Protein AF-0000000081784852 (afdb_homodimer)

Foldseek 3Di:
DPPPDPPPPPPPPPPPPPPPPVQAQFAQQADADDDPADFKKKKKKKKWQFLPDLKIKMWMWIFGRFHPDPDQDPPFAGIKIWMWIFDDQQAAIDIFMDRADPVQKAKAFDVRHDRDHGGDLRHHGFIKIAGPPFWIWTDDQFWIWIWGDGVQKIKTWIWTHAAALDGSHAALCGPVVVDPQQQKDKGKGHFWTKIKMWIGRVVVRDIDIGITTMTMMMMMGQFDAQWKKWKWFAASVNQKIKTKMWDWHDGPNHDTDTWMWIWIGRNVLGDTDIDTPVFKDKDKDAAQQFAWIWMWIDGPWKIKIKTKGGGNNHWDFQAWTQHSSHTGRWKIKGQFMKMKMWMWTDDPPDTDTDDIDIGGSMMMMTGRPNHDPPRVRVVVD/DPDPPPPPPPPPPPPPPPPPPPQAQFALQADADDDPADFKKKKKKKKWQFLPDLKIKMWMWIFGRFHPDPDFDPPFAGIKIWMWIFDDQQAAIDIFMDRADPVQKAKAFDVRHDRDHGGDLRHHGFIKIAGPPFWIWTDDQFWIWIWGDGVQKIKTWIWTHAAALDGSHAALCGPVVVDPQQQKDKGKGHFWTKIKMWIGRRVVRDIDIGITTMTMMMMMGQFDAQWKKWKWFAASVNQKIKTKMWDWHDGPNHDTDTWMWIWIGRNVLGDTDIDTPVFWDKDKDAAQQFAWIWMWIDGPWKIKIKTKGGGNNHWDFQAWTQHSSHTGRWKIKGQFMKMKMWMWTDDPPDTDTDDIDIGGSMMMMTGRPNHDPPRVRVVVD

Structure (mmCIF, N/CA/C/O backbone):
data_AF-0000000081784852-model_v1
#
loop_
_entity.id
_entity.type
_entity.pdbx_description
1 polymer 'Uncharacterized protein LOC110980656'
#
loop_
_atom_site.group_PDB
_atom_site.id
_atom_site.type_symbol
_atom_site.label_atom_id
_atom_site.label_alt_id
_atom_site.label_comp_id
_atom_site.label_asym_id
_atom_site.label_entity_id
_atom_site.label_seq_id
_atom_site.pdbx_PDB_ins_code
_atom_site.Cartn_x
_atom_site.Cartn_y
_atom_site.Cartn_z
_atom_site.occupancy
_atom_site.B_iso_or_equiv
_atom_site.auth_seq_id
_atom_site.auth_comp_id
_atom_site.auth_asym_id
_atom_site.auth_atom_id
_atom_site.pdbx_PDB_model_num
ATOM 1 N N . MET A 1 1 ? 74.25 3.207 -9.672 1 23.02 1 MET A N 1
ATOM 2 C CA . MET A 1 1 ? 73.062 3.561 -10.461 1 23.02 1 MET A CA 1
ATOM 3 C C . MET A 1 1 ? 72.25 4.598 -9.742 1 23.02 1 MET A C 1
ATOM 5 O O . MET A 1 1 ? 72 4.496 -8.531 1 23.02 1 MET A O 1
ATOM 9 N N . LYS A 1 2 ? 72.25 5.848 -10.477 1 26.98 2 LYS A N 1
ATOM 10 C CA . LYS A 1 2 ? 71.562 7.105 -10.125 1 26.98 2 LYS A CA 1
ATOM 11 C C . LYS A 1 2 ? 70.125 6.875 -9.727 1 26.98 2 LYS A C 1
ATOM 13 O O . LYS A 1 2 ? 69.375 6.25 -10.469 1 26.98 2 LYS A O 1
ATOM 18 N N . ARG A 1 3 ? 69.812 7.031 -8.391 1 28.17 3 ARG A N 1
ATOM 19 C CA . ARG A 1 3 ? 68.625 6.812 -7.598 1 28.17 3 ARG A CA 1
ATOM 20 C C . ARG A 1 3 ? 67.5 7.727 -8.055 1 28.17 3 ARG A C 1
ATOM 22 O O . ARG A 1 3 ? 67.625 8.953 -8.023 1 28.17 3 ARG A O 1
ATOM 29 N N . PRO A 1 4 ? 66.688 7.359 -9.125 1 28.64 4 PRO A N 1
ATOM 30 C CA . PRO A 1 4 ? 65.875 8.359 -9.773 1 28.64 4 PRO A CA 1
ATOM 31 C C . PRO A 1 4 ? 64.938 9.062 -8.789 1 28.64 4 PRO A C 1
ATOM 33 O O . PRO A 1 4 ? 64.5 8.461 -7.793 1 28.64 4 PRO A O 1
ATOM 36 N N . VAL A 1 5 ? 65.125 10.352 -8.555 1 24.34 5 VAL A N 1
ATOM 37 C CA . VAL A 1 5 ? 64.5 11.336 -7.719 1 24.34 5 VAL A CA 1
ATOM 38 C C . VAL A 1 5 ? 63 11.445 -8.125 1 24.34 5 VAL A C 1
ATOM 40 O O . VAL A 1 5 ? 62.688 11.766 -9.281 1 24.34 5 VAL A O 1
ATOM 43 N N . VAL A 1 6 ? 62.094 10.734 -7.547 1 23.55 6 VAL A N 1
ATOM 44 C CA . VAL A 1 6 ? 60.656 10.688 -7.785 1 23.55 6 VAL A CA 1
ATOM 45 C C . VAL A 1 6 ? 60.031 12.055 -7.496 1 23.55 6 VAL A C 1
ATOM 47 O O . VAL A 1 6 ? 60.094 12.539 -6.363 1 23.55 6 VAL A O 1
ATOM 50 N N . LYS A 1 7 ? 60.188 12.992 -8.477 1 22.52 7 LYS A N 1
ATOM 51 C CA . LYS A 1 7 ? 59.594 14.32 -8.312 1 22.52 7 LYS A CA 1
ATOM 52 C C . LYS A 1 7 ? 58.125 14.242 -7.977 1 22.52 7 LYS A C 1
ATOM 54 O O . LYS A 1 7 ? 57.344 13.641 -8.727 1 22.52 7 LYS A O 1
ATOM 59 N N . ALA A 1 8 ? 57.75 14.516 -6.75 1 23.94 8 ALA A N 1
ATOM 60 C CA . ALA A 1 8 ? 56.406 14.641 -6.141 1 23.94 8 ALA A CA 1
ATOM 61 C C . ALA A 1 8 ? 55.625 15.766 -6.785 1 23.94 8 ALA A C 1
ATOM 63 O O . ALA A 1 8 ? 56 16.938 -6.691 1 23.94 8 ALA A O 1
ATOM 64 N N . LEU A 1 9 ? 55.188 15.586 -8.047 1 23.52 9 LEU A N 1
ATOM 65 C CA . LEU A 1 9 ? 54.469 16.672 -8.68 1 23.52 9 LEU A CA 1
ATOM 66 C C . LEU A 1 9 ? 53.312 17.141 -7.781 1 23.52 9 LEU A C 1
ATOM 68 O O . LEU A 1 9 ? 52.5 16.344 -7.355 1 23.52 9 LEU A O 1
ATOM 72 N N . PHE A 1 10 ? 53.562 18.156 -7.008 1 24.11 10 PHE A N 1
ATOM 73 C CA . PHE A 1 10 ? 52.594 18.922 -6.215 1 24.11 10 PHE A CA 1
ATOM 74 C C . PHE A 1 10 ? 51.438 19.391 -7.078 1 24.11 10 PHE A C 1
ATOM 76 O O . PHE A 1 10 ? 51.625 20.266 -7.926 1 24.11 10 PHE A O 1
ATOM 83 N N . GLY A 1 11 ? 50.688 18.438 -7.605 1 24.08 11 GLY A N 1
ATOM 84 C CA . GLY A 1 11 ? 49.562 18.875 -8.398 1 24.08 11 GLY A CA 1
ATOM 85 C C . GLY A 1 11 ? 48.781 20 -7.766 1 24.08 11 GLY A C 1
ATOM 86 O O . GLY A 1 11 ? 48.781 20.156 -6.543 1 24.08 11 GLY A O 1
ATOM 87 N N . SER A 1 12 ? 48.625 21.172 -8.484 1 25.88 12 SER A N 1
ATOM 88 C CA . SER A 1 12 ? 47.844 22.359 -8.227 1 25.88 12 SER A CA 1
ATOM 89 C C . SER A 1 12 ? 46.5 22.016 -7.59 1 25.88 12 SER A C 1
ATOM 91 O O . SER A 1 12 ? 45.781 21.141 -8.086 1 25.88 12 SER A O 1
ATOM 93 N N . LEU A 1 13 ? 46.375 22.281 -6.328 1 26.11 13 LEU A N 1
ATOM 94 C CA . LEU A 1 13 ? 45.156 22.297 -5.539 1 26.11 13 LEU A CA 1
ATOM 95 C C . LEU A 1 13 ? 44.094 23.172 -6.199 1 26.11 13 LEU A C 1
ATOM 97 O O . LEU A 1 13 ? 44.219 24.406 -6.215 1 26.11 13 LEU A O 1
ATOM 101 N N . ALA A 1 14 ? 43.688 22.797 -7.477 1 27.58 14 ALA A N 1
ATOM 102 C CA . ALA A 1 14 ? 42.562 23.609 -7.941 1 27.58 14 ALA A CA 1
ATOM 103 C C . ALA A 1 14 ? 41.531 23.828 -6.824 1 27.58 14 ALA A C 1
ATOM 105 O O . ALA A 1 14 ? 41.219 22.891 -6.078 1 27.58 14 ALA A O 1
ATOM 106 N N . LEU A 1 15 ? 41.406 25.062 -6.43 1 26.91 15 LEU A N 1
ATOM 107 C CA . LEU A 1 15 ? 40.312 25.594 -5.621 1 26.91 15 LEU A CA 1
ATOM 108 C C . LEU A 1 15 ? 38.969 25.094 -6.141 1 26.91 15 LEU A C 1
ATOM 110 O O . LEU A 1 15 ? 38.562 25.469 -7.238 1 26.91 15 LEU A O 1
ATOM 114 N N . VAL A 1 16 ? 38.656 23.828 -5.906 1 29.05 16 VAL A N 1
ATOM 115 C CA . VAL A 1 16 ? 37.25 23.438 -6.184 1 29.05 16 VAL A CA 1
ATOM 116 C C . VAL A 1 16 ? 36.312 24.453 -5.566 1 29.05 16 VAL A C 1
ATOM 118 O O . VAL A 1 16 ? 36.281 24.625 -4.344 1 29.05 16 VAL A O 1
ATOM 121 N N . HIS A 1 17 ? 36.031 25.547 -6.312 1 27.23 17 HIS A N 1
ATOM 122 C CA . HIS A 1 17 ? 34.844 26.328 -5.953 1 27.23 17 HIS A CA 1
ATOM 123 C C . HIS A 1 17 ? 33.656 25.422 -5.609 1 27.23 17 HIS A C 1
ATOM 125 O O . HIS A 1 17 ? 33.188 24.672 -6.461 1 27.23 17 HIS A O 1
ATOM 131 N N . VAL A 1 18 ? 33.625 25.016 -4.383 1 29.83 18 VAL A N 1
ATOM 132 C CA . VAL A 1 18 ? 32.375 24.469 -3.863 1 29.83 18 VAL A CA 1
ATOM 133 C C . VAL A 1 18 ? 31.219 25.375 -4.242 1 29.83 18 VAL A C 1
ATOM 135 O O . VAL A 1 18 ? 31.109 26.5 -3.736 1 29.83 18 VAL A O 1
ATOM 138 N N . LEU A 1 19 ? 30.844 25.406 -5.496 1 29.83 19 LEU A N 1
ATOM 139 C CA . LEU A 1 19 ? 29.531 25.984 -5.754 1 29.83 19 LEU A CA 1
ATOM 140 C C . LEU A 1 19 ? 28.547 25.594 -4.66 1 29.83 19 LEU A C 1
ATOM 142 O O . LEU A 1 19 ? 28.266 24.406 -4.465 1 29.83 19 LEU A O 1
ATOM 146 N N . PHE A 1 20 ? 28.516 26.359 -3.66 1 30.45 20 PHE A N 1
ATOM 147 C CA . PHE A 1 20 ? 27.375 26.344 -2.742 1 30.45 20 PHE A CA 1
ATOM 148 C C . PHE A 1 20 ? 26.062 26.312 -3.508 1 30.45 20 PHE A C 1
ATOM 150 O O . PHE A 1 20 ? 25.609 27.328 -4.027 1 30.45 20 PHE A O 1
ATOM 157 N N . PHE A 1 21 ? 25.844 25.25 -4.254 1 32.09 21 PHE A N 1
ATOM 158 C CA . PHE A 1 21 ? 24.438 25.094 -4.602 1 32.09 21 PHE A CA 1
ATOM 159 C C . PHE A 1 21 ? 23.547 25.359 -3.393 1 32.09 21 PHE A C 1
ATOM 161 O O . PHE A 1 21 ? 23.688 24.688 -2.363 1 32.09 21 PHE A O 1
ATOM 168 N N . GLN A 1 22 ? 23.25 26.547 -3.279 1 34.88 22 GLN A N 1
ATOM 169 C CA . GLN A 1 22 ? 22.125 26.797 -2.379 1 34.88 22 GLN A CA 1
ATOM 170 C C . GLN A 1 22 ? 21 25.781 -2.627 1 34.88 22 GLN A C 1
ATOM 172 O O . GLN A 1 22 ? 20.422 25.75 -3.715 1 34.88 22 GLN A O 1
ATOM 177 N N . PHE A 1 23 ? 21.141 24.625 -2.176 1 39.62 23 PHE A N 1
ATOM 178 C CA . PHE A 1 23 ? 20.016 23.688 -2.17 1 39.62 23 PHE A CA 1
ATOM 179 C C . PHE A 1 23 ? 18.719 24.406 -1.82 1 39.62 23 PHE A C 1
ATOM 181 O O . PHE A 1 23 ? 18.516 24.797 -0.67 1 39.62 23 PHE A O 1
ATOM 188 N N . GLY A 1 24 ? 18.297 25.203 -2.801 1 45.25 24 GLY A N 1
ATOM 189 C CA . GLY A 1 24 ? 16.938 25.688 -2.605 1 45.25 24 GLY A CA 1
ATOM 190 C C . GLY A 1 24 ? 16.016 24.641 -2.027 1 45.25 24 GLY A C 1
ATOM 191 O O . GLY A 1 24 ? 16.125 23.453 -2.354 1 45.25 24 GLY A O 1
ATOM 192 N N . ILE A 1 25 ? 15.516 24.875 -0.84 1 51.78 25 ILE A N 1
ATOM 193 C CA . ILE A 1 25 ? 14.523 24.062 -0.167 1 51.78 25 ILE A CA 1
ATOM 194 C C . ILE A 1 25 ? 13.266 23.953 -1.036 1 51.78 25 ILE A C 1
ATOM 196 O O . ILE A 1 25 ? 12.523 24.922 -1.18 1 51.78 25 ILE A O 1
ATOM 200 N N . ALA A 1 26 ? 13.219 23.109 -2.068 1 55.88 26 ALA A N 1
ATOM 201 C CA . ALA A 1 26 ? 12.133 22.781 -2.986 1 55.88 26 ALA A CA 1
ATOM 202 C C . ALA A 1 26 ? 10.898 22.312 -2.223 1 55.88 26 ALA A C 1
ATOM 204 O O . ALA A 1 26 ? 10.992 21.891 -1.071 1 55.88 26 ALA A O 1
ATOM 205 N N . ASN A 1 27 ? 9.523 23 -2.588 1 77 27 ASN A N 1
ATOM 206 C CA . ASN A 1 27 ? 8.43 22.578 -1.718 1 77 27 ASN A CA 1
ATOM 207 C C . ASN A 1 27 ? 7.121 22.438 -2.49 1 77 27 ASN A C 1
ATOM 209 O O . ASN A 1 27 ? 7.035 22.828 -3.654 1 77 27 ASN A O 1
ATOM 213 N N . GLN A 1 28 ? 6.164 21.656 -2.203 1 91.31 28 GLN A N 1
ATOM 214 C CA . GLN A 1 28 ? 4.77 21.562 -2.621 1 91.31 28 GLN A CA 1
ATOM 215 C C . GLN A 1 28 ? 3.891 22.531 -1.835 1 91.31 28 GLN A C 1
ATOM 217 O O . GLN A 1 28 ? 2.666 22.391 -1.815 1 91.31 28 GLN A O 1
ATOM 222 N N . TYR A 1 29 ? 4.594 23.578 -1.276 1 96.62 29 TYR A N 1
ATOM 223 C CA . TYR A 1 29 ? 3.865 24.516 -0.431 1 96.62 29 TYR A CA 1
ATOM 224 C C . TYR A 1 29 ? 3.307 25.672 -1.253 1 96.62 29 TYR A C 1
ATOM 226 O O . TYR A 1 29 ? 2.33 26.312 -0.854 1 96.62 29 TYR A O 1
ATOM 234 N N . ASP A 1 30 ? 3.879 25.922 -2.443 1 96.94 30 ASP A N 1
ATOM 235 C CA . ASP A 1 30 ? 3.373 26.953 -3.35 1 96.94 30 ASP A CA 1
ATOM 236 C C . ASP A 1 30 ? 1.998 26.562 -3.896 1 96.94 30 ASP A C 1
ATOM 238 O O . ASP A 1 30 ? 1.638 25.391 -3.916 1 96.94 30 ASP A O 1
ATOM 242 N N . PRO A 1 31 ? 1.288 27.609 -4.281 1 97.5 31 PRO A N 1
ATOM 243 C CA . PRO A 1 31 ? -0.024 27.312 -4.863 1 97.5 31 PRO A CA 1
ATOM 244 C C . PRO A 1 31 ? 0.071 26.5 -6.152 1 97.5 31 PRO A C 1
ATOM 246 O O . PRO A 1 31 ? 1.003 26.688 -6.938 1 97.5 31 PRO A O 1
ATOM 249 N N . HIS A 1 32 ? -0.885 25.625 -6.297 1 96.81 32 HIS A N 1
ATOM 250 C CA . HIS A 1 32 ? -1.047 24.875 -7.543 1 96.81 32 HIS A CA 1
ATOM 251 C C . HIS A 1 32 ? -1.917 25.641 -8.531 1 96.81 32 HIS A C 1
ATOM 253 O O . HIS A 1 32 ? -2.693 26.516 -8.141 1 96.81 32 HIS A O 1
ATOM 259 N N . VAL A 1 33 ? -1.671 25.266 -9.781 1 95.5 33 VAL A N 1
ATOM 260 C CA . VAL A 1 33 ? -2.559 25.844 -10.789 1 95.5 33 VAL A CA 1
ATOM 261 C C . VAL A 1 33 ? -4 25.406 -10.508 1 95.5 33 VAL A C 1
ATOM 263 O O . VAL A 1 33 ? -4.293 24.219 -10.406 1 95.5 33 VAL A O 1
ATOM 266 N N . TYR A 1 34 ? -4.719 26.406 -10.281 1 92.62 34 TYR A N 1
ATOM 267 C CA . TYR A 1 34 ? -6.125 26.141 -10 1 92.62 34 TYR A CA 1
ATOM 268 C C . TYR A 1 34 ? -6.84 25.625 -11.242 1 92.62 34 TYR A C 1
ATOM 270 O O . TYR A 1 34 ? -6.836 26.266 -12.289 1 92.62 34 TYR A O 1
ATOM 278 N N . PRO A 1 35 ? -7.453 24.484 -11.188 1 93.88 35 PRO A N 1
ATOM 279 C CA . PRO A 1 35 ? -8.07 23.906 -12.391 1 93.88 35 PRO A CA 1
ATOM 280 C C . PRO A 1 35 ? -9.352 24.625 -12.797 1 93.88 35 PRO A C 1
ATOM 282 O O . PRO A 1 35 ? -9.875 25.453 -12.031 1 93.88 35 PRO A O 1
ATOM 285 N N . SER A 1 36 ? -9.852 24.234 -14.055 1 92.56 36 SER A N 1
ATOM 286 C CA . SER A 1 36 ? -11.062 24.875 -14.57 1 92.56 36 SER A CA 1
ATOM 287 C C . SER A 1 36 ? -12.312 24.141 -14.125 1 92.56 36 SER A C 1
ATOM 289 O O . SER A 1 36 ? -13.406 24.703 -14.094 1 92.56 36 SER A O 1
ATOM 291 N N . ILE A 1 37 ? -12.078 22.859 -13.867 1 93.56 37 ILE A N 1
ATOM 292 C CA . ILE A 1 37 ? -13.211 22.031 -13.445 1 93.56 37 ILE A CA 1
ATOM 293 C C . ILE A 1 37 ? -12.891 21.375 -12.102 1 93.56 37 ILE A C 1
ATOM 295 O O . ILE A 1 37 ? -11.773 20.891 -11.891 1 93.56 37 ILE A O 1
ATOM 299 N N . GLY A 1 38 ? -13.875 21.406 -11.25 1 92.94 38 GLY A N 1
ATOM 300 C CA . GLY A 1 38 ? -13.727 20.766 -9.945 1 92.94 38 GLY A CA 1
ATOM 301 C C . GLY A 1 38 ? -14.102 19.297 -9.945 1 92.94 38 GLY A C 1
ATOM 302 O O . GLY A 1 38 ? -14.453 18.75 -10.984 1 92.94 38 GLY A O 1
ATOM 303 N N . PRO A 1 39 ? -13.906 18.719 -8.867 1 92.94 39 PRO A N 1
ATOM 304 C CA . PRO A 1 39 ? -13.594 19.297 -7.559 1 92.94 39 PRO A CA 1
ATOM 305 C C . PRO A 1 39 ? -12.094 19.562 -7.379 1 92.94 39 PRO A C 1
ATOM 307 O O . PRO A 1 39 ? -11.266 18.844 -7.934 1 92.94 39 PRO A O 1
ATOM 310 N N . PHE A 1 40 ? -11.773 20.562 -6.641 1 96.38 40 PHE A N 1
ATOM 311 C CA . PHE A 1 40 ? -10.406 20.891 -6.27 1 96.38 40 PHE A CA 1
ATOM 312 C C . PHE A 1 40 ? -10.375 21.766 -5.016 1 96.38 40 PHE A C 1
ATOM 314 O O . PHE A 1 40 ? -11.016 22.812 -4.969 1 96.38 40 PHE A O 1
ATOM 321 N N . ILE A 1 41 ? -9.711 21.266 -4.07 1 97.44 41 ILE A N 1
ATOM 322 C CA . ILE A 1 41 ? -9.508 22.078 -2.873 1 97.44 41 ILE A CA 1
ATOM 323 C C . ILE A 1 41 ? -8.031 22.438 -2.74 1 97.44 41 ILE A C 1
ATOM 325 O O . ILE A 1 41 ? -7.16 21.688 -3.158 1 97.44 41 ILE A O 1
ATOM 329 N N . GLU A 1 42 ? -7.789 23.531 -2.258 1 98.19 42 GLU A N 1
ATOM 330 C CA . GLU A 1 42 ? -6.457 23.953 -1.852 1 98.19 42 GLU A CA 1
ATOM 331 C C . GLU A 1 42 ? -6.516 24.828 -0.597 1 98.19 42 GLU A C 1
ATOM 333 O O . GLU A 1 42 ? -7.273 25.797 -0.542 1 98.19 42 GLU A O 1
ATOM 338 N N . GLY A 1 43 ? -5.777 24.406 0.407 1 98.19 43 GLY A N 1
ATOM 339 C CA . GLY A 1 43 ? -5.801 25.125 1.673 1 98.19 43 GLY A CA 1
ATOM 340 C C . GLY A 1 43 ? -4.5 25.016 2.441 1 98.19 43 GLY A C 1
ATOM 341 O O . GLY A 1 43 ? -3.771 24.031 2.311 1 98.19 43 GLY A O 1
ATOM 342 N N . TRP A 1 44 ? -4.246 26.094 3.16 1 98.62 44 TRP A N 1
ATOM 343 C CA . TRP A 1 44 ? -3.061 26.188 4.008 1 98.62 44 TRP A CA 1
ATOM 344 C C . TRP A 1 44 ? -3.449 26.281 5.477 1 98.62 44 TRP A C 1
ATOM 346 O O . TRP A 1 44 ? -4.477 26.875 5.816 1 98.62 44 TRP A O 1
ATOM 356 N N . TYR A 1 45 ? -2.645 25.656 6.289 1 98.62 45 TYR A N 1
ATOM 357 C CA . TYR A 1 45 ? -2.824 25.688 7.734 1 98.62 45 TYR A CA 1
ATOM 358 C C . TYR A 1 45 ? -1.488 25.875 8.445 1 98.62 45 TYR A C 1
ATOM 360 O O . TYR A 1 45 ? -0.489 25.266 8.078 1 98.62 45 TYR A O 1
ATOM 368 N N . ALA A 1 46 ? -1.489 26.766 9.422 1 98.75 46 ALA A N 1
ATOM 369 C CA . ALA A 1 46 ? -0.349 26.938 10.312 1 98.75 46 ALA A CA 1
ATOM 370 C C . ALA A 1 46 ? -0.797 26.938 11.773 1 98.75 46 ALA A C 1
ATOM 372 O O . ALA A 1 46 ? -1.761 27.625 12.133 1 98.75 46 ALA A O 1
ATOM 373 N N . ARG A 1 47 ? -0.113 26.203 12.523 1 98.44 47 ARG A N 1
ATOM 374 C CA . ARG A 1 47 ? -0.354 26.203 13.961 1 98.44 47 ARG A CA 1
ATOM 375 C C . ARG A 1 47 ? 0.853 26.75 14.719 1 98.44 47 ARG A C 1
ATOM 377 O O . ARG A 1 47 ? 1.991 26.375 14.438 1 98.44 47 ARG A O 1
ATOM 384 N N . LEU A 1 48 ? 0.562 27.656 15.633 1 97.38 48 LEU A N 1
ATOM 385 C CA . LEU A 1 48 ? 1.572 28.25 16.5 1 97.38 48 LEU A CA 1
ATOM 386 C C . LEU A 1 48 ? 1.465 27.688 17.922 1 97.38 48 LEU A C 1
ATOM 388 O O . LEU A 1 48 ? 0.403 27.766 18.547 1 97.38 48 LEU A O 1
ATOM 392 N N . THR A 1 49 ? 2.527 27.125 18.328 1 95.69 49 THR A N 1
ATOM 393 C CA . THR A 1 49 ? 2.607 26.703 19.734 1 95.69 49 THR A CA 1
ATOM 394 C C . THR A 1 49 ? 3.545 27.609 20.516 1 95.69 49 THR A C 1
ATOM 396 O O . THR A 1 49 ? 4.75 27.641 20.266 1 95.69 49 THR A O 1
ATOM 399 N N . ASP A 1 50 ? 2.941 28.281 21.391 1 93.19 50 ASP A N 1
ATOM 400 C CA . ASP A 1 50 ? 3.738 29.203 22.188 1 93.19 50 ASP A CA 1
ATOM 401 C C . ASP A 1 50 ? 4.789 28.453 23.016 1 93.19 50 ASP A C 1
ATOM 403 O O . ASP A 1 50 ? 4.508 27.406 23.578 1 93.19 50 ASP A O 1
ATOM 407 N N . THR A 1 51 ? 5.926 28.906 23.156 1 82.31 51 THR A N 1
ATOM 408 C CA . THR A 1 51 ? 7.051 28.219 23.781 1 82.31 51 THR A CA 1
ATOM 409 C C . THR A 1 51 ? 7.027 28.422 25.297 1 82.31 51 THR A C 1
ATOM 411 O O . THR A 1 51 ? 7.684 27.672 26.031 1 82.31 51 THR A O 1
ATOM 414 N N . SER A 1 52 ? 6.277 29.391 25.75 1 84 52 SER A N 1
ATOM 415 C CA . SER A 1 52 ? 6.363 29.734 27.156 1 84 52 SER A CA 1
ATOM 416 C C . SER A 1 52 ? 5.027 29.531 27.859 1 84 52 SER A C 1
ATOM 418 O O . SER A 1 52 ? 4.969 29.469 29.094 1 84 52 SER A O 1
ATOM 420 N N . THR A 1 53 ? 3.988 29.594 27.078 1 79.25 53 THR A N 1
ATOM 421 C CA . THR A 1 53 ? 2.646 29.422 27.625 1 79.25 53 THR A CA 1
ATOM 422 C C . THR A 1 53 ? 1.935 28.25 26.953 1 79.25 53 THR A C 1
ATOM 424 O O . THR A 1 53 ? 2.385 27.75 25.906 1 79.25 53 THR A O 1
ATOM 427 N N . PRO A 1 54 ? 0.915 27.75 27.562 1 78.31 54 PRO A N 1
ATOM 428 C CA . PRO A 1 54 ? 0.164 26.656 26.953 1 78.31 54 PRO A CA 1
ATOM 429 C C . PRO A 1 54 ? -0.736 27.141 25.812 1 78.31 54 PRO A C 1
ATOM 431 O O . PRO A 1 54 ? -1.569 26.375 25.312 1 78.31 54 PRO A O 1
ATOM 434 N N . GLN A 1 55 ? -0.536 28.328 25.297 1 88.38 55 GLN A N 1
ATOM 435 C CA . GLN A 1 55 ? -1.387 28.906 24.25 1 88.38 55 GLN A CA 1
ATOM 436 C C . GLN A 1 55 ? -0.961 28.406 22.875 1 88.38 55 GLN A C 1
ATOM 438 O O . GLN A 1 55 ? 0.23 28.234 22.609 1 88.38 55 GLN A O 1
ATOM 443 N N . SER A 1 56 ? -1.938 28.109 22.109 1 94.94 56 SER A N 1
ATOM 444 C CA . SER A 1 56 ? -1.759 27.75 20.703 1 94.94 56 SER A CA 1
ATOM 445 C C . SER A 1 56 ? -2.686 28.562 19.812 1 94.94 56 SER A C 1
ATOM 447 O O . SER A 1 56 ? -3.756 29 20.25 1 94.94 56 SER A O 1
ATOM 449 N N . PHE A 1 57 ? -2.201 28.844 18.672 1 97.31 57 PHE A N 1
ATOM 450 C CA . PHE A 1 57 ? -2.947 29.609 17.688 1 97.31 57 PHE A CA 1
ATOM 451 C C . PHE A 1 57 ? -2.943 28.906 16.344 1 97.31 57 PHE A C 1
ATOM 453 O O . PHE A 1 57 ? -2.143 28 16.109 1 97.31 57 PHE A O 1
ATOM 460 N N . GLY A 1 58 ? -3.857 29.25 15.508 1 97.88 58 GLY A N 1
ATOM 461 C CA . GLY A 1 58 ? -3.916 28.688 14.164 1 97.88 58 GLY A CA 1
ATOM 462 C C . GLY A 1 58 ? -4.387 29.703 13.133 1 97.88 58 GLY A C 1
ATOM 463 O O . GLY A 1 58 ? -5.152 30.609 13.445 1 97.88 58 GLY A O 1
ATOM 464 N N . VAL A 1 59 ? -3.889 29.609 12 1 98.38 59 VAL A N 1
ATOM 465 C CA . VAL A 1 59 ? -4.383 30.344 10.844 1 98.38 59 VAL A CA 1
ATOM 466 C C . VAL A 1 59 ? -4.656 29.375 9.695 1 98.38 59 VAL A C 1
ATOM 468 O O . VAL A 1 59 ? -3.838 28.5 9.406 1 98.38 59 VAL A O 1
ATOM 471 N N . LEU A 1 60 ? -5.793 29.469 9.102 1 98.31 60 LEU A N 1
ATOM 472 C CA . LEU A 1 60 ? -6.172 28.625 7.973 1 98.31 60 LEU A CA 1
ATOM 473 C C . LEU A 1 60 ? -6.855 29.453 6.887 1 98.31 60 LEU A C 1
ATOM 475 O O . LEU A 1 60 ? -7.629 30.359 7.188 1 98.31 60 LEU A O 1
ATOM 479 N N . PHE A 1 61 ? -6.609 29.125 5.707 1 98.69 61 PHE A N 1
ATOM 480 C CA . PHE A 1 61 ? -7.246 29.766 4.559 1 98.69 61 PHE A CA 1
ATOM 481 C C . PHE A 1 61 ? -7.188 28.859 3.336 1 98.69 61 PHE A C 1
ATOM 483 O O . PHE A 1 61 ? -6.305 28 3.23 1 98.69 61 PHE A O 1
ATOM 490 N N . GLY A 1 62 ? -8.172 28.984 2.484 1 98.12 62 GLY A N 1
ATOM 491 C CA . GLY A 1 62 ? -8.195 28.156 1.29 1 98.12 62 GLY A CA 1
ATOM 492 C C . GLY A 1 62 ? -9.422 28.391 0.425 1 98.12 62 GLY A C 1
ATOM 493 O O . GLY A 1 62 ? -10.188 29.328 0.667 1 98.12 62 GLY A O 1
ATOM 494 N N . ARG A 1 63 ? -9.5 27.625 -0.627 1 97.62 63 ARG A N 1
ATOM 495 C CA . ARG A 1 63 ? -10.602 27.719 -1.583 1 97.62 63 ARG A CA 1
ATOM 496 C C . ARG A 1 63 ? -10.984 26.328 -2.104 1 97.62 63 ARG A C 1
ATOM 498 O O . ARG A 1 63 ? -10.172 25.406 -2.07 1 97.62 63 ARG A O 1
ATOM 505 N N . VAL A 1 64 ? -12.219 26.25 -2.5 1 96.69 64 VAL A N 1
ATOM 506 C CA . VAL A 1 64 ? -12.758 25.031 -3.08 1 96.69 64 VAL A CA 1
ATOM 507 C C . VAL A 1 64 ? -13.398 25.344 -4.434 1 96.69 64 VAL A C 1
ATOM 509 O O . VAL A 1 64 ? -14.148 26.312 -4.566 1 96.69 64 VAL A O 1
ATOM 512 N N . LEU A 1 65 ? -12.93 24.688 -5.438 1 95.62 65 LEU A N 1
ATOM 513 C CA . LEU A 1 65 ? -13.68 24.562 -6.688 1 95.62 65 LEU A CA 1
ATOM 514 C C . LEU A 1 65 ? -14.609 23.359 -6.648 1 95.62 65 LEU A C 1
ATOM 516 O O . LEU A 1 65 ? -14.164 22.219 -6.762 1 95.62 65 LEU A O 1
ATOM 520 N N . PRO A 1 66 ? -15.891 23.609 -6.5 1 93.62 66 PRO A N 1
ATOM 521 C CA . PRO A 1 66 ? -16.812 22.5 -6.219 1 93.62 66 PRO A CA 1
ATOM 522 C C . PRO A 1 66 ? -17.016 21.578 -7.418 1 93.62 66 PRO A C 1
ATOM 524 O O . PRO A 1 66 ? -16.812 22 -8.562 1 93.62 66 PRO A O 1
ATOM 527 N N . LYS A 1 67 ? -17.344 20.375 -7.086 1 90.5 67 LYS A N 1
ATOM 528 C CA . LYS A 1 67 ? -17.766 19.438 -8.125 1 90.5 67 LYS A CA 1
ATOM 529 C C . LYS A 1 67 ? -18.938 20 -8.93 1 90.5 67 LYS A C 1
ATOM 531 O O . LYS A 1 67 ? -19.859 20.594 -8.367 1 90.5 67 LYS A O 1
ATOM 536 N N . PRO A 1 68 ? -18.75 19.688 -10.289 1 84.25 68 PRO A N 1
ATOM 537 C CA . PRO A 1 68 ? -19.844 20.219 -11.117 1 84.25 68 PRO A CA 1
ATOM 538 C C . PRO A 1 68 ? -21.172 19.5 -10.883 1 84.25 68 PRO A C 1
ATOM 540 O O . PRO A 1 68 ? -21.203 18.266 -10.883 1 84.25 68 PRO A O 1
ATOM 543 N N . THR A 1 69 ? -21.766 19.828 -9.828 1 72.81 69 THR A N 1
ATOM 544 C CA . THR A 1 69 ? -23.031 19.109 -9.656 1 72.81 69 THR A CA 1
ATOM 545 C C . THR A 1 69 ? -24.203 20.062 -9.867 1 72.81 69 THR A C 1
ATOM 547 O O . THR A 1 69 ? -24.094 21.266 -9.617 1 72.81 69 THR A O 1
ATOM 550 N N . ALA A 1 70 ? -25.219 19.375 -10.406 1 56.62 70 ALA A N 1
ATOM 551 C CA . ALA A 1 70 ? -26.469 20.078 -10.641 1 56.62 70 ALA A CA 1
ATOM 552 C C . ALA A 1 70 ? -27.031 20.656 -9.352 1 56.62 70 ALA A C 1
ATOM 554 O O . ALA A 1 70 ? -27.656 21.734 -9.359 1 56.62 70 ALA A O 1
ATOM 555 N N . GLU A 1 71 ? -26.812 20.047 -8.188 1 61.84 71 GLU A N 1
ATOM 556 C CA . GLU A 1 71 ? -27.578 20.406 -7 1 61.84 71 GLU A CA 1
ATOM 557 C C . GLU A 1 71 ? -26.672 21 -5.922 1 61.84 71 GLU A C 1
ATOM 559 O O . GLU A 1 71 ? -27.016 20.984 -4.738 1 61.84 71 GLU A O 1
ATOM 564 N N . ARG A 1 72 ? -25.719 21.766 -6.176 1 65.56 72 ARG A N 1
ATOM 565 C CA . ARG A 1 72 ? -24.953 22.344 -5.078 1 65.56 72 ARG A CA 1
ATOM 566 C C . ARG A 1 72 ? -25.781 23.375 -4.32 1 65.56 72 ARG A C 1
ATOM 568 O O . ARG A 1 72 ? -26.422 24.25 -4.93 1 65.56 72 ARG A O 1
ATOM 575 N N . LYS A 1 73 ? -25.906 23 -3.053 1 64.75 73 LYS A N 1
ATOM 576 C CA . LYS A 1 73 ? -26.531 24.016 -2.219 1 64.75 73 LYS A CA 1
ATOM 577 C C . LYS A 1 73 ? -25.703 25.297 -2.189 1 64.75 73 LYS A C 1
ATOM 579 O O . LYS A 1 73 ? -24.531 25.281 -1.8 1 64.75 73 LYS A O 1
ATOM 584 N N . LYS A 1 74 ? -26.156 26.406 -2.666 1 67.25 74 LYS A N 1
ATOM 585 C CA . LYS A 1 74 ? -25.516 27.719 -2.768 1 67.25 74 LYS A CA 1
ATOM 586 C C . LYS A 1 74 ? -24.984 28.172 -1.411 1 67.25 74 LYS A C 1
ATOM 588 O O . LYS A 1 74 ? -24.109 29.031 -1.34 1 67.25 74 LYS A O 1
ATOM 593 N N . SER A 1 75 ? -25.25 27.531 -0.316 1 82.38 75 SER A N 1
ATOM 594 C CA . SER A 1 75 ? -24.938 28.031 1.02 1 82.38 75 SER A CA 1
ATOM 595 C C . SER A 1 75 ? -23.594 27.5 1.518 1 82.38 75 SER A C 1
ATOM 597 O O . SER A 1 75 ? -23.047 28 2.502 1 82.38 75 SER A O 1
ATOM 599 N N . ILE A 1 76 ? -23.016 26.703 0.848 1 90.06 76 ILE A N 1
ATOM 600 C CA . ILE A 1 76 ? -21.75 26.172 1.3 1 90.06 76 ILE A CA 1
ATOM 601 C C . ILE A 1 76 ? -20.609 27.078 0.836 1 90.06 76 ILE A C 1
ATOM 603 O O . ILE A 1 76 ? -20.406 27.25 -0.366 1 90.06 76 ILE A O 1
ATOM 607 N N . PRO A 1 77 ? -19.953 27.688 1.773 1 95.5 77 PRO A N 1
ATOM 608 C CA . PRO A 1 77 ? -18.875 28.609 1.373 1 95.5 77 PRO A CA 1
ATOM 609 C C . PRO A 1 77 ? -17.781 27.922 0.561 1 95.5 77 PRO A C 1
ATOM 611 O O . PRO A 1 77 ? -17.438 26.766 0.834 1 95.5 77 PRO A O 1
ATOM 614 N N . LEU A 1 78 ? -17.219 28.672 -0.4 1 96.31 78 LEU A N 1
ATOM 615 C CA . LEU A 1 78 ? -16.188 28.125 -1.272 1 96.31 78 LEU A CA 1
ATOM 616 C C . LEU A 1 78 ? -14.82 28.703 -0.906 1 96.31 78 LEU A C 1
ATOM 618 O O . LEU A 1 78 ? -13.797 28.234 -1.406 1 96.31 78 LEU A O 1
ATOM 622 N N . THR A 1 79 ? -14.859 29.75 -0.119 1 98.06 79 THR A N 1
ATOM 623 C CA . THR A 1 79 ? -13.648 30.375 0.4 1 98.06 79 THR A CA 1
ATOM 624 C C . THR A 1 79 ? -13.664 30.391 1.926 1 98.06 79 THR A C 1
ATOM 626 O O . THR A 1 79 ? -14.727 30.328 2.543 1 98.06 79 THR A O 1
ATOM 629 N N . TYR A 1 80 ? -12.469 30.406 2.457 1 98.19 80 TYR A N 1
ATOM 630 C CA . TYR A 1 80 ? -12.414 30.312 3.912 1 98.19 80 TYR A CA 1
ATOM 631 C C . TYR A 1 80 ? -11.148 30.938 4.461 1 98.19 80 TYR A C 1
ATOM 633 O O . TYR A 1 80 ? -10.062 30.75 3.906 1 98.19 80 TYR A O 1
ATOM 641 N N . VAL A 1 81 ? -11.266 31.781 5.441 1 98.69 81 VAL A N 1
ATOM 642 C CA . VAL A 1 81 ? -10.18 32.25 6.301 1 98.69 81 VAL A CA 1
ATOM 643 C C . VAL A 1 81 ? -10.594 32.125 7.766 1 98.69 81 VAL A C 1
ATOM 645 O O . VAL A 1 81 ? -11.711 32.469 8.133 1 98.69 81 VAL A O 1
ATOM 648 N N . ALA A 1 82 ? -9.695 31.609 8.539 1 98.5 82 ALA A N 1
ATOM 649 C CA . ALA A 1 82 ? -9.992 31.531 9.969 1 98.5 82 ALA A CA 1
ATOM 650 C C . ALA A 1 82 ? -8.719 31.688 10.797 1 98.5 82 ALA A C 1
ATOM 652 O O . ALA A 1 82 ? -7.637 31.297 10.375 1 98.5 82 ALA A O 1
ATOM 653 N N . ILE A 1 83 ? -8.875 32.344 11.906 1 98.44 83 ILE A N 1
ATOM 654 C CA . ILE A 1 83 ? -7.844 32.375 12.938 1 98.44 83 ILE A CA 1
ATOM 655 C C . ILE A 1 83 ? -8.391 31.781 14.234 1 98.44 83 ILE A C 1
ATOM 657 O O . ILE A 1 83 ? -9.578 31.938 14.547 1 98.44 83 ILE A O 1
ATOM 661 N N . VAL A 1 84 ? -7.508 31.047 14.867 1 97.06 84 VAL A N 1
ATOM 662 C CA . VAL A 1 84 ? -7.914 30.25 16.031 1 97.06 84 VAL A CA 1
ATOM 663 C C . VAL A 1 84 ? -6.988 30.547 17.203 1 97.06 84 VAL A C 1
ATOM 665 O O . VAL A 1 84 ? -5.789 30.766 17.016 1 97.06 84 VAL A O 1
ATOM 668 N N . CYS A 1 85 ? -7.574 30.594 18.406 1 95.56 85 CYS A N 1
ATOM 669 C CA . CYS A 1 85 ? -6.824 30.75 19.641 1 95.56 85 CYS A CA 1
ATOM 670 C C . CYS A 1 85 ? -7.309 29.781 20.703 1 95.56 85 CYS A C 1
ATOM 672 O O . CYS A 1 85 ? -8.508 29.719 21 1 95.56 85 CYS A O 1
ATOM 674 N N . SER A 1 86 ? -6.398 29.062 21.266 1 92.25 86 SER A N 1
ATOM 675 C CA . SER A 1 86 ? -6.777 28.156 22.328 1 92.25 86 SER A CA 1
ATOM 676 C C . SER A 1 86 ? -7.363 28.906 23.531 1 92.25 86 SER A C 1
ATOM 678 O O . SER A 1 86 ? -7.031 30.062 23.75 1 92.25 86 SER A O 1
ATOM 680 N N . ALA A 1 87 ? -8.242 28.328 24.281 1 83.44 87 ALA A N 1
ATOM 681 C CA . ALA A 1 87 ? -8.938 28.969 25.406 1 83.44 87 ALA A CA 1
ATOM 682 C C . ALA A 1 87 ? -8.688 28.219 26.703 1 83.44 87 ALA A C 1
ATOM 684 O O . ALA A 1 87 ? -9.57 28.109 27.562 1 83.44 87 ALA A O 1
ATOM 685 N N . GLY A 1 88 ? -7.531 27.578 26.812 1 79.25 88 GLY A N 1
ATOM 686 C CA . GLY A 1 88 ? -7.199 26.891 28.047 1 79.25 88 GLY A CA 1
ATOM 687 C C . GLY A 1 88 ? -7.699 25.453 28.078 1 79.25 88 GLY A C 1
ATOM 688 O O . GLY A 1 88 ? -8.086 24.891 27.047 1 79.25 88 GLY A O 1
ATOM 689 N N . ASP A 1 89 ? -7.68 24.812 29.219 1 77.94 89 ASP A N 1
ATOM 690 C CA . ASP A 1 89 ? -7.891 23.375 29.328 1 77.94 89 ASP A CA 1
ATOM 691 C C . ASP A 1 89 ? -9.352 23.047 29.656 1 77.94 89 ASP A C 1
ATOM 693 O O . ASP A 1 89 ? -9.703 21.891 29.891 1 77.94 89 ASP A O 1
ATOM 697 N N . GLN A 1 90 ? -10.164 24.078 29.625 1 82.44 90 GLN A N 1
ATOM 698 C CA . GLN A 1 90 ? -11.539 23.781 30.016 1 82.44 90 GLN A CA 1
ATOM 699 C C . GLN A 1 90 ? -12.539 24.344 29.016 1 82.44 90 GLN A C 1
ATOM 701 O O . GLN A 1 90 ? -13.734 24.438 29.312 1 82.44 90 GLN A O 1
ATOM 706 N N . ALA A 1 91 ? -12.023 24.781 27.938 1 86.62 91 ALA A N 1
ATOM 707 C CA . ALA A 1 91 ? -12.938 25.359 26.953 1 86.62 91 ALA A CA 1
ATOM 708 C C . ALA A 1 91 ? -12.43 25.109 25.531 1 86.62 91 ALA A C 1
ATOM 710 O O . ALA A 1 91 ? -11.227 25 25.297 1 86.62 91 ALA A O 1
ATOM 711 N N . PRO A 1 92 ? -13.414 25 24.625 1 90.25 92 PRO A N 1
ATOM 712 C CA . PRO A 1 92 ? -12.992 24.969 23.219 1 90.25 92 PRO A CA 1
ATOM 713 C C . PRO A 1 92 ? -12.258 26.234 22.797 1 90.25 92 PRO A C 1
ATOM 715 O O . PRO A 1 92 ? -12.367 27.266 23.453 1 90.25 92 PRO A O 1
ATOM 718 N N . PHE A 1 93 ? -11.5 26.109 21.734 1 90.31 93 PHE A N 1
ATOM 719 C CA . PHE A 1 93 ? -10.75 27.281 21.312 1 90.31 93 PHE A CA 1
ATOM 720 C C . PHE A 1 93 ? -11.664 28.281 20.594 1 90.31 93 PHE A C 1
ATOM 722 O O . PHE A 1 93 ? -12.789 27.938 20.234 1 90.31 93 PHE A O 1
ATOM 729 N N . VAL A 1 94 ? -11.227 29.5 20.547 1 91 94 VAL A N 1
ATOM 730 C CA . VAL A 1 94 ? -11.93 30.578 19.859 1 91 94 VAL A CA 1
ATOM 731 C C . VAL A 1 94 ? -11.633 30.531 18.359 1 91 94 VAL A C 1
ATOM 733 O O . VAL A 1 94 ? -10.477 30.406 17.953 1 91 94 VAL A O 1
ATOM 736 N N . VAL A 1 95 ? -12.703 30.594 17.609 1 95.88 95 VAL A N 1
ATOM 737 C CA . VAL A 1 95 ? -12.562 30.609 16.156 1 95.88 95 VAL A CA 1
ATOM 738 C C . VAL A 1 95 ? -13.172 31.891 15.594 1 95.88 95 VAL A C 1
ATOM 740 O O . VAL A 1 95 ? -14.32 32.219 15.891 1 95.88 95 VAL A O 1
ATOM 743 N N . ALA A 1 96 ? -12.383 32.688 14.906 1 97.62 96 ALA A N 1
ATOM 744 C CA . ALA A 1 96 ? -12.883 33.781 14.047 1 97.62 96 ALA A CA 1
ATOM 745 C C . ALA A 1 96 ? -12.773 33.375 12.57 1 97.62 96 ALA A C 1
ATOM 747 O O . ALA A 1 96 ? -11.672 33.125 12.078 1 97.62 96 ALA A O 1
ATOM 748 N N . GLU A 1 97 ? -13.898 33.312 11.914 1 97.75 97 GLU A N 1
ATOM 749 C CA . GLU A 1 97 ? -13.867 32.844 10.531 1 97.75 97 GLU A CA 1
ATOM 750 C C . GLU A 1 97 ? -14.57 33.844 9.602 1 97.75 97 GLU A C 1
ATOM 752 O O . GLU A 1 97 ? -15.406 34.625 10.047 1 97.75 97 GLU A O 1
ATOM 757 N N . ALA A 1 98 ? -14.18 33.844 8.352 1 98.25 98 ALA A N 1
ATOM 758 C CA . ALA A 1 98 ? -14.766 34.656 7.297 1 98.25 98 ALA A CA 1
ATOM 759 C C . ALA A 1 98 ? -14.734 33.938 5.957 1 98.25 98 ALA A C 1
ATOM 761 O O . ALA A 1 98 ? -14.023 32.938 5.801 1 98.25 98 ALA A O 1
ATOM 762 N N . PHE A 1 99 ? -15.531 34.406 5.059 1 97.94 99 PHE A N 1
ATOM 763 C CA . PHE A 1 99 ? -15.68 33.844 3.721 1 97.94 99 PHE A CA 1
ATOM 764 C C . PHE A 1 99 ? -15.492 34.938 2.66 1 97.94 99 PHE A C 1
ATOM 766 O O . PHE A 1 99 ? -16.469 35.469 2.127 1 97.94 99 PHE A O 1
ATOM 773 N N . PRO A 1 100 ? -14.258 35.188 2.369 1 98.06 100 PRO A N 1
ATOM 774 C CA . PRO A 1 100 ? -13.984 36.281 1.443 1 98.06 100 PRO A CA 1
ATOM 775 C C . PRO A 1 100 ? -14.625 36.062 0.072 1 98.06 100 PRO A C 1
ATOM 777 O O . PRO A 1 100 ? -14.773 34.938 -0.377 1 98.06 100 PRO A O 1
ATOM 780 N N . ASP A 1 101 ? -14.93 37.188 -0.553 1 96.62 101 ASP A N 1
ATOM 781 C CA . ASP A 1 101 ? -15.289 37.156 -1.967 1 96.62 101 ASP A CA 1
ATOM 782 C C . ASP A 1 101 ? -14.133 36.656 -2.82 1 96.62 101 ASP A C 1
ATOM 784 O O . ASP A 1 101 ? -13.016 37.188 -2.723 1 96.62 101 ASP A O 1
ATOM 788 N N . PRO A 1 102 ? -14.477 35.688 -3.615 1 94.5 102 PRO A N 1
ATOM 789 C CA . PRO A 1 102 ? -13.398 35.156 -4.445 1 94.5 102 PRO A CA 1
ATOM 790 C C . PRO A 1 102 ? -12.688 36.219 -5.266 1 94.5 102 PRO A C 1
ATOM 792 O O . PRO A 1 102 ? -11.492 36.094 -5.531 1 94.5 102 PRO A O 1
ATOM 795 N N . ASP A 1 103 ? -13.359 37.219 -5.664 1 95.69 103 ASP A N 1
ATOM 796 C CA . ASP A 1 103 ? -12.789 38.312 -6.48 1 95.69 103 ASP A CA 1
ATOM 797 C C . ASP A 1 103 ? -11.812 39.156 -5.664 1 95.69 103 ASP A C 1
ATOM 799 O O . ASP A 1 103 ? -11.047 39.938 -6.227 1 95.69 103 ASP A O 1
ATOM 803 N N . HIS A 1 104 ? -11.891 39 -4.387 1 97.75 104 HIS A N 1
ATOM 804 C CA . HIS A 1 104 ? -11.023 39.781 -3.518 1 97.75 104 HIS A CA 1
ATOM 805 C C . HIS A 1 104 ? -9.875 38.938 -2.969 1 97.75 104 HIS A C 1
ATOM 807 O O . HIS A 1 104 ? -9.188 39.344 -2.033 1 97.75 104 HIS A O 1
ATOM 813 N N . ILE A 1 105 ? -9.742 37.75 -3.465 1 97.75 105 ILE A N 1
ATOM 814 C CA . ILE A 1 105 ? -8.625 36.906 -3.092 1 97.75 105 ILE A CA 1
ATOM 815 C C . ILE A 1 105 ? -7.531 36.969 -4.156 1 97.75 105 ILE A C 1
ATOM 817 O O . ILE A 1 105 ? -7.812 36.875 -5.352 1 97.75 105 ILE A O 1
ATOM 821 N N . SER A 1 106 ? -6.324 37.25 -3.73 1 97.75 106 SER A N 1
ATOM 822 C CA . SER A 1 106 ? -5.156 37.281 -4.605 1 97.75 106 SER A CA 1
ATOM 823 C C . SER A 1 106 ? -4.129 36.25 -4.191 1 97.75 106 SER A C 1
ATOM 825 O O . SER A 1 106 ? -3.701 36.219 -3.037 1 97.75 106 SER A O 1
ATOM 827 N N . VAL A 1 107 ? -3.84 35.344 -5.09 1 97.75 107 VAL A N 1
ATOM 828 C CA . VAL A 1 107 ? -2.795 34.344 -4.898 1 97.75 107 VAL A CA 1
ATOM 829 C C . VAL A 1 107 ? -1.69 34.562 -5.934 1 97.75 107 VAL A C 1
ATOM 831 O O . VAL A 1 107 ? -1.927 34.438 -7.137 1 97.75 107 VAL A O 1
ATOM 834 N N . THR A 1 108 ? -0.456 34.875 -5.492 1 97.69 108 THR A N 1
ATOM 835 C CA . THR A 1 108 ? 0.648 35.188 -6.395 1 97.69 108 THR A CA 1
ATOM 836 C C . THR A 1 108 ? 1.917 34.469 -5.969 1 97.69 108 THR A C 1
ATOM 838 O O . THR A 1 108 ? 2.031 34.031 -4.82 1 97.69 108 THR A O 1
ATOM 841 N N . VAL A 1 109 ? 2.748 34.281 -6.91 1 95.94 109 VAL A N 1
ATOM 842 C CA . VAL A 1 109 ? 4.043 33.656 -6.652 1 95.94 109 VAL A CA 1
ATOM 843 C C . VAL A 1 109 ? 5.164 34.594 -7.125 1 95.94 109 VAL A C 1
ATOM 845 O O . VAL A 1 109 ? 4.918 35.531 -7.871 1 95.94 109 VAL A O 1
ATOM 848 N N . ASP A 1 110 ? 6.348 34.375 -6.617 1 91.69 110 ASP A N 1
ATOM 849 C CA . ASP A 1 110 ? 7.582 35 -7.074 1 91.69 110 ASP A CA 1
ATOM 850 C C . ASP A 1 110 ? 7.426 36.5 -7.152 1 91.69 110 ASP A C 1
ATOM 852 O O . ASP A 1 110 ? 7.703 37.125 -8.188 1 91.69 110 ASP A O 1
ATOM 856 N N . GLY A 1 111 ? 6.906 37.031 -6.109 1 90.56 111 GLY A N 1
ATOM 857 C CA . GLY A 1 111 ? 6.863 38.469 -5.992 1 90.56 111 GLY A CA 1
ATOM 858 C C . GLY A 1 111 ? 5.664 39.094 -6.684 1 90.56 111 GLY A C 1
ATOM 859 O O . GLY A 1 111 ? 5.734 40.219 -7.168 1 90.56 111 GLY A O 1
ATOM 860 N N . GLY A 1 112 ? 4.684 38.344 -6.938 1 94.06 112 GLY A N 1
ATOM 861 C CA . GLY A 1 112 ? 3.447 38.906 -7.43 1 94.06 112 GLY A CA 1
ATOM 862 C C . GLY A 1 112 ? 2.99 38.344 -8.75 1 94.06 112 GLY A C 1
ATOM 863 O O . GLY A 1 112 ? 1.999 38.781 -9.328 1 94.06 112 GLY A O 1
ATOM 864 N N . MET A 1 113 ? 3.666 37.375 -9.25 1 95.75 113 MET A N 1
ATOM 865 C CA . MET A 1 113 ? 3.301 36.781 -10.531 1 95.75 113 MET A CA 1
ATOM 866 C C . MET A 1 113 ? 2.121 35.812 -10.359 1 95.75 113 MET A C 1
ATOM 868 O O . MET A 1 113 ? 1.951 35.219 -9.297 1 95.75 113 MET A O 1
ATOM 872 N N . PRO A 1 114 ? 1.329 35.75 -11.422 1 96.06 114 PRO A N 1
ATOM 873 C CA . PRO A 1 114 ? 0.239 34.75 -11.352 1 96.06 114 PRO A CA 1
ATOM 874 C C . PRO A 1 114 ? 0.739 33.312 -11.273 1 96.06 114 PRO A C 1
ATOM 876 O O . PRO A 1 114 ? 1.856 33.031 -11.703 1 96.06 114 PRO A O 1
ATOM 879 N N . VAL A 1 115 ? -0.067 32.469 -10.734 1 96.44 115 VAL A N 1
ATOM 880 C CA . VAL A 1 115 ? 0.251 31.047 -10.641 1 96.44 115 VAL A CA 1
ATOM 881 C C . VAL A 1 115 ? 0 30.375 -11.992 1 96.44 115 VAL A C 1
ATOM 883 O O . VAL A 1 115 ? -1.149 30.156 -12.383 1 96.44 115 VAL A O 1
ATOM 886 N N . THR A 1 116 ? 1.023 29.953 -12.719 1 94.62 116 THR A N 1
ATOM 887 C CA . THR A 1 116 ? 0.844 29.391 -14.055 1 94.62 116 THR A CA 1
ATOM 888 C C . THR A 1 116 ? 1.422 27.984 -14.133 1 94.62 116 THR A C 1
ATOM 890 O O . THR A 1 116 ? 1.219 27.281 -15.125 1 94.62 116 THR A O 1
ATOM 893 N N . GLU A 1 117 ? 2.156 27.625 -13.125 1 93.31 117 GLU A N 1
ATOM 894 C CA . GLU A 1 117 ? 2.74 26.297 -13.062 1 93.31 117 GLU A CA 1
ATOM 895 C C . GLU A 1 117 ? 2.623 25.703 -11.664 1 93.31 117 GLU A C 1
ATOM 897 O O . GLU A 1 117 ? 2.586 26.438 -10.672 1 93.31 117 GLU A O 1
ATOM 902 N N . ASN A 1 118 ? 2.553 24.438 -11.695 1 93.69 118 ASN A N 1
ATOM 903 C CA . ASN A 1 118 ? 2.568 23.766 -10.398 1 93.69 118 ASN A CA 1
ATOM 904 C C . ASN A 1 118 ? 3.938 23.859 -9.734 1 93.69 118 ASN A C 1
ATOM 906 O O . ASN A 1 118 ? 4.957 23.984 -10.414 1 93.69 118 ASN A O 1
ATOM 910 N N . PRO A 1 119 ? 3.877 23.797 -8.43 1 93.12 119 PRO A N 1
ATOM 911 C CA . PRO A 1 119 ? 5.172 23.781 -7.738 1 93.12 119 PRO A CA 1
ATOM 912 C C . PRO A 1 119 ? 5.973 22.516 -8.031 1 93.12 119 PRO A C 1
ATOM 914 O O . PRO A 1 119 ? 5.406 21.5 -8.445 1 93.12 119 PRO A O 1
ATOM 917 N N . ASP A 1 120 ? 7.262 22.672 -7.855 1 83.31 120 ASP A N 1
ATOM 918 C CA . ASP A 1 120 ? 8.156 21.531 -8.031 1 83.31 120 ASP A CA 1
ATOM 919 C C . ASP A 1 120 ? 8.898 21.203 -6.742 1 83.31 120 ASP A C 1
ATOM 921 O O . ASP A 1 120 ? 8.711 21.875 -5.727 1 83.31 120 ASP A O 1
ATOM 925 N N . ASN A 1 121 ? 9.562 20.125 -6.73 1 80.56 121 ASN A N 1
ATOM 926 C CA . ASN A 1 121 ? 10.242 19.703 -5.516 1 80.56 121 ASN A CA 1
ATOM 927 C C . ASN A 1 121 ? 11.641 20.297 -5.41 1 80.56 121 ASN A C 1
ATOM 929 O O . ASN A 1 121 ? 12.438 19.906 -4.559 1 80.56 121 ASN A O 1
ATOM 933 N N . ARG A 1 122 ? 11.953 21.297 -6.125 1 79.12 122 ARG A N 1
ATOM 934 C CA . ARG A 1 122 ? 13.312 21.812 -6.168 1 79.12 122 ARG A CA 1
ATOM 935 C C . ARG A 1 122 ? 13.359 23.297 -5.773 1 79.12 122 ARG A C 1
ATOM 937 O O . ARG A 1 122 ? 14.25 23.719 -5.035 1 79.12 122 ARG A O 1
ATOM 944 N N . SER A 1 123 ? 12.344 24.047 -6.148 1 85.75 123 SER A N 1
ATOM 945 C CA . SER A 1 123 ? 12.336 25.484 -5.914 1 85.75 123 SER A CA 1
ATOM 946 C C . SER A 1 123 ? 11.82 25.812 -4.516 1 85.75 123 SER A C 1
ATOM 948 O O . SER A 1 123 ? 10.883 25.172 -4.027 1 85.75 123 SER A O 1
ATOM 950 N N . PRO A 1 124 ? 12.453 26.828 -3.924 1 89.62 124 PRO A N 1
ATOM 951 C CA . PRO A 1 124 ? 11.922 27.266 -2.625 1 89.62 124 PRO A CA 1
ATOM 952 C C . PRO A 1 124 ? 10.531 27.859 -2.725 1 89.62 124 PRO A C 1
ATOM 954 O O . PRO A 1 124 ? 10.164 28.422 -3.764 1 89.62 124 PRO A O 1
ATOM 957 N N . ALA A 1 125 ? 9.828 27.781 -1.638 1 94.19 125 ALA A N 1
ATOM 958 C CA . ALA A 1 125 ? 8.508 28.391 -1.601 1 94.19 125 ALA A CA 1
ATOM 959 C C . ALA A 1 125 ? 8.602 29.922 -1.703 1 94.19 125 ALA A C 1
ATOM 961 O O . ALA A 1 125 ? 9.508 30.531 -1.13 1 94.19 125 ALA A O 1
ATOM 962 N N . ASN A 1 126 ? 7.781 30.484 -2.424 1 96 126 ASN A N 1
ATOM 963 C CA . ASN A 1 126 ? 7.691 31.938 -2.619 1 96 126 ASN A CA 1
ATOM 964 C C . ASN A 1 126 ? 6.312 32.344 -3.129 1 96 126 ASN A C 1
ATOM 966 O O . ASN A 1 126 ? 6.121 32.531 -4.332 1 96 126 ASN A O 1
ATOM 970 N N . PHE A 1 127 ? 5.445 32.594 -2.156 1 97.75 127 PHE A N 1
ATOM 971 C CA . PHE A 1 127 ? 4.098 32.938 -2.584 1 97.75 127 PHE A CA 1
ATOM 972 C C . PHE A 1 127 ? 3.434 33.875 -1.569 1 97.75 127 PHE A C 1
ATOM 974 O O . PHE A 1 127 ? 3.924 34.031 -0.448 1 97.75 127 PHE A O 1
ATOM 981 N N . ARG A 1 128 ? 2.396 34.5 -2.012 1 98.5 128 ARG A N 1
ATOM 982 C CA . ARG A 1 128 ? 1.547 35.344 -1.174 1 98.5 128 ARG A CA 1
ATOM 983 C C . ARG A 1 128 ? 0.071 35.031 -1.408 1 98.5 128 ARG A C 1
ATOM 985 O O . ARG A 1 128 ? -0.368 34.906 -2.553 1 98.5 128 ARG A O 1
ATOM 992 N N . TRP A 1 129 ? -0.589 34.75 -0.403 1 98.62 129 TRP A N 1
ATOM 993 C CA . TRP A 1 129 ? -2.043 34.625 -0.388 1 98.62 129 TRP A CA 1
ATOM 994 C C . TRP A 1 129 ? -2.67 35.812 0.354 1 98.62 129 TRP A C 1
ATOM 996 O O . TRP A 1 129 ? -2.273 36.125 1.48 1 98.62 129 TRP A O 1
ATOM 1006 N N . ALA A 1 130 ? -3.646 36.5 -0.238 1 98.62 130 ALA A N 1
ATOM 1007 C CA . ALA A 1 130 ? -4.273 37.688 0.392 1 98.62 130 ALA A CA 1
ATOM 1008 C C . ALA A 1 130 ? -5.777 37.688 0.12 1 98.62 130 ALA A C 1
ATOM 1010 O O . ALA A 1 130 ? -6.223 37.312 -0.958 1 98.62 130 ALA A O 1
ATOM 1011 N N . ALA A 1 131 ? -6.465 38.094 1.093 1 98.44 131 ALA A N 1
ATOM 1012 C CA . ALA A 1 131 ? -7.906 38.281 0.97 1 98.44 131 ALA A CA 1
ATOM 1013 C C . ALA A 1 131 ? -8.32 39.625 1.606 1 98.44 131 ALA A C 1
ATOM 1015 O O . ALA A 1 131 ? -8.242 39.781 2.826 1 98.44 131 ALA A O 1
ATOM 1016 N N . ASP A 1 132 ? -8.805 40.469 0.821 1 96.69 132 ASP A N 1
ATOM 1017 C CA . ASP A 1 132 ? -9.312 41.719 1.332 1 96.69 132 ASP A CA 1
ATOM 1018 C C . ASP A 1 132 ? -10.734 41.562 1.874 1 96.69 132 ASP A C 1
ATOM 1020 O O . ASP A 1 132 ? -11.586 40.969 1.227 1 96.69 132 ASP A O 1
ATOM 1024 N N . PRO A 1 133 ? -11.031 42.094 3.014 1 97.69 133 PRO A N 1
ATOM 1025 C CA . PRO A 1 133 ? -10.18 42.906 3.865 1 97.69 133 PRO A CA 1
ATOM 1026 C C . PRO A 1 133 ? -9.516 42.125 4.992 1 97.69 133 PRO A C 1
ATOM 1028 O O . PRO A 1 133 ? -9.086 42.719 5.988 1 97.69 133 PRO A O 1
ATOM 1031 N N . TYR A 1 134 ? -9.383 40.938 4.93 1 98.5 134 TYR A N 1
ATOM 1032 C CA . TYR A 1 134 ? -9.133 40.094 6.086 1 98.5 134 TYR A CA 1
ATOM 1033 C C . TYR A 1 134 ? -7.637 39.969 6.355 1 98.5 134 TYR A C 1
ATOM 1035 O O . TYR A 1 134 ? -7.215 39.812 7.508 1 98.5 134 TYR A O 1
ATOM 1043 N N . GLY A 1 135 ? -6.809 39.969 5.297 1 98.62 135 GLY A N 1
ATOM 1044 C CA . GLY A 1 135 ? -5.383 39.875 5.57 1 98.62 135 GLY A CA 1
ATOM 1045 C C . GLY A 1 135 ? -4.617 39.094 4.527 1 98.62 135 GLY A C 1
ATOM 1046 O O . GLY A 1 135 ? -5.078 38.938 3.395 1 98.62 135 GLY A O 1
ATOM 1047 N N . SER A 1 136 ? -3.361 38.719 4.945 1 98.69 136 SER A N 1
ATOM 1048 C CA . SER A 1 136 ? -2.504 38.031 3.977 1 98.69 136 SER A CA 1
ATOM 1049 C C . SER A 1 136 ? -1.521 37.094 4.672 1 98.69 136 SER A C 1
ATOM 1051 O O . SER A 1 136 ? -1.349 37.156 5.891 1 98.69 136 SER A O 1
ATOM 1053 N N . PHE A 1 137 ? -1.004 36.219 3.938 1 98.81 137 PHE A N 1
ATOM 1054 C CA . PHE A 1 137 ? 0.015 35.219 4.285 1 98.81 137 PHE A CA 1
ATOM 1055 C C . PHE A 1 137 ? 1.125 35.219 3.242 1 98.81 137 PHE A C 1
ATOM 1057 O O . PHE A 1 137 ? 0.886 34.875 2.08 1 98.81 137 PHE A O 1
ATOM 1064 N N . ASN A 1 138 ? 2.352 35.594 3.656 1 98.69 138 ASN A N 1
ATOM 1065 C CA . ASN A 1 138 ? 3.486 35.719 2.748 1 98.69 138 ASN A CA 1
ATOM 1066 C C . ASN A 1 138 ? 4.602 34.719 3.115 1 98.69 138 ASN A C 1
ATOM 1068 O O . ASN A 1 138 ? 5.094 34.75 4.246 1 98.69 138 ASN A O 1
ATOM 1072 N N . VAL A 1 139 ? 4.988 33.938 2.113 1 98.06 139 VAL A N 1
ATOM 1073 C CA . VAL A 1 139 ? 6.02 32.938 2.34 1 98.06 139 VAL A CA 1
ATOM 1074 C C . VAL A 1 139 ? 7.184 33.156 1.383 1 98.06 139 VAL A C 1
ATOM 1076 O O . VAL A 1 139 ? 6.98 33.375 0.183 1 98.06 139 VAL A O 1
ATOM 1079 N N . THR A 1 140 ? 8.375 33.156 1.907 1 96.19 140 THR A N 1
ATOM 1080 C CA . THR A 1 140 ? 9.625 33.094 1.167 1 96.19 140 THR A CA 1
ATOM 1081 C C . THR A 1 140 ? 10.516 31.984 1.71 1 96.19 140 THR A C 1
ATOM 1083 O O . THR A 1 140 ? 10.148 31.297 2.674 1 96.19 140 THR A O 1
ATOM 1086 N N . ALA A 1 141 ? 11.648 31.828 1.031 1 92.81 141 ALA A N 1
ATOM 1087 C CA . ALA A 1 141 ? 12.586 30.812 1.487 1 92.81 141 ALA A CA 1
ATOM 1088 C C . ALA A 1 141 ? 13.07 31.109 2.904 1 92.81 141 ALA A C 1
ATOM 1090 O O . ALA A 1 141 ? 13.438 30.188 3.645 1 92.81 141 ALA A O 1
ATOM 1091 N N . GLU A 1 142 ? 12.945 32.375 3.307 1 95.25 142 GLU A N 1
ATOM 1092 C CA . GLU A 1 142 ? 13.617 32.781 4.535 1 95.25 142 GLU A CA 1
ATOM 1093 C C . GLU A 1 142 ? 12.609 33.094 5.637 1 95.25 142 GLU A C 1
ATOM 1095 O O . GLU A 1 142 ? 12.977 33.219 6.809 1 95.25 142 GLU A O 1
ATOM 1100 N N . SER A 1 143 ? 11.359 33.188 5.164 1 97.25 143 SER A N 1
ATOM 1101 C CA . SER A 1 143 ? 10.445 33.656 6.211 1 97.25 143 SER A CA 1
ATOM 1102 C C . SER A 1 143 ? 8.992 33.375 5.828 1 97.25 143 SER A C 1
ATOM 1104 O O . SER A 1 143 ? 8.688 33.156 4.652 1 97.25 143 SER A O 1
ATOM 1106 N N . THR A 1 144 ? 8.172 33.344 6.801 1 98.56 144 THR A N 1
ATOM 1107 C CA . THR A 1 144 ? 6.723 33.438 6.688 1 98.56 144 THR A CA 1
ATOM 1108 C C . THR A 1 144 ? 6.172 34.562 7.547 1 98.56 144 THR A C 1
ATOM 1110 O O . THR A 1 144 ? 6.434 34.625 8.75 1 98.56 144 THR A O 1
ATOM 1113 N N . VAL A 1 145 ? 5.449 35.469 6.93 1 98.88 145 VAL A N 1
ATOM 1114 C CA . VAL A 1 145 ? 4.828 36.594 7.617 1 98.88 145 VAL A CA 1
ATOM 1115 C C . VAL A 1 145 ? 3.338 36.656 7.285 1 98.88 145 VAL A C 1
ATOM 1117 O O . VAL A 1 145 ? 2.949 36.5 6.121 1 98.88 145 VAL A O 1
ATOM 1120 N N . PHE A 1 146 ? 2.553 36.844 8.297 1 98.88 146 PHE A N 1
ATOM 1121 C CA . PHE A 1 146 ? 1.118 36.906 8.039 1 98.88 146 PHE A CA 1
ATOM 1122 C C . PHE A 1 146 ? 0.437 37.875 9 1 98.88 146 PHE A C 1
ATOM 1124 O O . PHE A 1 146 ? 0.989 38.219 10.047 1 98.88 146 PHE A O 1
ATOM 1131 N N . ASN A 1 147 ? -0.678 38.375 8.633 1 98.81 147 ASN A N 1
ATOM 1132 C CA . ASN A 1 147 ? -1.581 39.219 9.422 1 98.81 147 ASN A CA 1
ATOM 1133 C C . ASN A 1 147 ? -3.027 39.062 8.953 1 98.81 147 ASN A C 1
ATOM 1135 O O . ASN A 1 147 ? -3.354 39.375 7.812 1 98.81 147 ASN A O 1
ATOM 1139 N N . PHE A 1 148 ? -3.861 38.594 9.82 1 98.88 148 PHE A N 1
ATOM 1140 C CA . PHE A 1 148 ? -5.285 38.438 9.547 1 98.88 148 PHE A CA 1
ATOM 1141 C C . PHE A 1 148 ? -6.125 39.125 10.625 1 98.88 148 PHE A C 1
ATOM 1143 O O . PHE A 1 148 ? -5.797 39.062 11.812 1 98.88 148 PHE A O 1
ATOM 1150 N N . THR A 1 149 ? -7.148 39.781 10.234 1 98.75 149 THR A N 1
ATOM 1151 C CA . THR A 1 149 ? -8.133 40.375 11.133 1 98.75 149 THR A CA 1
ATOM 1152 C C . THR A 1 149 ? -9.547 40 10.703 1 98.75 149 THR A C 1
ATOM 1154 O O . THR A 1 149 ? -9.945 40.219 9.562 1 98.75 149 THR A O 1
ATOM 1157 N N . ILE A 1 150 ? -10.234 39.406 11.57 1 98.56 150 ILE A N 1
ATOM 1158 C CA . ILE A 1 150 ? -11.625 39.031 11.367 1 98.56 150 ILE A CA 1
ATOM 1159 C C . ILE A 1 150 ? -12.484 39.5 12.539 1 98.56 150 ILE A C 1
ATOM 1161 O O . ILE A 1 150 ? -12.344 39 13.656 1 98.56 150 ILE A O 1
ATOM 1165 N N . GLY A 1 151 ? -13.391 40.406 12.211 1 97.5 151 GLY A N 1
ATOM 1166 C CA . GLY A 1 151 ? -14.109 41.031 13.305 1 97.5 151 GLY A CA 1
ATOM 1167 C C . GLY A 1 151 ? -13.203 41.75 14.289 1 97.5 151 GLY A C 1
ATOM 1168 O O . GLY A 1 151 ? -12.406 42.594 13.898 1 97.5 151 GLY A O 1
ATOM 1169 N N . ASP A 1 152 ? -13.312 41.312 15.508 1 97.5 152 ASP A N 1
ATOM 1170 C CA . ASP A 1 152 ? -12.523 41.969 16.531 1 97.5 152 ASP A CA 1
ATOM 1171 C C . ASP A 1 152 ? -11.273 41.156 16.891 1 97.5 152 ASP A C 1
ATOM 1173 O O . ASP A 1 152 ? -10.57 41.469 17.844 1 97.5 152 ASP A O 1
ATOM 1177 N N . LYS A 1 153 ? -11.031 40.188 16.156 1 98.19 153 LYS A N 1
ATOM 1178 C CA . LYS A 1 153 ? -9.883 39.312 16.422 1 98.19 153 LYS A CA 1
ATOM 1179 C C . LYS A 1 153 ? -8.812 39.469 15.352 1 98.19 153 LYS A C 1
ATOM 1181 O O . LYS A 1 153 ? -9.133 39.562 14.164 1 98.19 153 LYS A O 1
ATOM 1186 N N . SER A 1 154 ? -7.605 39.5 15.773 1 98.56 154 SER A N 1
ATOM 1187 C CA . SER A 1 154 ? -6.492 39.562 14.836 1 98.56 154 SER A CA 1
ATOM 1188 C C . SER A 1 154 ? -5.348 38.656 15.266 1 98.56 154 SER A C 1
ATOM 1190 O O . SER A 1 154 ? -5.086 38.5 16.453 1 98.56 154 SER A O 1
ATOM 1192 N N . LEU A 1 155 ? -4.742 38.031 14.352 1 98.69 155 LEU A N 1
ATOM 1193 C CA . LEU A 1 155 ? -3.539 37.219 14.547 1 98.69 155 LEU A CA 1
ATOM 1194 C C . LEU A 1 155 ? -2.471 37.594 13.523 1 98.69 155 LEU A C 1
ATOM 1196 O O . LEU A 1 155 ? -2.73 37.594 12.32 1 98.69 155 LEU A O 1
ATOM 1200 N N . ALA A 1 156 ? -1.317 38 13.992 1 98.81 156 ALA A N 1
ATOM 1201 C CA . ALA A 1 156 ? -0.164 38.312 13.156 1 98.81 156 ALA A CA 1
ATOM 1202 C C . ALA A 1 156 ? 1.068 37.531 13.609 1 98.81 156 ALA A C 1
ATOM 1204 O O . ALA A 1 156 ? 1.189 37.188 14.781 1 98.81 156 ALA A O 1
ATOM 1205 N N . GLY A 1 157 ? 1.905 37.25 12.664 1 98.69 157 GLY A N 1
ATOM 1206 C CA . GLY A 1 157 ? 3.113 36.531 13.008 1 98.69 157 GLY A CA 1
ATOM 1207 C C . GLY A 1 157 ? 4.242 36.719 12.008 1 98.69 157 GLY A C 1
ATOM 1208 O O . GLY A 1 157 ? 3.998 37.094 10.859 1 98.69 157 GLY A O 1
ATOM 1209 N N . SER A 1 158 ? 5.434 36.594 12.484 1 98.81 158 SER A N 1
ATOM 1210 C CA . SER A 1 158 ? 6.668 36.594 11.711 1 98.81 158 SER A CA 1
ATOM 1211 C C . SER A 1 158 ? 7.586 35.438 12.117 1 98.81 158 SER A C 1
ATOM 1213 O O . SER A 1 158 ? 8.055 35.406 13.25 1 98.81 158 SER A O 1
ATOM 1215 N N . PHE A 1 159 ? 7.836 34.594 11.164 1 98.62 159 PHE A N 1
ATOM 1216 C CA . PHE A 1 159 ? 8.594 33.406 11.445 1 98.62 159 PHE A CA 1
ATOM 1217 C C . PHE A 1 159 ? 9.75 33.25 10.461 1 98.62 159 PHE A C 1
ATOM 1219 O O . PHE A 1 159 ? 9.688 33.75 9.336 1 98.62 159 PHE A O 1
ATOM 1226 N N . GLY A 1 160 ? 10.766 32.5 10.883 1 98.06 160 GLY A N 1
ATOM 1227 C CA . GLY A 1 160 ? 11.977 32.344 10.086 1 98.06 160 GLY A CA 1
ATOM 1228 C C . GLY A 1 160 ? 11.859 31.266 9.031 1 98.06 160 GLY A C 1
ATOM 1229 O O . GLY A 1 160 ? 10.766 30.984 8.539 1 98.06 160 GLY A O 1
ATOM 1230 N N . ALA A 1 161 ? 13.062 30.828 8.617 1 96.38 161 ALA A N 1
ATOM 1231 C CA . ALA A 1 161 ? 13.133 29.781 7.613 1 96.38 161 ALA A CA 1
ATOM 1232 C C . ALA A 1 161 ? 12.5 28.484 8.125 1 96.38 161 ALA A C 1
ATOM 1234 O O . ALA A 1 161 ? 12.586 28.172 9.312 1 96.38 161 ALA A O 1
ATOM 1235 N N . PRO A 1 162 ? 11.961 27.766 7.258 1 95.56 162 PRO A N 1
ATOM 1236 C CA . PRO A 1 162 ? 11.25 26.562 7.676 1 95.56 162 PRO A CA 1
ATOM 1237 C C . PRO A 1 162 ? 12.195 25.469 8.195 1 95.56 162 PRO A C 1
ATOM 1239 O O . PRO A 1 162 ? 13.375 25.469 7.848 1 95.56 162 PRO A O 1
ATOM 1242 N N . VAL A 1 163 ? 11.688 24.641 9.078 1 94.44 163 VAL A N 1
ATOM 1243 C CA . VAL A 1 163 ? 12.266 23.344 9.414 1 94.44 163 VAL A CA 1
ATOM 1244 C C . VAL A 1 163 ? 11.578 22.25 8.594 1 94.44 163 VAL A C 1
ATOM 1246 O O . VAL A 1 163 ? 10.508 21.766 8.969 1 94.44 163 VAL A O 1
ATOM 1249 N N . PRO A 1 164 ? 12.203 21.859 7.543 1 94.12 164 PRO A N 1
ATOM 1250 C CA . PRO A 1 164 ? 11.508 21 6.586 1 94.12 164 PRO A CA 1
ATOM 1251 C C . PRO A 1 164 ? 11.258 19.594 7.125 1 94.12 164 PRO A C 1
ATOM 1253 O O . PRO A 1 164 ? 11.977 19.141 8.016 1 94.12 164 PRO A O 1
ATOM 1256 N N . TRP A 1 165 ? 10.266 18.922 6.617 1 95.5 165 TRP A N 1
ATOM 1257 C CA . TRP A 1 165 ? 9.969 17.531 6.938 1 95.5 165 TRP A CA 1
ATOM 1258 C C . TRP A 1 165 ? 11.156 16.625 6.617 1 95.5 165 TRP A C 1
ATOM 1260 O O . TRP A 1 165 ? 11.539 15.781 7.43 1 95.5 165 TRP A O 1
ATOM 1270 N N . GLY A 1 166 ? 11.609 16.766 5.426 1 91.5 166 GLY A N 1
ATOM 1271 C CA . GLY A 1 166 ? 12.75 16.016 4.926 1 91.5 166 GLY A CA 1
ATOM 1272 C C . GLY A 1 166 ? 13.594 16.812 3.939 1 91.5 166 GLY A C 1
ATOM 1273 O O . GLY A 1 166 ? 13.305 17.969 3.656 1 91.5 166 GLY A O 1
ATOM 1274 N N . PRO A 1 167 ? 14.609 16.125 3.4 1 86.62 167 PRO A N 1
ATOM 1275 C CA . PRO A 1 167 ? 15.492 16.828 2.465 1 86.62 167 PRO A CA 1
ATOM 1276 C C . PRO A 1 167 ? 14.852 17.047 1.096 1 86.62 167 PRO A C 1
ATOM 1278 O O . PRO A 1 167 ? 13.914 16.328 0.73 1 86.62 167 PRO A O 1
ATOM 1281 N N . VAL A 1 168 ? 15.234 18.031 0.408 1 81.25 168 VAL A N 1
ATOM 1282 C CA . VAL A 1 168 ? 14.945 18.297 -0.998 1 81.25 168 VAL A CA 1
ATOM 1283 C C . VAL A 1 168 ? 13.438 18.328 -1.223 1 81.25 168 VAL A C 1
ATOM 1285 O O . VAL A 1 168 ? 12.922 17.625 -2.098 1 81.25 168 VAL A O 1
ATOM 1288 N N . GLY A 1 169 ? 12.758 18.969 -0.344 1 83.94 169 GLY A N 1
ATOM 1289 C CA . GLY A 1 169 ? 11.336 19.188 -0.576 1 83.94 169 GLY A CA 1
ATOM 1290 C C . GLY A 1 169 ? 10.492 17.969 -0.243 1 83.94 169 GLY A C 1
ATOM 1291 O O . GLY A 1 169 ? 9.305 17.938 -0.56 1 83.94 169 GLY A O 1
ATOM 1292 N N . GLN A 1 170 ? 11.07 17.016 0.415 1 89.94 170 GLN A N 1
ATOM 1293 C CA . GLN A 1 170 ? 10.328 15.812 0.771 1 89.94 170 GLN A CA 1
ATOM 1294 C C . GLN A 1 170 ? 9.297 16.094 1.859 1 89.94 170 GLN A C 1
ATOM 1296 O O . GLN A 1 170 ? 9.617 16.719 2.879 1 89.94 170 GLN A O 1
ATOM 1301 N N . GLY A 1 171 ? 8.086 15.711 1.58 1 94.62 171 GLY A N 1
ATOM 1302 C CA . GLY A 1 171 ? 7.02 15.766 2.572 1 94.62 171 GLY A CA 1
ATOM 1303 C C . GLY A 1 171 ? 6.633 14.398 3.111 1 94.62 171 GLY A C 1
ATOM 1304 O O . GLY A 1 171 ? 7.344 13.414 2.891 1 94.62 171 GLY A O 1
ATOM 1305 N N . PRO A 1 172 ? 5.539 14.414 3.793 1 97 172 PRO A N 1
ATOM 1306 C CA . PRO A 1 172 ? 5.133 13.18 4.461 1 97 172 PRO A CA 1
ATOM 1307 C C . PRO A 1 172 ? 4.82 12.047 3.477 1 97 172 PRO A C 1
ATOM 1309 O O . PRO A 1 172 ? 4.965 10.875 3.814 1 97 172 PRO A O 1
ATOM 1312 N N . GLU A 1 173 ? 4.43 12.375 2.311 1 94.06 173 GLU A N 1
ATOM 1313 C CA . GLU A 1 173 ? 4.016 11.359 1.351 1 94.06 173 GLU A CA 1
ATOM 1314 C C . GLU A 1 173 ? 5.219 10.688 0.701 1 94.06 173 GLU A C 1
ATOM 1316 O O . GLU A 1 173 ? 5.098 9.609 0.115 1 94.06 173 GLU A O 1
ATOM 1321 N N . GLY A 1 174 ? 6.367 11.375 0.754 1 89.12 174 GLY A N 1
ATOM 1322 C CA . GLY A 1 174 ? 7.508 10.852 0.018 1 89.12 174 GLY A CA 1
ATOM 1323 C C . GLY A 1 174 ? 7.211 10.625 -1.452 1 89.12 174 GLY A C 1
ATOM 1324 O O . GLY A 1 174 ? 6.633 11.484 -2.117 1 89.12 174 GLY A O 1
ATOM 1325 N N . TRP A 1 175 ? 7.609 9.516 -1.979 1 81.25 175 TRP A N 1
ATOM 1326 C CA . TRP A 1 175 ? 7.445 9.234 -3.4 1 81.25 175 TRP A CA 1
ATOM 1327 C C . TRP A 1 175 ? 5.984 8.945 -3.734 1 81.25 175 TRP A C 1
ATOM 1329 O O . TRP A 1 175 ? 5.59 8.984 -4.902 1 81.25 175 TRP A O 1
ATOM 1339 N N . LEU A 1 176 ? 5.188 8.57 -2.754 1 83.94 176 LEU A N 1
ATOM 1340 C CA . LEU A 1 176 ? 3.777 8.273 -2.984 1 83.94 176 LEU A CA 1
ATOM 1341 C C . LEU A 1 176 ? 3.049 9.484 -3.555 1 83.94 176 LEU A C 1
ATOM 1343 O O . LEU A 1 176 ? 1.981 9.344 -4.156 1 83.94 176 LEU A O 1
ATOM 1347 N N . SER A 1 177 ? 3.59 10.641 -3.332 1 85.56 177 SER A N 1
ATOM 1348 C CA . SER A 1 177 ? 2.975 11.859 -3.836 1 85.56 177 SER A CA 1
ATOM 1349 C C . SER A 1 177 ? 2.91 11.859 -5.359 1 85.56 177 SER A C 1
ATOM 1351 O O . SER A 1 177 ? 2.152 12.625 -5.957 1 85.56 177 SER A O 1
ATOM 1353 N N . ASN A 1 178 ? 3.662 11.016 -5.973 1 79.31 178 ASN A N 1
ATOM 1354 C CA . ASN A 1 178 ? 3.734 10.969 -7.43 1 79.31 178 ASN A CA 1
ATOM 1355 C C . ASN A 1 178 ? 2.695 10.016 -8.016 1 79.31 178 ASN A C 1
ATOM 1357 O O . ASN A 1 178 ? 2.545 9.93 -9.234 1 79.31 178 ASN A O 1
ATOM 1361 N N . LEU A 1 179 ? 2.045 9.266 -7.141 1 76.31 179 LEU A N 1
ATOM 1362 C CA . LEU A 1 179 ? 1.046 8.328 -7.637 1 76.31 179 LEU A CA 1
ATOM 1363 C C . LEU A 1 179 ? -0.16 9.062 -8.203 1 76.31 179 LEU A C 1
ATOM 1365 O O . LEU A 1 179 ? -0.591 10.078 -7.652 1 76.31 179 LEU A O 1
ATOM 1369 N N . PRO A 1 180 ? -0.587 8.422 -9.25 1 71.88 180 PRO A N 1
ATOM 1370 C CA . PRO A 1 180 ? -1.8 9.039 -9.797 1 71.88 180 PRO A CA 1
ATOM 1371 C C . PRO A 1 180 ? -3.049 8.703 -8.984 1 71.88 180 PRO A C 1
ATOM 1373 O O . PRO A 1 180 ? -3.047 7.742 -8.211 1 71.88 180 PRO A O 1
ATOM 1376 N N . PHE A 1 181 ? -4.004 9.523 -8.852 1 72.81 181 PHE A N 1
ATOM 1377 C CA . PHE A 1 181 ? -5.355 9.266 -8.359 1 72.81 181 PHE A CA 1
ATOM 1378 C C . PHE A 1 181 ? -5.43 9.477 -6.852 1 72.81 181 PHE A C 1
ATOM 1380 O O . PHE A 1 181 ? -6.375 9.016 -6.203 1 72.81 181 PHE A O 1
ATOM 1387 N N . ILE A 1 182 ? -4.289 9.898 -6.352 1 80.56 182 ILE A N 1
ATOM 1388 C CA . ILE A 1 182 ? -4.379 10.273 -4.945 1 80.56 182 ILE A CA 1
ATOM 1389 C C . ILE A 1 182 ? -5.398 11.398 -4.781 1 80.56 182 ILE A C 1
ATOM 1391 O O . ILE A 1 182 ? -5.211 12.5 -5.309 1 80.56 182 ILE A O 1
ATOM 1395 N N . PRO A 1 183 ? -6.379 11.125 -4.059 1 86.25 183 PRO A N 1
ATOM 1396 C CA . PRO A 1 183 ? -7.469 12.094 -4.004 1 86.25 183 PRO A CA 1
ATOM 1397 C C . PRO A 1 183 ? -7.109 13.344 -3.201 1 86.25 183 PRO A C 1
ATOM 1399 O O . PRO A 1 183 ? -7.715 14.398 -3.395 1 86.25 183 PRO A O 1
ATOM 1402 N N . LEU A 1 184 ? -6.184 13.219 -2.291 1 92.81 184 LEU A N 1
ATOM 1403 C CA . LEU A 1 184 ? -5.812 14.32 -1.411 1 92.81 184 LEU A CA 1
ATOM 1404 C C . LEU A 1 184 ? -4.332 14.242 -1.044 1 92.81 184 LEU A C 1
ATOM 1406 O O . LEU A 1 184 ? -3.846 13.195 -0.623 1 92.81 184 LEU A O 1
ATOM 1410 N N . HIS A 1 185 ? -3.732 15.352 -1.226 1 94.5 185 HIS A N 1
ATOM 1411 C CA . HIS A 1 185 ? -2.33 15.477 -0.843 1 94.5 185 HIS A CA 1
ATOM 1412 C C . HIS A 1 185 ? -2.176 16.266 0.451 1 94.5 185 HIS A C 1
ATOM 1414 O O . HIS A 1 185 ? -2.891 17.25 0.673 1 94.5 185 HIS A O 1
ATOM 1420 N N . TRP A 1 186 ? -1.255 15.836 1.283 1 96.94 186 TRP A N 1
ATOM 1421 C CA . TRP A 1 186 ? -0.876 16.516 2.52 1 96.94 186 TRP A CA 1
ATOM 1422 C C . TRP A 1 186 ? 0.619 16.812 2.54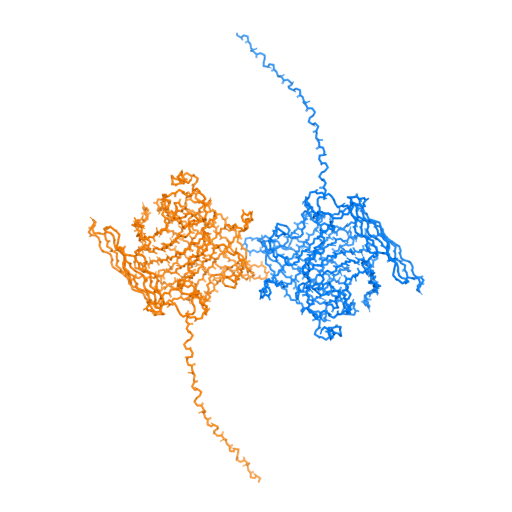1 1 96.94 186 TRP A C 1
ATOM 1424 O O . TRP A 1 186 ? 1.443 15.898 2.477 1 96.94 186 TRP A O 1
ATOM 1434 N N . PHE A 1 187 ? 0.967 18.062 2.561 1 96.94 187 PHE A N 1
ATOM 1435 C CA . PHE A 1 187 ? 2.361 18.484 2.568 1 96.94 187 PHE A CA 1
ATOM 1436 C C . PHE A 1 187 ? 2.67 19.312 3.818 1 96.94 187 PHE A C 1
ATOM 1438 O O . PHE A 1 187 ? 1.936 20.234 4.16 1 96.94 187 PHE A O 1
ATOM 1445 N N . VAL A 1 188 ? 3.691 18.891 4.496 1 97.5 188 VAL A N 1
ATOM 1446 C CA . VAL A 1 188 ? 4.168 19.672 5.641 1 97.5 188 VAL A CA 1
ATOM 1447 C C . VAL A 1 188 ? 5.406 20.469 5.246 1 97.5 188 VAL A C 1
ATOM 1449 O O . VAL A 1 188 ? 6.461 19.891 4.969 1 97.5 188 VAL A O 1
ATOM 1452 N N . TYR A 1 189 ? 5.262 21.781 5.25 1 96.56 189 TYR A N 1
ATOM 1453 C CA . TYR A 1 189 ? 6.332 22.688 4.844 1 96.56 189 TYR A CA 1
ATOM 1454 C C . TYR A 1 189 ? 7.332 22.891 5.977 1 96.56 189 TYR A C 1
ATOM 1456 O O . TYR A 1 189 ? 8.539 22.922 5.746 1 96.56 189 TYR A O 1
ATOM 1464 N N . SER A 1 190 ? 6.77 23.016 7.113 1 96.75 190 SER A N 1
ATOM 1465 C CA . SER A 1 190 ? 7.621 23.234 8.273 1 96.75 190 SER A CA 1
ATOM 1466 C C . SER A 1 190 ? 7.086 22.5 9.5 1 96.75 190 SER A C 1
ATOM 1468 O O . SER A 1 190 ? 5.887 22.531 9.773 1 96.75 190 SER A O 1
ATOM 1470 N N . LEU A 1 191 ? 8.062 21.938 10.234 1 97.19 191 LEU A N 1
ATOM 1471 C CA . LEU A 1 191 ? 7.691 21.172 11.422 1 97.19 191 LEU A CA 1
ATOM 1472 C C . LEU A 1 191 ? 7.668 22.078 12.656 1 97.19 191 LEU A C 1
ATOM 1474 O O . LEU A 1 191 ? 6.891 21.844 13.586 1 97.19 191 LEU A O 1
ATOM 1478 N N . SER A 1 192 ? 8.516 23.031 12.664 1 96.19 192 SER A N 1
ATOM 1479 C CA . SER A 1 192 ? 8.641 23.781 13.906 1 96.19 192 SER A CA 1
ATOM 1480 C C . SER A 1 192 ? 9.477 25.047 13.703 1 96.19 192 SER A C 1
ATOM 1482 O O . SER A 1 192 ? 10.477 25.25 14.391 1 96.19 192 SER A O 1
ATOM 1484 N N . THR A 1 193 ? 9.023 25.969 12.992 1 96.38 193 THR A N 1
ATOM 1485 C CA . THR A 1 193 ? 9.781 27.188 12.766 1 96.38 193 THR A CA 1
ATOM 1486 C C . THR A 1 193 ? 9.625 28.141 13.945 1 96.38 193 THR A C 1
ATOM 1488 O O . THR A 1 193 ? 8.516 28.375 14.422 1 96.38 193 THR A O 1
ATOM 1491 N N . PHE A 1 194 ? 10.719 28.703 14.344 1 96.19 194 PHE A N 1
ATOM 1492 C CA . PHE A 1 194 ? 10.688 29.672 15.43 1 96.19 194 PHE A CA 1
ATOM 1493 C C . PHE A 1 194 ? 10.336 31.062 14.922 1 96.19 194 PHE A C 1
ATOM 1495 O O . PHE A 1 194 ? 10.766 31.453 13.836 1 96.19 194 PHE A O 1
ATOM 1502 N N . GLY A 1 195 ? 9.531 31.797 15.695 1 97.56 195 GLY A N 1
ATOM 1503 C CA . GLY A 1 195 ? 9.148 33.156 15.375 1 97.56 195 GLY A CA 1
ATOM 1504 C C . GLY A 1 195 ? 8.32 33.812 16.469 1 97.56 195 GLY A C 1
ATOM 1505 O O . GLY A 1 195 ? 8.328 33.375 17.609 1 97.56 195 GLY A O 1
ATOM 1506 N N . ASP A 1 196 ? 7.711 34.906 16.047 1 98.06 196 ASP A N 1
ATOM 1507 C CA . ASP A 1 196 ? 6.898 35.656 17 1 98.06 196 ASP A CA 1
ATOM 1508 C C . ASP A 1 196 ? 5.48 35.844 16.484 1 98.06 196 ASP A C 1
ATOM 1510 O O . ASP A 1 196 ? 5.238 35.75 15.273 1 98.06 196 ASP A O 1
ATOM 1514 N N . TYR A 1 197 ? 4.637 36.125 17.406 1 98.06 197 TYR A N 1
ATOM 1515 C CA . TYR A 1 197 ? 3.236 36.344 17.047 1 98.06 197 TYR A CA 1
ATOM 1516 C C . TYR A 1 197 ? 2.584 37.375 17.938 1 98.06 197 TYR A C 1
ATOM 1518 O O . TYR A 1 197 ? 3.121 37.719 19 1 98.06 197 TYR A O 1
ATOM 1526 N N . THR A 1 198 ? 1.48 37.906 17.453 1 98.12 198 THR A N 1
ATOM 1527 C CA . THR A 1 198 ? 0.581 38.75 18.234 1 98.12 198 THR A CA 1
ATOM 1528 C C . THR A 1 198 ? -0.874 38.375 18 1 98.12 198 THR A C 1
ATOM 1530 O O . THR A 1 198 ? -1.305 38.219 16.844 1 98.12 198 THR A O 1
ATOM 1533 N N . TRP A 1 199 ? -1.595 38.094 19.062 1 97.44 199 TRP A N 1
ATOM 1534 C CA . TRP A 1 199 ? -3.039 37.875 19.047 1 97.44 199 TRP A CA 1
ATOM 1535 C C . TRP A 1 199 ? -3.762 39.062 19.719 1 97.44 199 TRP A C 1
ATOM 1537 O O . TRP A 1 199 ? -3.377 39.469 20.812 1 97.44 199 TRP A O 1
ATOM 1547 N N . GLU A 1 200 ? -4.809 39.531 19.047 1 97.56 200 GLU A N 1
ATOM 1548 C CA . GLU A 1 200 ? -5.602 40.594 19.625 1 97.56 200 GLU A CA 1
ATOM 1549 C C . GLU A 1 200 ? -7.09 40.281 19.594 1 97.56 200 GLU A C 1
ATOM 1551 O O . GLU A 1 200 ? -7.605 39.844 18.547 1 97.56 200 GLU A O 1
ATOM 1556 N N . SER A 1 201 ? -7.652 40.469 20.734 1 96.06 201 SER A N 1
ATOM 1557 C CA . SER A 1 201 ? -9.102 40.469 20.859 1 96.06 201 SER A CA 1
ATOM 1558 C C . SER A 1 201 ? -9.594 41.844 21.359 1 96.06 201 SER A C 1
ATOM 1560 O O . SER A 1 201 ? -9.695 42.062 22.562 1 96.06 201 SER A O 1
ATOM 1562 N N . ARG A 1 202 ? -10.039 42.594 20.453 1 94.81 202 ARG A N 1
ATOM 1563 C CA . ARG A 1 202 ? -10.391 43.969 20.797 1 94.81 202 ARG A CA 1
ATOM 1564 C C . ARG A 1 202 ? -11.641 44 21.672 1 94.81 202 ARG A C 1
ATOM 1566 O O . ARG A 1 202 ? -11.727 44.844 22.578 1 94.81 202 ARG A O 1
ATOM 1573 N N . GLY A 1 203 ? -12.539 43.188 21.297 1 93.31 203 GLY A N 1
ATOM 1574 C CA . GLY A 1 203 ? -13.75 43.156 22.109 1 93.31 203 GLY A CA 1
ATOM 1575 C C . GLY A 1 203 ? -13.492 42.875 23.578 1 93.31 203 GLY A C 1
ATOM 1576 O O . GLY A 1 203 ? -14.188 43.375 24.453 1 93.31 203 GLY A O 1
ATOM 1577 N N . ASP A 1 204 ? -12.453 42.125 23.812 1 91.56 204 ASP A N 1
ATOM 1578 C CA . ASP A 1 204 ? -12.125 41.75 25.172 1 91.56 204 ASP A CA 1
ATOM 1579 C C . ASP A 1 204 ? -10.977 42.594 25.719 1 91.56 204 ASP A C 1
ATOM 1581 O O . ASP A 1 204 ? -10.586 42.438 26.875 1 91.56 204 ASP A O 1
ATOM 1585 N N . GLY A 1 205 ? -10.453 43.344 24.953 1 93.81 205 GLY A N 1
ATOM 1586 C CA . GLY A 1 205 ? -9.297 44.125 25.359 1 93.81 205 GLY A CA 1
ATOM 1587 C C . GLY A 1 205 ? -8.078 43.281 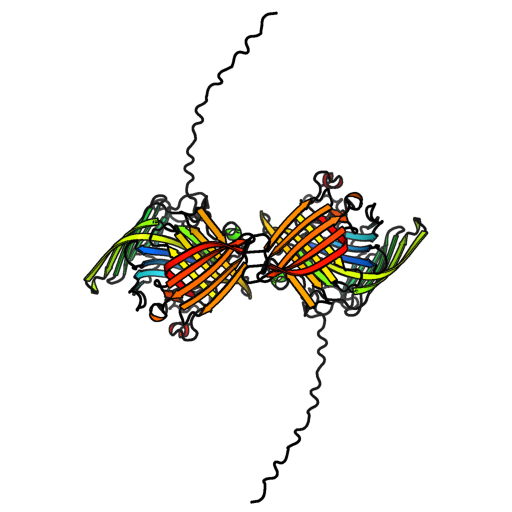25.656 1 93.81 205 GLY A C 1
ATOM 1588 O O . GLY A 1 205 ? -7.312 43.594 26.578 1 93.81 205 GLY A O 1
ATOM 1589 N N . LEU A 1 206 ? -7.953 42.219 24.969 1 93.25 206 LEU A N 1
ATOM 1590 C CA . LEU A 1 206 ? -6.867 41.281 25.219 1 93.25 206 LEU A CA 1
ATOM 1591 C C . LEU A 1 206 ? -5.852 41.281 24.078 1 93.25 206 LEU A C 1
ATOM 1593 O O . LEU A 1 206 ? -6.227 41.25 22.906 1 93.25 206 LEU A O 1
ATOM 1597 N N . THR A 1 207 ? -4.605 41.469 24.422 1 95.56 207 THR A N 1
ATOM 1598 C CA . THR A 1 207 ? -3.492 41.312 23.484 1 95.56 207 THR A CA 1
ATOM 1599 C C . THR A 1 207 ? -2.453 40.344 24.047 1 95.56 207 THR A C 1
ATOM 1601 O O . THR A 1 207 ? -2.006 40.5 25.188 1 95.56 207 THR A O 1
ATOM 1604 N N . ILE A 1 208 ? -2.156 39.375 23.266 1 94 208 ILE A N 1
ATOM 1605 C CA . ILE A 1 208 ? -1.127 38.406 23.625 1 94 208 ILE A CA 1
ATOM 1606 C C . ILE A 1 208 ? 0.019 38.5 22.625 1 94 208 ILE A C 1
ATOM 1608 O O . ILE A 1 208 ? -0.209 38.5 21.406 1 94 208 ILE A O 1
ATOM 1612 N N . HIS A 1 209 ? 1.185 38.656 23.094 1 95.06 209 HIS A N 1
ATOM 1613 C CA . HIS A 1 209 ? 2.387 38.625 22.266 1 95.06 209 HIS A CA 1
ATOM 1614 C C . HIS A 1 209 ? 3.396 37.625 22.812 1 95.06 209 HIS A C 1
ATOM 1616 O O . HIS A 1 209 ? 3.527 37.469 24.016 1 95.06 209 HIS A O 1
ATOM 1622 N N . GLY A 1 210 ? 4.094 36.906 21.891 1 95.12 210 GLY A N 1
ATOM 1623 C CA . GLY A 1 210 ? 5.094 35.938 22.344 1 95.12 210 GLY A CA 1
ATOM 1624 C C . GLY A 1 210 ? 5.848 35.281 21.203 1 95.12 210 GLY A C 1
ATOM 1625 O O . GLY A 1 210 ? 5.727 35.688 20.047 1 95.12 210 GLY A O 1
ATOM 1626 N N . ASN A 1 211 ? 6.719 34.375 21.609 1 95.5 211 ASN A N 1
ATOM 1627 C CA . ASN A 1 211 ? 7.418 33.5 20.672 1 95.5 211 ASN A CA 1
ATOM 1628 C C . ASN A 1 211 ? 6.73 32.156 20.562 1 95.5 211 ASN A C 1
ATOM 1630 O O . ASN A 1 211 ? 6.094 31.688 21.5 1 95.5 211 ASN A O 1
ATOM 1634 N N . ALA A 1 212 ? 6.844 31.625 19.375 1 96.12 212 ALA A N 1
ATOM 1635 C CA . ALA A 1 212 ? 6.176 30.344 19.156 1 96.12 212 ALA A CA 1
ATOM 1636 C C . ALA A 1 212 ? 6.945 29.5 18.156 1 96.12 212 ALA A C 1
ATOM 1638 O O . ALA A 1 212 ? 7.875 29.984 17.5 1 96.12 212 ALA A O 1
ATOM 1639 N N . ARG A 1 213 ? 6.656 28.234 18.141 1 96.56 213 ARG A N 1
ATOM 1640 C CA . ARG A 1 213 ? 7.016 27.312 17.078 1 96.56 213 ARG A CA 1
ATOM 1641 C C . ARG A 1 213 ? 5.855 27.094 16.125 1 96.56 213 ARG A C 1
ATOM 1643 O O . ARG A 1 213 ? 4.742 26.781 16.547 1 96.56 213 ARG A O 1
ATOM 1650 N N . MET A 1 214 ? 6.125 27.281 14.859 1 97.31 214 MET A N 1
ATOM 1651 C CA . MET A 1 214 ? 5.047 27.219 13.875 1 97.31 214 MET A CA 1
ATOM 1652 C C . MET A 1 214 ? 5.148 25.953 13.023 1 97.31 214 MET A C 1
ATOM 1654 O O . MET A 1 214 ? 6.207 25.672 12.461 1 97.31 214 MET A O 1
ATOM 1658 N N . HIS A 1 215 ? 4.105 25.203 13.031 1 98.12 215 HIS A N 1
ATOM 1659 C CA . HIS A 1 215 ? 3.854 24.141 12.062 1 98.12 215 HIS A CA 1
ATOM 1660 C C . HIS A 1 215 ? 3.125 24.672 10.828 1 98.12 215 HIS A C 1
ATOM 1662 O O . HIS A 1 215 ? 2.139 25.406 10.961 1 98.12 215 HIS A O 1
ATOM 1668 N N . GLN A 1 216 ? 3.623 24.312 9.602 1 98.38 216 GLN A N 1
ATOM 1669 C CA . GLN A 1 216 ? 2.984 24.766 8.367 1 98.38 216 GLN A CA 1
ATOM 1670 C C . GLN A 1 216 ? 2.68 23.578 7.449 1 98.38 216 GLN A C 1
ATOM 1672 O O . GLN A 1 216 ? 3.561 22.766 7.164 1 98.38 216 GLN A O 1
ATOM 1677 N N . GLU A 1 217 ? 1.43 23.562 6.945 1 98.5 217 GLU A N 1
ATOM 1678 C CA . GLU A 1 217 ? 1.037 22.484 6.047 1 98.5 217 GLU A CA 1
ATOM 1679 C C . GLU A 1 217 ? 0.057 22.969 4.984 1 98.5 217 GLU A C 1
ATOM 1681 O O . GLU A 1 217 ? -0.472 24.078 5.086 1 98.5 217 GLU A O 1
ATOM 1686 N N . LYS A 1 218 ? -0.068 22.141 3.992 1 98.06 218 LYS A N 1
ATOM 1687 C CA . LYS A 1 218 ? -0.981 22.406 2.881 1 98.06 218 LYS A CA 1
ATOM 1688 C C . LYS A 1 218 ? -1.661 21.125 2.42 1 98.06 218 LYS A C 1
ATOM 1690 O O . LYS A 1 218 ? -1.039 20.047 2.402 1 98.06 218 LYS A O 1
ATOM 1695 N N . ASN A 1 219 ? -2.924 21.281 2.068 1 97.69 219 ASN A N 1
ATOM 1696 C CA . ASN A 1 219 ? -3.674 20.219 1.415 1 97.69 219 ASN A CA 1
ATOM 1697 C C . ASN A 1 219 ? -4.188 20.641 0.044 1 97.69 219 ASN A C 1
ATOM 1699 O O . ASN A 1 219 ? -4.609 21.781 -0.133 1 97.69 219 ASN A O 1
ATOM 1703 N N . TRP A 1 220 ? -4.145 19.75 -0.896 1 97 220 TRP A N 1
ATOM 1704 C CA . TRP A 1 220 ? -4.824 20 -2.164 1 97 220 TRP A CA 1
ATOM 1705 C C . TRP A 1 220 ? -5.312 18.688 -2.783 1 97 220 TRP A C 1
ATOM 1707 O O . TRP A 1 220 ? -4.75 17.625 -2.525 1 97 220 TRP A O 1
ATOM 1717 N N . GLY A 1 221 ? -6.32 18.734 -3.512 1 94.69 221 GLY A N 1
ATOM 1718 C CA . GLY A 1 221 ? -6.938 17.562 -4.141 1 94.69 221 GLY A CA 1
ATOM 1719 C C . GLY A 1 221 ? -8.445 17.688 -4.25 1 94.69 221 GLY A C 1
ATOM 1720 O O . GLY A 1 221 ? -8.977 18.781 -4.453 1 94.69 221 GLY A O 1
ATOM 1721 N N . ASP A 1 222 ? -9.133 16.562 -4.133 1 91 222 ASP A N 1
ATOM 1722 C CA . ASP A 1 222 ? -10.578 16.531 -4.336 1 91 222 ASP A CA 1
ATOM 1723 C C . ASP A 1 222 ? -11.312 17 -3.088 1 91 222 ASP A C 1
ATOM 1725 O O . ASP A 1 222 ? -12.344 17.672 -3.188 1 91 222 ASP A O 1
ATOM 1729 N N . GLY A 1 223 ? -10.828 16.578 -1.979 1 91.38 223 GLY A N 1
ATOM 1730 C CA . GLY A 1 223 ? -11.453 16.844 -0.696 1 91.38 223 GLY A CA 1
ATOM 1731 C C . GLY A 1 223 ? -10.945 15.961 0.421 1 91.38 223 GLY A C 1
ATOM 1732 O O . GLY A 1 223 ? -10.219 14.992 0.17 1 91.38 223 GLY A O 1
ATOM 1733 N N . PHE A 1 224 ? -11.367 16.312 1.565 1 93.06 224 PHE A N 1
ATOM 1734 C CA . PHE A 1 224 ? -10.961 15.531 2.734 1 93.06 224 PHE A CA 1
ATOM 1735 C C . PHE A 1 224 ? -11.547 14.133 2.684 1 93.06 224 PHE A C 1
ATOM 1737 O O . PHE A 1 224 ? -12.602 13.914 2.082 1 93.06 224 PHE A O 1
ATOM 1744 N N . PRO A 1 225 ? -10.875 13.195 3.283 1 91.81 225 PRO A N 1
ATOM 1745 C CA . PRO A 1 225 ? -11.336 11.805 3.229 1 91.81 225 PRO A CA 1
ATOM 1746 C C . PRO A 1 225 ? -12.562 11.562 4.105 1 91.81 225 PRO A C 1
ATOM 1748 O O . PRO A 1 225 ? -12.93 12.414 4.914 1 91.81 225 PRO A O 1
ATOM 1751 N N . PRO A 1 226 ? -13.195 10.422 3.918 1 90.94 226 PRO A N 1
ATOM 1752 C CA . PRO A 1 226 ? -14.406 10.133 4.691 1 90.94 226 PRO A CA 1
ATOM 1753 C C . PRO A 1 226 ? -14.133 9.992 6.188 1 90.94 226 PRO A C 1
ATOM 1755 O O . PRO A 1 226 ? -15.039 10.172 7.004 1 90.94 226 PRO A O 1
ATOM 1758 N N . SER A 1 227 ? -12.906 9.617 6.527 1 93.38 227 SER A N 1
ATOM 1759 C CA . SER A 1 227 ? -12.531 9.445 7.926 1 93.38 227 SER A CA 1
ATOM 1760 C C . SER A 1 227 ? -11.055 9.766 8.148 1 93.38 227 SER A C 1
ATOM 1762 O O . SER A 1 227 ? -10.195 9.305 7.395 1 93.38 227 SER A O 1
ATOM 1764 N N . TRP A 1 228 ? -10.812 10.586 9.281 1 96.31 228 TRP A N 1
ATOM 1765 C CA . TRP A 1 228 ? -9.406 10.844 9.562 1 96.31 228 TRP A CA 1
ATOM 1766 C C . TRP A 1 228 ? -9.211 11.344 10.984 1 96.31 228 TRP A C 1
ATOM 1768 O O . TRP A 1 228 ? -10.156 11.836 11.609 1 96.31 228 TRP A O 1
ATOM 1778 N N . ILE A 1 229 ? -8.047 11.156 11.5 1 97.94 229 ILE A N 1
ATOM 1779 C CA . ILE A 1 229 ? -7.5 11.797 12.688 1 97.94 229 ILE A CA 1
ATOM 1780 C C . ILE A 1 229 ? -6.215 12.539 12.32 1 97.94 229 ILE A C 1
ATOM 1782 O O . ILE A 1 229 ? -5.371 12.008 11.594 1 97.94 229 ILE A O 1
ATOM 1786 N N . TRP A 1 230 ? -6.125 13.719 12.734 1 98.44 230 TRP A N 1
ATOM 1787 C CA . TRP A 1 230 ? -4.926 14.523 12.562 1 98.44 230 TRP A CA 1
ATOM 1788 C C . TRP A 1 230 ? -4.355 14.953 13.914 1 98.44 230 TRP A C 1
ATOM 1790 O O . TRP A 1 230 ? -5.105 15.32 14.82 1 98.44 230 TRP A O 1
ATOM 1800 N N . MET A 1 231 ? -3.047 14.867 14.039 1 98.56 231 MET A N 1
ATOM 1801 C CA . MET A 1 231 ? -2.383 15.289 15.266 1 98.56 231 MET A CA 1
ATOM 1802 C C . MET A 1 231 ? -1.08 16.016 14.961 1 98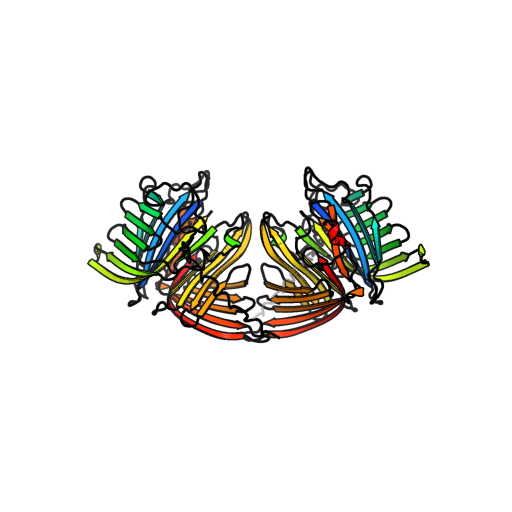.56 231 MET A C 1
ATOM 1804 O O . MET A 1 231 ? -0.421 15.727 13.961 1 98.56 231 MET A O 1
ATOM 1808 N N . GLN A 1 232 ? -0.738 16.859 15.82 1 98.56 232 GLN A N 1
ATOM 1809 C CA . GLN A 1 232 ? 0.502 17.609 15.703 1 98.56 232 GLN A CA 1
ATOM 1810 C C . GLN A 1 232 ? 0.967 18.125 17.062 1 98.56 232 GLN A C 1
ATOM 1812 O O . GLN A 1 232 ? 0.153 18.578 17.875 1 98.56 232 GLN A O 1
ATOM 1817 N N . GLY A 1 233 ? 2.293 18.016 17.281 1 97.62 233 GLY A N 1
ATOM 1818 C CA . GLY A 1 233 ? 2.803 18.531 18.547 1 97.62 233 GLY A CA 1
ATOM 1819 C C . GLY A 1 233 ? 4.281 18.859 18.5 1 97.62 233 GLY A C 1
ATOM 1820 O O . GLY A 1 233 ? 5.016 18.328 17.656 1 97.62 233 GLY A O 1
ATOM 1821 N N . VAL A 1 234 ? 4.605 19.766 19.328 1 95.56 234 VAL A N 1
ATOM 1822 C CA . VAL A 1 234 ? 5.984 20.156 19.578 1 95.56 234 VAL A CA 1
ATOM 1823 C C . VAL A 1 234 ? 6.227 20.219 21.094 1 95.56 234 VAL A C 1
ATOM 1825 O O . VAL A 1 234 ? 5.371 20.688 21.844 1 95.56 234 VAL A O 1
ATOM 1828 N N . ASP A 1 235 ? 7.32 19.672 21.453 1 88.25 235 ASP A N 1
ATOM 1829 C CA . ASP A 1 235 ? 7.578 19.719 22.891 1 88.25 235 ASP A CA 1
ATOM 1830 C C . ASP A 1 235 ? 8.016 21.109 23.328 1 88.25 235 ASP A C 1
ATOM 1832 O O . ASP A 1 235 ? 8.289 21.969 22.484 1 88.25 235 ASP A O 1
ATOM 1836 N N . SER A 1 236 ? 8.078 21.359 24.578 1 78.81 236 SER A N 1
ATOM 1837 C CA . SER A 1 236 ? 8.32 22.688 25.141 1 78.81 236 SER A CA 1
ATOM 1838 C C . SER A 1 236 ? 9.672 23.234 24.688 1 78.81 236 SER A C 1
ATOM 1840 O O . SER A 1 236 ? 9.836 24.453 24.562 1 78.81 236 SER A O 1
ATOM 1842 N N . SER A 1 237 ? 10.609 22.375 24.406 1 78.75 237 SER A N 1
ATOM 1843 C CA . SER A 1 237 ? 11.938 22.828 24.016 1 78.75 237 SER A CA 1
ATOM 1844 C C . SER A 1 237 ? 12.031 23 22.5 1 78.75 237 SER A C 1
ATOM 1846 O O . SER A 1 237 ? 12.977 23.609 21.984 1 78.75 237 SER A O 1
ATOM 1848 N N . GLY A 1 238 ? 11.031 22.531 21.859 1 82 238 GLY A N 1
ATOM 1849 C CA . GLY A 1 238 ? 11.086 22.547 20.391 1 82 238 GLY A CA 1
ATOM 1850 C C . GLY A 1 238 ? 11.992 21.484 19.828 1 82 238 GLY A C 1
ATOM 1851 O O . GLY A 1 238 ? 12.188 21.406 18.609 1 82 238 GLY A O 1
ATOM 1852 N N . SER A 1 239 ? 12.484 20.625 20.609 1 90.12 239 SER A N 1
ATOM 1853 C CA . SER A 1 239 ? 13.492 19.656 20.172 1 90.12 239 SER A CA 1
ATOM 1854 C C . SER A 1 239 ? 12.836 18.375 19.656 1 90.12 239 SER A C 1
ATOM 1856 O O . SER A 1 239 ? 13.484 17.578 18.969 1 90.12 239 SER A O 1
ATOM 1858 N N . THR A 1 240 ? 11.602 18.188 20.062 1 96.25 240 THR A N 1
ATOM 1859 C CA . THR A 1 240 ? 10.875 17.016 19.594 1 96.25 240 THR A CA 1
ATOM 1860 C C . THR A 1 240 ? 9.547 17.422 18.953 1 96.25 240 THR A C 1
ATOM 1862 O O . THR A 1 240 ? 8.812 18.25 19.516 1 96.25 240 THR A O 1
ATOM 1865 N N . VAL A 1 241 ? 9.273 16.906 17.797 1 97.94 241 VAL A N 1
ATOM 1866 C CA . VAL A 1 241 ? 8.062 17.266 17.078 1 97.94 241 VAL A CA 1
ATOM 1867 C C . VAL A 1 241 ? 7.449 16.031 16.438 1 97.94 241 VAL A C 1
ATOM 1869 O O . VAL A 1 241 ? 8.141 15.031 16.219 1 97.94 241 VAL A O 1
ATOM 1872 N N . PHE A 1 242 ? 6.168 16.062 16.281 1 98.56 242 PHE A N 1
ATOM 1873 C CA . PHE A 1 242 ? 5.496 15.031 15.484 1 98.56 242 PHE A CA 1
ATOM 1874 C C . PHE A 1 242 ? 4.312 15.617 14.727 1 98.56 242 PHE A C 1
ATOM 1876 O O . PHE A 1 242 ? 3.789 16.672 15.109 1 98.56 242 PHE A O 1
ATOM 1883 N N . ALA A 1 243 ? 3.986 15.047 13.664 1 98.81 243 ALA A N 1
ATOM 1884 C CA . ALA A 1 243 ? 2.76 15.305 12.914 1 98.81 243 ALA A CA 1
ATOM 1885 C C . ALA A 1 243 ? 2.275 14.047 12.203 1 98.81 243 ALA A C 1
ATOM 1887 O O . ALA A 1 243 ? 3.086 13.242 11.734 1 98.81 243 ALA A O 1
ATOM 1888 N N . GLY A 1 244 ? 0.972 13.883 12.156 1 98.56 244 GLY A N 1
ATOM 1889 C CA . GLY A 1 244 ? 0.479 12.695 11.484 1 98.56 244 GLY A CA 1
ATOM 1890 C C . GLY A 1 244 ? -1.007 12.75 11.188 1 98.56 244 GLY A C 1
ATOM 1891 O O . GLY A 1 244 ? -1.743 13.516 11.812 1 98.56 244 GLY A O 1
ATOM 1892 N N . THR A 1 245 ? -1.379 12.031 10.266 1 98.25 245 THR A N 1
ATOM 1893 C CA . THR A 1 245 ? -2.775 11.805 9.906 1 98.25 245 THR A CA 1
ATOM 1894 C C . THR A 1 245 ? -3.037 10.328 9.641 1 98.25 245 THR A C 1
ATOM 1896 O O . THR A 1 245 ? -2.191 9.633 9.078 1 98.25 245 THR A O 1
ATOM 1899 N N . PHE A 1 246 ? -4.141 9.867 10.109 1 96.94 246 PHE A N 1
ATOM 1900 C CA . PHE A 1 246 ? -4.582 8.484 10.031 1 96.94 246 PHE A CA 1
ATOM 1901 C C . PHE A 1 246 ? -6.047 8.406 9.617 1 96.94 246 PHE A C 1
ATOM 1903 O O . PHE A 1 246 ? -6.879 9.18 10.094 1 96.94 246 PHE A O 1
ATOM 1910 N N . GLY A 1 247 ? -6.312 7.512 8.672 1 93.62 247 GLY A N 1
ATOM 1911 C CA . GLY A 1 247 ? -7.715 7.406 8.305 1 93.62 247 GLY A CA 1
ATOM 1912 C C . GLY A 1 247 ? -7.953 6.484 7.121 1 93.62 247 GLY A C 1
ATOM 1913 O O . GLY A 1 247 ? -7.215 5.516 6.926 1 93.62 247 GLY A O 1
ATOM 1914 N N . VAL A 1 248 ? -9.141 6.734 6.461 1 89.06 248 VAL A N 1
ATOM 1915 C CA . VAL A 1 248 ? -9.57 5.914 5.332 1 89.06 248 VAL A CA 1
ATOM 1916 C C . VAL A 1 248 ? -9.734 6.789 4.09 1 89.06 248 VAL A C 1
ATOM 1918 O O . VAL A 1 248 ? -10.43 7.809 4.133 1 89.06 248 VAL A O 1
ATOM 1921 N N . LEU A 1 249 ? -9.023 6.363 3.07 1 84.19 249 LEU A N 1
ATOM 1922 C CA . LEU A 1 249 ? -9.164 7.047 1.789 1 84.19 249 LEU A CA 1
ATOM 1923 C C . LEU A 1 249 ? -10.133 6.301 0.878 1 84.19 249 LEU A C 1
ATOM 1925 O O . LEU A 1 249 ? -10.219 5.074 0.93 1 84.19 249 LEU A O 1
ATOM 1929 N N . LYS A 1 250 ? -10.836 7.012 0.178 1 77.31 250 LYS A N 1
ATOM 1930 C CA . LYS A 1 250 ? -11.688 6.406 -0.844 1 77.31 250 LYS A CA 1
ATOM 1931 C C . LYS A 1 250 ? -11.062 6.559 -2.232 1 77.31 250 LYS A C 1
ATOM 1933 O O . LYS A 1 250 ? -10.781 7.672 -2.672 1 77.31 250 LYS A O 1
ATOM 1938 N N . PHE A 1 251 ? -10.789 5.363 -2.787 1 68.62 251 PHE A N 1
ATOM 1939 C CA . PHE A 1 251 ? -10.258 5.348 -4.145 1 68.62 251 PHE A CA 1
ATOM 1940 C C . PHE A 1 251 ? -11.336 4.953 -5.145 1 68.62 251 PHE A C 1
ATOM 1942 O O . PHE A 1 251 ? -12.125 4.043 -4.887 1 68.62 251 PHE A O 1
ATOM 1949 N N . LEU A 1 252 ? -11.375 5.598 -6.262 1 63.19 252 LEU A N 1
ATOM 1950 C CA . LEU A 1 252 ? -12.281 5.32 -7.375 1 63.19 252 LEU A CA 1
ATOM 1951 C C . LEU A 1 252 ? -13.734 5.305 -6.906 1 63.19 252 LEU A C 1
ATOM 1953 O O . LEU A 1 252 ? -14.555 4.555 -7.438 1 63.19 252 LEU A O 1
ATOM 1957 N N . GLY A 1 253 ? -14.008 5.961 -5.887 1 60.34 253 GLY A N 1
ATOM 1958 C CA . GLY A 1 253 ? -15.367 6.164 -5.406 1 60.34 253 GLY A CA 1
ATOM 1959 C C . GLY A 1 253 ? -15.891 4.996 -4.59 1 60.34 253 GLY A C 1
ATOM 1960 O O . GLY A 1 253 ? -16.938 5.102 -3.945 1 60.34 253 GLY A O 1
ATOM 1961 N N . TYR A 1 254 ? -15.07 3.859 -4.629 1 63.78 254 TYR A N 1
ATOM 1962 C CA . TYR A 1 254 ? -15.719 2.734 -3.965 1 63.78 254 TYR A CA 1
ATOM 1963 C C . TYR A 1 254 ? -14.719 1.964 -3.104 1 63.78 254 TYR A C 1
ATOM 1965 O O . TYR A 1 254 ? -15.117 1.183 -2.236 1 63.78 254 TYR A O 1
ATOM 1973 N N . LEU A 1 255 ? -13.547 2.252 -3.309 1 71.12 255 LEU A N 1
ATOM 1974 C CA . LEU A 1 255 ? -12.562 1.453 -2.584 1 71.12 255 LEU A CA 1
ATOM 1975 C C . LEU A 1 255 ? -12.039 2.209 -1.368 1 71.12 255 LEU A C 1
ATOM 1977 O O . LEU A 1 255 ? -11.531 3.326 -1.497 1 71.12 255 LEU A O 1
ATOM 1981 N N . SER A 1 256 ? -12.289 1.601 -0.192 1 75.69 256 SER A N 1
ATOM 1982 C CA . SER A 1 256 ? -11.797 2.193 1.047 1 75.69 256 SER A CA 1
ATOM 1983 C C . SER A 1 256 ? -10.445 1.595 1.445 1 75.69 256 SER A C 1
ATOM 1985 O O . SER A 1 256 ? -10.328 0.378 1.6 1 75.69 256 SER A O 1
ATOM 1987 N N . ILE A 1 257 ? -9.484 2.473 1.564 1 76.62 257 ILE A N 1
ATOM 1988 C CA . ILE A 1 257 ? -8.141 2.025 1.928 1 76.62 257 ILE A CA 1
ATOM 1989 C C . ILE A 1 257 ? -7.676 2.756 3.186 1 76.62 257 ILE A C 1
ATOM 1991 O O . ILE A 1 257 ? -7.762 3.984 3.264 1 76.62 257 ILE A O 1
ATOM 1995 N N . THR A 1 258 ? -7.297 1.975 4.16 1 83.19 258 THR A N 1
ATOM 1996 C CA . THR A 1 258 ? -6.688 2.584 5.34 1 83.19 258 THR A CA 1
ATOM 1997 C C . THR A 1 258 ? -5.32 3.172 4.996 1 83.19 258 THR A C 1
ATOM 1999 O O . THR A 1 258 ? -4.52 2.537 4.312 1 83.19 258 THR A O 1
ATOM 2002 N N . ALA A 1 259 ? -5.102 4.414 5.434 1 88.5 259 ALA A N 1
ATOM 2003 C CA . ALA A 1 259 ? -3.838 5.086 5.137 1 88.5 259 ALA A CA 1
ATOM 2004 C C . ALA A 1 259 ? -3.369 5.926 6.32 1 88.5 259 ALA A C 1
ATOM 2006 O O . ALA A 1 259 ? -4.152 6.227 7.223 1 88.5 259 ALA A O 1
ATOM 2007 N N . HIS A 1 260 ? -2.029 6.148 6.305 1 95.88 260 HIS A N 1
ATOM 2008 C CA . HIS A 1 260 ? -1.44 6.984 7.348 1 95.88 260 HIS A CA 1
ATOM 2009 C C . HIS A 1 260 ? -0.189 7.695 6.84 1 95.88 260 HIS A C 1
ATOM 2011 O O . HIS A 1 260 ? 0.483 7.203 5.93 1 95.88 260 HIS A O 1
ATOM 2017 N N . LEU A 1 261 ? 0.066 8.836 7.32 1 98.19 261 LEU A N 1
ATOM 2018 C CA . LEU A 1 261 ? 1.312 9.594 7.234 1 98.19 261 LEU A CA 1
ATOM 2019 C C . LEU A 1 261 ? 1.73 10.102 8.609 1 98.19 261 LEU A C 1
ATOM 2021 O O . LEU A 1 261 ? 0.971 10.82 9.266 1 98.19 261 LEU A O 1
ATOM 2025 N N . PHE A 1 262 ? 2.885 9.633 9.039 1 98.62 262 PHE A N 1
ATOM 2026 C CA . PHE A 1 262 ? 3.307 10.008 10.383 1 98.62 262 PHE A CA 1
ATOM 2027 C C . PHE A 1 262 ? 4.805 10.281 10.422 1 98.62 262 PHE A C 1
ATOM 2029 O O . PHE A 1 262 ? 5.598 9.516 9.875 1 98.62 262 PHE A O 1
ATOM 2036 N N . GLY A 1 263 ? 5.148 11.398 11.023 1 98.69 263 GLY A N 1
ATOM 2037 C CA . GLY A 1 263 ? 6.539 11.758 11.25 1 98.69 263 GLY A CA 1
ATOM 2038 C C . GLY A 1 263 ? 6.844 12.094 12.695 1 98.69 263 GLY A C 1
ATOM 2039 O O . GLY A 1 263 ? 6.031 12.727 13.375 1 98.69 263 GLY A O 1
ATOM 2040 N N . TYR A 1 264 ? 7.977 11.609 13.211 1 98.5 264 TYR A N 1
ATOM 2041 C CA . TYR A 1 264 ? 8.492 11.883 14.547 1 98.5 264 TYR A CA 1
ATOM 2042 C C . TYR A 1 264 ? 9.961 12.281 14.5 1 98.5 264 TYR A C 1
ATOM 2044 O O . TYR A 1 264 ? 10.766 11.625 13.844 1 98.5 264 TYR A O 1
ATOM 2052 N N . ARG A 1 265 ? 10.234 13.43 15.125 1 98.12 265 ARG A N 1
ATOM 2053 C CA . ARG A 1 265 ? 11.609 13.891 15.25 1 98.12 265 ARG A CA 1
ATOM 2054 C C . ARG A 1 265 ? 11.977 14.133 16.703 1 98.12 265 ARG A C 1
ATOM 2056 O O . ARG A 1 265 ? 11.242 14.812 17.438 1 98.12 265 ARG A O 1
ATOM 2063 N N . ASP A 1 266 ? 12.977 13.523 17.094 1 96.94 266 ASP A N 1
ATOM 2064 C CA . ASP A 1 266 ? 13.711 13.914 18.297 1 96.94 266 ASP A CA 1
ATOM 2065 C C . ASP A 1 266 ? 15.125 14.367 17.953 1 96.94 266 ASP A C 1
ATOM 2067 O O . ASP A 1 266 ? 16.047 13.555 17.922 1 96.94 266 ASP A O 1
ATOM 2071 N N . TYR A 1 267 ? 15.281 15.617 17.828 1 92.75 267 TYR A N 1
ATOM 2072 C CA . TYR A 1 267 ? 16.547 16.172 17.344 1 92.75 267 TYR A CA 1
ATOM 2073 C C . TYR A 1 267 ? 17.656 15.977 18.375 1 92.75 267 TYR A C 1
ATOM 2075 O O . TYR A 1 267 ? 18.828 15.828 18.031 1 92.75 267 TYR A O 1
ATOM 2083 N N . GLY A 1 268 ? 17.266 16.016 19.594 1 91.69 268 GLY A N 1
ATOM 2084 C CA . GLY A 1 268 ? 18.25 15.766 20.641 1 91.69 268 GLY A CA 1
ATOM 2085 C C . GLY A 1 268 ? 18.781 14.344 20.641 1 91.69 268 GLY A C 1
ATOM 2086 O O . GLY A 1 268 ? 19.969 14.117 20.875 1 91.69 268 GLY A O 1
ATOM 2087 N N . ALA A 1 269 ? 17.969 13.43 20.297 1 92.69 269 ALA A N 1
ATOM 2088 C CA . ALA A 1 269 ? 18.359 12.016 20.297 1 92.69 269 ALA A CA 1
ATOM 2089 C C . ALA A 1 269 ? 18.688 11.531 18.891 1 92.69 269 ALA A C 1
ATOM 2091 O O . ALA A 1 269 ? 18.938 10.344 18.688 1 92.69 269 ALA A O 1
ATOM 2092 N N . ASP A 1 270 ? 18.625 12.383 17.875 1 93.19 270 ASP A N 1
ATOM 2093 C CA . ASP A 1 270 ? 18.891 12.055 16.484 1 93.19 270 ASP A CA 1
ATOM 2094 C C . ASP A 1 270 ? 17.953 10.961 15.977 1 93.19 270 ASP A C 1
ATOM 2096 O O . ASP A 1 270 ? 18.406 9.969 15.406 1 93.19 270 ASP A O 1
ATOM 2100 N N . VAL A 1 271 ? 16.719 11.172 16.328 1 95.44 271 VAL A N 1
ATOM 2101 C CA . VAL A 1 271 ? 15.68 10.266 15.859 1 95.44 271 VAL A CA 1
ATOM 2102 C C . VAL A 1 271 ? 14.836 10.961 14.797 1 95.44 271 VAL A C 1
ATOM 2104 O O . VAL A 1 271 ? 14.258 12.023 15.047 1 95.44 271 VAL A O 1
ATOM 2107 N N . GLU A 1 272 ? 14.859 10.422 13.617 1 96.62 272 GLU A N 1
ATOM 2108 C CA . GLU A 1 272 ? 14.031 10.883 12.516 1 96.62 272 GLU A CA 1
ATOM 2109 C C . GLU A 1 272 ? 13.297 9.727 11.844 1 96.62 272 GLU A C 1
ATOM 2111 O O . GLU A 1 272 ? 13.906 8.906 11.164 1 96.62 272 GLU A O 1
ATOM 2116 N N . LEU A 1 273 ? 12 9.711 12.07 1 97.94 273 LEU A N 1
ATOM 2117 C CA . LEU A 1 273 ? 11.203 8.586 11.578 1 97.94 273 LEU A CA 1
ATOM 2118 C C . LEU A 1 273 ? 10.047 9.078 10.719 1 97.94 273 LEU A C 1
ATOM 2120 O O . LEU A 1 273 ? 9.391 10.07 11.055 1 97.94 273 LEU A O 1
ATOM 2124 N N . ASP A 1 274 ? 9.875 8.461 9.602 1 97.81 274 ASP A N 1
ATOM 2125 C CA . ASP A 1 274 ? 8.742 8.688 8.703 1 97.81 274 ASP A CA 1
ATOM 2126 C C . ASP A 1 274 ? 8.008 7.383 8.414 1 97.81 274 ASP A C 1
ATOM 2128 O O . ASP A 1 274 ? 8.617 6.395 8 1 97.81 274 ASP A O 1
ATOM 2132 N N . PHE A 1 275 ? 6.746 7.391 8.594 1 97.38 275 PHE A N 1
ATOM 2133 C CA . PHE A 1 275 ? 5.922 6.211 8.359 1 97.38 275 PHE A CA 1
ATOM 2134 C C . PHE A 1 275 ? 4.852 6.504 7.309 1 97.38 275 PHE A C 1
ATOM 2136 O O . PHE A 1 275 ? 4.109 7.477 7.426 1 97.38 275 PHE A O 1
ATOM 2143 N N . ARG A 1 276 ? 4.805 5.652 6.312 1 93.94 276 ARG A N 1
ATOM 2144 C CA . ARG A 1 276 ? 3.889 5.695 5.176 1 93.94 276 ARG A CA 1
ATOM 2145 C C . ARG A 1 276 ? 3.344 4.309 4.859 1 93.94 276 ARG A C 1
ATOM 2147 O O . ARG A 1 276 ? 3.855 3.305 5.359 1 93.94 276 ARG A O 1
ATOM 2154 N N . PRO A 1 277 ? 2.361 4.25 3.975 1 88.5 277 PRO A N 1
ATOM 2155 C CA . PRO A 1 277 ? 1.79 2.941 3.645 1 88.5 277 PRO A CA 1
ATOM 2156 C C . PRO A 1 277 ? 2.785 2.023 2.938 1 88.5 277 PRO A C 1
ATOM 2158 O O . PRO A 1 277 ? 2.607 0.803 2.93 1 88.5 277 PRO A O 1
ATOM 2161 N N . ASP A 1 278 ? 3.826 2.566 2.377 1 85.44 278 ASP A N 1
ATOM 2162 C CA . ASP A 1 278 ? 4.773 1.728 1.647 1 85.44 278 ASP A CA 1
ATOM 2163 C C . ASP A 1 278 ? 5.773 1.073 2.6 1 85.44 278 ASP A C 1
ATOM 2165 O O . ASP A 1 278 ? 6.426 0.089 2.242 1 85.44 278 ASP A O 1
ATOM 2169 N N . ASN A 1 279 ? 5.902 1.606 3.781 1 90.88 279 ASN A N 1
ATOM 2170 C CA . ASN A 1 279 ? 6.969 1.073 4.625 1 90.88 279 ASN A CA 1
ATOM 2171 C C . ASN A 1 279 ? 6.449 0.677 6.004 1 90.88 279 ASN A C 1
ATOM 2173 O O . ASN A 1 279 ? 7.23 0.322 6.887 1 90.88 279 ASN A O 1
ATOM 2177 N N . SER A 1 280 ? 5.188 0.804 6.16 1 93.75 280 SER A N 1
ATOM 2178 C CA . SER A 1 280 ? 4.625 0.508 7.473 1 93.75 280 SER A CA 1
ATOM 2179 C C . SER A 1 280 ? 3.141 0.176 7.379 1 93.75 280 SER A C 1
ATOM 2181 O O . SER A 1 280 ? 2.521 0.372 6.328 1 93.75 280 SER A O 1
ATOM 2183 N N . ILE A 1 281 ? 2.625 -0.397 8.438 1 91.62 281 ILE A N 1
ATOM 2184 C CA . ILE A 1 281 ? 1.198 -0.636 8.633 1 91.62 281 ILE A CA 1
ATOM 2185 C C . ILE A 1 281 ? 0.738 0.013 9.938 1 91.62 281 ILE A C 1
ATOM 2187 O O . ILE A 1 281 ? 1.545 0.251 10.836 1 91.62 281 ILE A O 1
ATOM 2191 N N . SER A 1 282 ? -0.565 0.334 9.977 1 94.12 282 SER A N 1
ATOM 2192 C CA . SER A 1 282 ? -1.062 1.007 11.18 1 94.12 282 SER A CA 1
ATOM 2193 C C . SER A 1 282 ? -2.422 0.459 11.594 1 94.12 282 SER A C 1
ATOM 2195 O O . SER A 1 282 ? -3.148 -0.106 10.773 1 94.12 282 SER A O 1
ATOM 2197 N N . ARG A 1 283 ? -2.65 0.562 12.836 1 92 283 ARG A N 1
ATOM 2198 C CA . ARG A 1 283 ? -3.955 0.314 13.445 1 92 283 ARG A CA 1
ATOM 2199 C C . ARG A 1 283 ? -4.355 1.459 14.367 1 92 283 ARG A C 1
ATOM 2201 O O . ARG A 1 283 ? -3.514 2.01 15.078 1 92 283 ARG A O 1
ATOM 2208 N N . MET A 1 284 ? -5.621 1.764 14.297 1 94.12 284 MET A N 1
ATOM 2209 C CA . MET A 1 284 ? -6.07 2.908 15.086 1 94.12 284 MET A CA 1
ATOM 2210 C C . MET A 1 284 ? -7.398 2.607 15.773 1 94.12 284 MET A C 1
ATOM 2212 O O . MET A 1 284 ? -8.266 1.945 15.195 1 94.12 284 MET A O 1
ATOM 2216 N N . THR A 1 285 ? -7.465 2.979 16.969 1 94.44 285 THR A N 1
ATOM 2217 C CA . THR A 1 285 ? -8.719 3.09 17.688 1 94.44 285 THR A CA 1
ATOM 2218 C C . THR A 1 285 ? -8.938 4.52 18.172 1 94.44 285 THR A C 1
ATOM 2220 O O . THR A 1 285 ? -8 5.18 18.625 1 94.44 285 THR A O 1
ATOM 2223 N N . ALA A 1 286 ? -10.195 4.938 17.984 1 95.94 286 ALA A N 1
ATOM 2224 C CA . ALA A 1 286 ? -10.453 6.324 18.359 1 95.94 286 ALA A CA 1
ATOM 2225 C C . ALA A 1 286 ? -11.875 6.5 18.875 1 95.94 286 ALA A C 1
ATOM 2227 O O . ALA A 1 286 ? -12.742 5.66 18.625 1 95.94 286 ALA A O 1
ATOM 2228 N N . ASP A 1 287 ? -12.023 7.492 19.656 1 95.06 287 ASP A N 1
ATOM 2229 C CA . ASP A 1 287 ? -13.297 7.973 20.188 1 95.06 287 ASP A CA 1
ATOM 2230 C C . ASP A 1 287 ? -13.391 9.492 20.109 1 95.06 287 ASP A C 1
ATOM 2232 O O . ASP A 1 287 ? -12.938 10.195 21.016 1 95.06 287 ASP A O 1
ATOM 2236 N N . GLY A 1 288 ? -14.031 9.969 19.078 1 93.25 288 GLY A N 1
ATOM 2237 C CA . GLY A 1 288 ? -14.133 11.398 18.828 1 93.25 288 GLY A CA 1
ATOM 2238 C C . GLY A 1 288 ? -15.016 12.117 19.828 1 93.25 288 GLY A C 1
ATOM 2239 O O . GLY A 1 288 ? -14.93 13.336 19.984 1 93.25 288 GLY A O 1
ATOM 2240 N N . CYS A 1 289 ? -15.875 11.375 20.531 1 92.25 289 CYS A N 1
ATOM 2241 C CA . CYS A 1 289 ? -16.734 11.969 21.562 1 92.25 289 CYS A CA 1
ATOM 2242 C C . CYS A 1 289 ? -15.922 12.297 22.812 1 92.25 289 CYS A C 1
ATOM 2244 O O . CYS A 1 289 ? -16.172 13.312 23.469 1 92.25 289 CYS A O 1
ATOM 2246 N N . ASN A 1 290 ? -14.938 11.438 23.062 1 94.38 290 ASN A N 1
ATOM 2247 C CA . ASN A 1 290 ? -14.195 11.586 24.312 1 94.38 290 ASN A CA 1
ATOM 2248 C C . ASN A 1 290 ? -12.766 12.07 24.062 1 94.38 290 ASN A C 1
ATOM 2250 O O . ASN A 1 290 ? -11.953 12.133 24.984 1 94.38 290 ASN A O 1
ATOM 2254 N N . GLY A 1 291 ? -12.484 12.344 22.891 1 96.25 291 GLY A N 1
ATOM 2255 C CA . GLY A 1 291 ? -11.219 12.961 22.531 1 96.25 291 GLY A CA 1
ATOM 2256 C C . GLY A 1 291 ? -10.023 12.047 22.719 1 96.25 291 GLY A C 1
ATOM 2257 O O . GLY A 1 291 ? -8.961 12.492 23.141 1 96.25 291 GLY A O 1
ATOM 2258 N N . VAL A 1 292 ? -10.234 10.75 22.484 1 98.06 292 VAL A N 1
ATOM 2259 C CA . VAL A 1 292 ? -9.133 9.82 22.703 1 98.06 292 VAL A CA 1
ATOM 2260 C C . VAL A 1 292 ? -8.836 9.078 21.391 1 98.06 292 VAL A C 1
ATOM 2262 O O . VAL A 1 292 ? -9.734 8.82 20.594 1 98.06 292 VAL A O 1
ATOM 2265 N N . ALA A 1 293 ? -7.586 8.773 21.219 1 98.12 293 ALA A N 1
ATOM 2266 C CA . ALA A 1 293 ? -7.129 7.957 20.094 1 98.12 293 ALA A CA 1
ATOM 2267 C C . ALA A 1 293 ? -5.875 7.172 20.453 1 98.12 293 ALA A C 1
ATOM 2269 O O . ALA A 1 293 ? -5.02 7.664 21.203 1 98.12 293 ALA A O 1
ATOM 2270 N N . ARG A 1 294 ? -5.777 6.027 20.047 1 98.06 294 ARG A N 1
ATOM 2271 C CA . ARG A 1 294 ? -4.578 5.203 20.141 1 98.06 294 ARG A CA 1
ATOM 2272 C C . ARG A 1 294 ? -4.18 4.637 18.781 1 98.06 294 ARG A C 1
ATOM 2274 O O . ARG A 1 294 ? -4.992 3.998 18.109 1 98.06 294 ARG A O 1
ATOM 2281 N N . ILE A 1 295 ? -2.98 4.836 18.422 1 97.56 295 ILE A N 1
ATOM 2282 C CA . ILE A 1 295 ? -2.469 4.402 17.125 1 97.56 295 ILE A CA 1
ATOM 2283 C C . ILE A 1 295 ? -1.204 3.572 17.328 1 97.56 295 ILE A C 1
ATOM 2285 O O . ILE A 1 295 ? -0.335 3.932 18.125 1 97.56 295 ILE A O 1
ATOM 2289 N N . GLU A 1 296 ? -1.147 2.535 16.688 1 95.81 296 GLU A N 1
ATOM 2290 C CA . GLU A 1 296 ? 0.067 1.729 16.594 1 95.81 296 GLU A CA 1
ATOM 2291 C C . GLU A 1 296 ? 0.568 1.652 15.156 1 95.81 296 GLU A C 1
ATOM 2293 O O . GLU A 1 296 ? -0.194 1.32 14.242 1 95.81 296 GLU A O 1
ATOM 2298 N N . VAL A 1 297 ? 1.771 1.998 14.93 1 96.44 297 VAL A N 1
ATOM 2299 C CA . VAL A 1 297 ? 2.414 1.908 13.625 1 96.44 297 VAL A CA 1
ATOM 2300 C C . VAL A 1 297 ? 3.57 0.915 13.688 1 96.44 297 VAL A C 1
ATOM 2302 O O . VAL A 1 297 ? 4.402 0.973 14.594 1 96.44 297 VAL A O 1
ATOM 2305 N N . LEU A 1 298 ? 3.602 0.05 12.711 1 93.62 298 LEU A N 1
ATOM 2306 C CA . LEU A 1 298 ? 4.637 -0.974 12.664 1 93.62 298 LEU A CA 1
ATOM 2307 C C . LEU A 1 298 ? 5.41 -0.898 11.352 1 93.62 298 LEU A C 1
ATOM 2309 O O . LEU A 1 298 ? 4.812 -0.912 10.273 1 93.62 298 LEU A O 1
ATOM 2313 N N . SER A 1 299 ? 6.699 -0.676 11.414 1 93.69 299 SER A N 1
ATOM 2314 C CA . SER A 1 299 ? 7.621 -0.842 10.297 1 93.69 299 SER A CA 1
ATOM 2315 C C . SER A 1 299 ? 8.594 -1.989 10.555 1 93.69 299 SER A C 1
ATOM 2317 O O . SER A 1 299 ? 8.492 -2.688 11.562 1 93.69 299 SER A O 1
ATOM 2319 N N . PHE A 1 300 ? 9.555 -2.232 9.648 1 90.44 300 PHE A N 1
ATOM 2320 C CA . PHE A 1 300 ? 10.469 -3.355 9.812 1 90.44 300 PHE A CA 1
ATOM 2321 C C . PHE A 1 300 ? 11.344 -3.166 11.047 1 90.44 300 PHE A C 1
ATOM 2323 O O . PHE A 1 300 ? 11.656 -4.133 11.75 1 90.44 300 PHE A O 1
ATOM 2330 N N . TRP A 1 301 ? 11.594 -1.855 11.289 1 92.56 301 TRP A N 1
ATOM 2331 C CA . TRP A 1 301 ? 12.609 -1.636 12.312 1 92.56 301 TRP A CA 1
ATOM 2332 C C . TRP A 1 301 ? 11.992 -1.001 13.562 1 92.56 301 TRP A C 1
ATOM 2334 O O . TRP A 1 301 ? 12.57 -1.071 14.648 1 92.56 301 TRP A O 1
ATOM 2344 N N . TYR A 1 302 ? 10.812 -0.422 13.312 1 95 302 TYR A N 1
ATOM 2345 C CA . TYR A 1 302 ? 10.297 0.369 14.422 1 95 302 TYR A CA 1
ATOM 2346 C C . TYR A 1 302 ? 8.828 0.05 14.68 1 95 302 TYR A C 1
ATOM 2348 O O . TYR A 1 302 ? 8.086 -0.281 13.75 1 95 302 TYR A O 1
ATOM 2356 N N . LYS A 1 303 ? 8.477 0.099 15.883 1 95.06 303 LYS A N 1
ATOM 2357 C CA . LYS A 1 303 ? 7.102 0.151 16.359 1 95.06 303 LYS A CA 1
ATOM 2358 C C . LYS A 1 303 ? 6.832 1.45 17.125 1 95.06 303 LYS A C 1
ATOM 2360 O O . LYS A 1 303 ? 7.59 1.821 18.016 1 95.06 303 LYS A O 1
ATOM 2365 N N . VAL A 1 304 ? 5.793 2.107 16.766 1 97.56 304 VAL A N 1
ATOM 2366 C CA . VAL A 1 304 ? 5.457 3.363 17.422 1 97.56 304 VAL A CA 1
ATOM 2367 C C . VAL A 1 304 ? 4.039 3.287 17.984 1 97.56 304 VAL A C 1
ATOM 2369 O O . VAL A 1 304 ? 3.113 2.857 17.297 1 97.56 304 VAL A O 1
ATOM 2372 N N . ILE A 1 305 ? 3.912 3.65 19.203 1 97.75 305 ILE A N 1
ATOM 2373 C CA . ILE A 1 305 ? 2.604 3.766 19.844 1 97.75 305 ILE A CA 1
ATOM 2374 C C . ILE A 1 305 ? 2.307 5.23 20.141 1 97.75 305 ILE A C 1
ATOM 2376 O O . ILE A 1 305 ? 3.096 5.906 20.812 1 97.75 305 ILE A O 1
ATOM 2380 N N . VAL A 1 306 ? 1.229 5.68 19.641 1 98.62 306 VAL A N 1
ATOM 2381 C CA . VAL A 1 306 ? 0.754 7.035 19.891 1 98.62 306 VAL A CA 1
ATOM 2382 C C . VAL A 1 306 ? -0.543 6.984 20.688 1 98.62 306 VAL A C 1
ATOM 2384 O O . VAL A 1 306 ? -1.538 6.414 20.25 1 98.62 306 VAL A O 1
ATOM 2387 N N . GLU A 1 307 ? -0.52 7.562 21.812 1 98.69 307 GLU A N 1
ATOM 2388 C CA . GLU A 1 307 ? -1.717 7.688 22.641 1 98.69 307 GLU A CA 1
ATOM 2389 C C . GLU A 1 307 ? -2.086 9.148 22.859 1 98.69 307 GLU A C 1
ATOM 2391 O O . GLU A 1 307 ? -1.31 9.914 23.438 1 98.69 307 GLU A O 1
ATOM 2396 N N . ALA A 1 308 ? -3.236 9.477 22.469 1 98.62 308 ALA A N 1
ATOM 2397 C CA . ALA A 1 308 ? -3.684 10.867 22.547 1 98.62 308 ALA A CA 1
ATOM 2398 C C . ALA A 1 308 ? -4.961 10.984 23.375 1 98.62 308 ALA A C 1
ATOM 2400 O O . ALA A 1 308 ? -5.852 10.141 23.266 1 98.62 308 ALA A O 1
ATOM 2401 N N . ARG A 1 309 ? -5 12.062 24.141 1 98 309 ARG A N 1
ATOM 2402 C CA . ARG A 1 309 ? -6.176 12.375 24.938 1 98 309 ARG A CA 1
ATOM 2403 C C . ARG A 1 309 ? -6.379 13.883 25.047 1 98 309 ARG A C 1
ATOM 2405 O O . ARG A 1 309 ? -5.488 14.609 25.484 1 98 309 ARG A O 1
ATOM 2412 N N . ALA A 1 310 ? -7.473 14.305 24.641 1 96.88 310 ALA A N 1
ATOM 2413 C CA . ALA A 1 310 ? -7.91 15.68 24.875 1 96.88 310 ALA A CA 1
ATOM 2414 C C . ALA A 1 310 ? -9.141 15.734 25.766 1 96.88 310 ALA A C 1
ATOM 2416 O O . ALA A 1 310 ? -10.07 14.945 25.594 1 96.88 310 ALA A O 1
ATOM 2417 N N . PRO A 1 311 ? -9.141 16.641 26.734 1 95.06 311 PRO A N 1
ATOM 2418 C CA . PRO A 1 311 ? -10.398 16.797 27.469 1 95.06 311 PRO A CA 1
ATOM 2419 C C . PRO A 1 311 ? -11.586 17.109 26.562 1 95.06 311 PRO A C 1
ATOM 2421 O O . PRO A 1 311 ? -11.508 18.031 25.734 1 95.06 311 PRO A O 1
ATOM 2424 N N . PRO A 1 312 ? -12.617 16.344 26.734 1 93.44 312 PRO A N 1
ATOM 2425 C CA . PRO A 1 312 ? -13.758 16.531 25.828 1 93.44 312 PRO A CA 1
ATOM 2426 C C . PRO A 1 312 ? -14.25 17.969 25.781 1 93.44 312 PRO A C 1
ATOM 2428 O O . PRO A 1 312 ? -14.695 18.453 24.734 1 93.44 312 PRO A O 1
ATOM 2431 N N . ALA A 1 313 ? -14.07 18.672 26.859 1 93.56 313 ALA A N 1
ATOM 2432 C CA . ALA A 1 313 ? -14.555 20.047 26.969 1 93.56 313 ALA A CA 1
ATOM 2433 C C . ALA A 1 313 ? -13.742 20.984 26.078 1 93.56 313 ALA A C 1
ATOM 2435 O O . ALA A 1 313 ? -14.164 22.109 25.812 1 93.56 313 ALA A O 1
ATOM 2436 N N . THR A 1 314 ? -12.617 20.547 25.609 1 94.62 314 THR A N 1
ATOM 2437 C CA . THR A 1 314 ? -11.742 21.406 24.812 1 94.62 314 THR A CA 1
ATOM 2438 C C . THR A 1 314 ? -11.961 21.172 23.328 1 94.62 314 THR A C 1
ATOM 2440 O O . THR A 1 314 ? -11.383 21.875 22.5 1 94.62 314 THR A O 1
ATOM 2443 N N . LEU A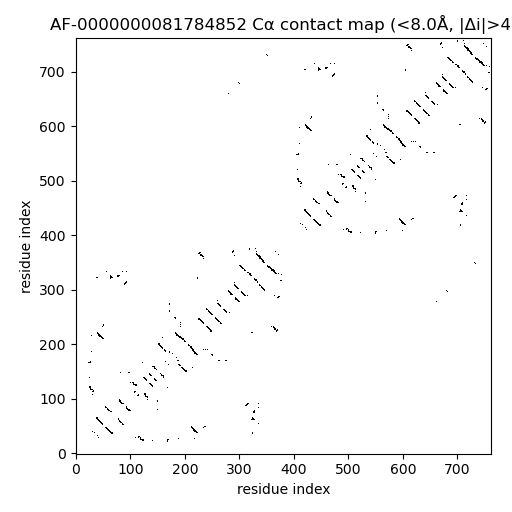 1 315 ? -12.773 20.234 22.984 1 93.25 315 LEU A N 1
ATOM 2444 C CA . LEU A 1 315 ? -13.047 19.969 21.578 1 93.25 315 LEU A CA 1
ATOM 2445 C C . LEU A 1 315 ? -13.953 21.047 20.984 1 93.25 315 LEU A C 1
ATOM 2447 O O . LEU A 1 315 ? -15.109 21.172 21.375 1 93.25 315 LEU A O 1
ATOM 2451 N N . GLN A 1 316 ? -13.391 21.797 20.125 1 91.75 316 GLN A N 1
ATOM 2452 C CA . GLN A 1 316 ? -14.211 22.734 19.359 1 91.75 316 GLN A CA 1
ATOM 2453 C C . GLN A 1 316 ? -15.023 22 18.281 1 91.75 316 GLN A C 1
ATOM 2455 O O . GLN A 1 316 ? -14.453 21.344 17.406 1 91.75 316 GLN A O 1
ATOM 2460 N N . LYS A 1 317 ? -16.297 22.203 18.344 1 87.69 317 LYS A N 1
ATOM 2461 C CA . LYS A 1 317 ? -17.203 21.531 17.438 1 87.69 317 LYS A CA 1
ATOM 2462 C C . LYS A 1 317 ? -17.5 22.391 16.203 1 87.69 317 LYS A C 1
ATOM 2464 O O . LYS A 1 317 ? -17.172 23.578 16.188 1 87.69 317 LYS A O 1
ATOM 2469 N N . CYS A 1 318 ? -17.953 21.734 15.164 1 89.19 318 CYS A N 1
ATOM 2470 C CA . CYS A 1 318 ? -18.5 22.359 13.969 1 89.19 318 CYS A CA 1
ATOM 2471 C C . CYS A 1 318 ? -17.422 23.156 13.234 1 89.19 318 CYS A C 1
ATOM 2473 O O . CYS A 1 318 ? -17.672 24.281 12.797 1 89.19 318 CYS A O 1
ATOM 2475 N N . LEU A 1 319 ? -16.281 22.625 13.273 1 94.31 319 LEU A N 1
ATOM 2476 C CA . LEU A 1 319 ? -15.219 23.234 12.477 1 94.31 319 LEU A CA 1
ATOM 2477 C C . LEU A 1 319 ? -15.352 22.859 11.008 1 94.31 319 LEU A C 1
ATOM 2479 O O . LEU A 1 319 ? -15.844 21.766 10.688 1 94.31 319 LEU A O 1
ATOM 2483 N N . ARG A 1 320 ? -14.891 23.719 10.219 1 95.06 320 ARG A N 1
ATOM 2484 C CA . ARG A 1 320 ? -15.086 23.516 8.789 1 95.06 320 ARG A CA 1
ATOM 2485 C C . ARG A 1 320 ? -13.844 22.906 8.148 1 95.06 320 ARG A C 1
ATOM 2487 O O . ARG A 1 320 ? -12.719 23.281 8.484 1 95.06 320 ARG A O 1
ATOM 2494 N N . GLY A 1 321 ? -14.062 21.953 7.332 1 95.25 321 GLY A N 1
ATOM 2495 C CA . GLY A 1 321 ? -13.062 21.391 6.441 1 95.25 321 GLY A CA 1
ATOM 2496 C C . GLY A 1 321 ? -13.5 21.391 4.984 1 95.25 321 GLY A C 1
ATOM 2497 O O . GLY A 1 321 ? -14.688 21.469 4.688 1 95.25 321 GLY A O 1
ATOM 2498 N N . PRO A 1 322 ? -12.539 21.406 4.098 1 96.19 322 PRO A N 1
ATOM 2499 C CA . PRO A 1 322 ? -12.875 21.422 2.674 1 96.19 322 PRO A CA 1
ATOM 2500 C C . PRO A 1 322 ? -13.391 20.062 2.182 1 96.19 322 PRO A C 1
ATOM 2502 O O . PRO A 1 322 ? -12.727 19.047 2.363 1 96.19 322 PRO A O 1
ATOM 2505 N N . THR A 1 323 ? -14.57 20.031 1.619 1 93 323 THR A N 1
ATOM 2506 C CA . THR A 1 323 ? -15.156 18.891 0.924 1 93 323 THR A CA 1
ATOM 2507 C C . THR A 1 323 ? -15.25 19.156 -0.576 1 93 323 THR A C 1
ATOM 2509 O O . THR A 1 323 ? -14.906 20.25 -1.039 1 93 323 THR A O 1
ATOM 2512 N N . GLU A 1 324 ? -15.719 18.203 -1.307 1 91.69 324 GLU A N 1
ATOM 2513 C CA . GLU A 1 324 ? -15.859 18.359 -2.75 1 91.69 324 GLU A CA 1
ATOM 2514 C C . GLU A 1 324 ? -16.938 19.391 -3.086 1 91.69 324 GLU A C 1
ATOM 2516 O O . GLU A 1 324 ? -17.062 19.812 -4.238 1 91.69 324 GLU A O 1
ATOM 2521 N N . TYR A 1 325 ? -17.641 19.906 -2.061 1 92 325 TYR A N 1
ATOM 2522 C CA . TYR A 1 325 ? -18.734 20.859 -2.299 1 92 325 TYR A CA 1
ATOM 2523 C C . TYR A 1 325 ? -18.406 22.219 -1.705 1 92 325 TYR A C 1
ATOM 2525 O O . TYR A 1 325 ? -19.125 23.188 -1.957 1 92 325 TYR A O 1
ATOM 2533 N N . GLY A 1 326 ? -17.453 22.297 -0.922 1 94.69 326 GLY A N 1
ATOM 2534 C CA . GLY A 1 326 ? -17.109 23.516 -0.2 1 94.69 326 GLY A CA 1
ATOM 2535 C C . GLY A 1 326 ? -16.672 23.25 1.229 1 94.69 326 GLY A C 1
ATOM 2536 O O . GLY A 1 326 ? -16.406 22.109 1.605 1 94.69 326 GLY A O 1
ATOM 2537 N N . PHE A 1 327 ? -16.578 24.328 1.938 1 95.56 327 PHE A N 1
ATOM 2538 C CA . PHE A 1 327 ? -16.203 24.203 3.344 1 95.56 327 PHE A CA 1
ATOM 2539 C C . PHE A 1 327 ? -17.422 23.844 4.188 1 95.56 327 PHE A C 1
ATOM 2541 O O . PHE A 1 327 ? -18.375 24.609 4.27 1 95.56 327 PHE A O 1
ATOM 2548 N N . GLN A 1 328 ? -17.359 22.672 4.82 1 93.31 328 GLN A N 1
ATOM 2549 C CA . GLN A 1 328 ? -18.469 22.172 5.625 1 93.31 328 GLN A CA 1
ATOM 2550 C C . GLN A 1 328 ? -18.016 21.781 7.027 1 93.31 328 GLN A C 1
ATOM 2552 O O . GLN A 1 328 ? -16.812 21.578 7.254 1 93.31 328 GLN A O 1
ATOM 2557 N N . LYS A 1 329 ? -18.906 21.781 7.961 1 93.12 329 LYS A N 1
ATOM 2558 C CA . LYS A 1 329 ? -18.594 21.438 9.344 1 93.12 329 LYS A CA 1
ATOM 2559 C C . LYS A 1 329 ? -18.391 19.938 9.508 1 93.12 329 LYS A C 1
ATOM 2561 O O . LYS A 1 329 ? -19.328 19.203 9.844 1 93.12 329 LYS A O 1
ATOM 2566 N N . VAL A 1 330 ? -17.125 19.516 9.383 1 92.94 330 VAL A N 1
ATOM 2567 C CA . VAL A 1 330 ? -16.906 18.078 9.25 1 92.94 330 VAL A CA 1
ATOM 2568 C C . VAL A 1 330 ? -15.836 17.625 10.234 1 92.94 330 VAL A C 1
ATOM 2570 O O . VAL A 1 330 ? -15.328 16.5 10.141 1 92.94 330 VAL A O 1
ATOM 2573 N N . LEU A 1 331 ? -15.453 18.516 11.203 1 94.19 331 LEU A N 1
ATOM 2574 C CA . LEU A 1 331 ? -14.398 18.047 12.102 1 94.19 331 LEU A CA 1
ATOM 2575 C C . LEU A 1 331 ? -14.516 18.734 13.461 1 94.19 331 LEU A C 1
ATOM 2577 O O . LEU A 1 331 ? -15.219 19.734 13.594 1 94.19 331 LEU A O 1
ATOM 2581 N N . VAL A 1 332 ? -13.922 18.156 14.469 1 95.25 332 VAL A N 1
ATOM 2582 C CA . VAL A 1 332 ? -13.695 18.703 15.797 1 95.25 332 VAL A CA 1
ATOM 2583 C C . VAL A 1 332 ? -12.203 18.672 16.125 1 95.25 332 VAL A C 1
ATOM 2585 O O . VAL A 1 332 ? -11.469 17.828 15.625 1 95.25 332 VAL A O 1
ATOM 2588 N N . GLU A 1 333 ? -11.812 19.609 16.906 1 96.44 333 GLU A N 1
ATOM 2589 C CA . GLU A 1 333 ? -10.375 19.719 17.172 1 96.44 333 GLU A CA 1
ATOM 2590 C C . GLU A 1 333 ? -10.109 20.297 18.562 1 96.44 333 GLU A C 1
ATOM 2592 O O . GLU A 1 333 ? -10.922 21.062 19.094 1 96.44 333 GLU A O 1
ATOM 2597 N N . SER A 1 334 ? -9.07 19.891 19.141 1 96.56 334 SER A N 1
ATOM 2598 C CA . SER A 1 334 ? -8.562 20.469 20.375 1 96.56 334 SER A CA 1
ATOM 2599 C C . SER A 1 334 ? -7.078 20.781 20.281 1 96.56 334 SER A C 1
ATOM 2601 O O . SER A 1 334 ? -6.324 20.062 19.625 1 96.56 334 SER A O 1
ATOM 2603 N N . PHE A 1 335 ? -6.695 21.875 20.922 1 96.69 335 PHE A N 1
ATOM 2604 C CA . PHE A 1 335 ? -5.285 22.234 21.031 1 96.69 335 PHE A CA 1
ATOM 2605 C C . PHE A 1 335 ? -4.746 21.906 22.422 1 96.69 335 PHE A C 1
ATOM 2607 O O . PHE A 1 335 ? -3.709 22.422 22.828 1 96.69 335 PHE A O 1
ATOM 2614 N N . MET A 1 336 ? -5.457 21.031 23.141 1 94.94 336 MET A N 1
ATOM 2615 C CA . MET A 1 336 ? -5.09 20.781 24.531 1 94.94 336 MET A CA 1
ATOM 2616 C C . MET A 1 336 ? -4.84 19.297 24.766 1 94.94 336 MET A C 1
ATOM 2618 O O . MET A 1 336 ? -4.984 18.797 25.891 1 94.94 336 MET A O 1
ATOM 2622 N N . ALA A 1 337 ? -4.527 18.609 23.766 1 96.12 337 ALA A N 1
ATOM 2623 C CA . ALA A 1 337 ? -4.32 17.172 23.906 1 96.12 337 ALA A CA 1
ATOM 2624 C C . ALA A 1 337 ? -2.967 16.875 24.547 1 96.12 337 ALA A C 1
ATOM 2626 O O . ALA A 1 337 ? -2.012 17.641 24.375 1 96.12 337 ALA A O 1
ATOM 2627 N N . THR A 1 338 ? -2.969 15.875 25.297 1 96.31 338 THR A N 1
ATOM 2628 C CA . THR A 1 338 ? -1.726 15.203 25.656 1 96.31 338 THR A CA 1
ATOM 2629 C C . THR A 1 338 ? -1.468 14.008 24.75 1 96.31 338 THR A C 1
ATOM 2631 O O . THR A 1 338 ? -2.334 13.148 24.594 1 96.31 338 THR A O 1
ATOM 2634 N N . VAL A 1 339 ? -0.334 13.961 24.156 1 97.94 339 VAL A N 1
ATOM 2635 C CA . VAL A 1 339 ? 0.014 12.867 23.25 1 97.94 339 VAL A CA 1
ATOM 2636 C C . VAL A 1 339 ? 1.307 12.203 23.719 1 97.94 339 VAL A C 1
ATOM 2638 O O . VAL A 1 339 ? 2.352 12.852 23.797 1 97.94 339 VAL A O 1
ATOM 2641 N N . ASP A 1 340 ? 1.198 10.961 24.031 1 98.31 340 ASP A N 1
ATOM 2642 C CA . ASP A 1 340 ? 2.357 10.148 24.391 1 98.31 340 ASP A CA 1
ATOM 2643 C C . ASP A 1 340 ? 2.816 9.289 23.203 1 98.31 340 ASP A C 1
ATOM 2645 O O . ASP A 1 340 ? 2.016 8.57 22.609 1 98.31 340 ASP A O 1
ATOM 2649 N N . ILE A 1 341 ? 4.074 9.391 22.922 1 98.25 341 ILE A N 1
ATOM 2650 C CA . ILE A 1 341 ? 4.641 8.617 21.812 1 98.25 341 ILE A CA 1
ATOM 2651 C C . ILE A 1 341 ? 5.773 7.734 22.344 1 98.25 341 ILE A C 1
ATOM 2653 O O . ILE A 1 341 ? 6.723 8.227 22.953 1 98.25 341 ILE A O 1
ATOM 2657 N N . ALA A 1 342 ? 5.641 6.492 22.141 1 98 342 ALA A N 1
ATOM 2658 C CA . ALA A 1 342 ? 6.695 5.527 22.438 1 98 342 ALA A CA 1
ATOM 2659 C C . ALA A 1 342 ? 7.246 4.906 21.172 1 98 342 ALA A C 1
ATOM 2661 O O . ALA A 1 342 ? 6.484 4.414 20.328 1 98 342 ALA A O 1
ATOM 2662 N N . VAL A 1 343 ? 8.516 4.98 21.016 1 97.69 343 VAL A N 1
ATOM 2663 C CA . VAL A 1 343 ? 9.203 4.406 19.875 1 97.69 343 VAL A CA 1
ATOM 2664 C C . VAL A 1 343 ? 10.008 3.186 20.297 1 97.69 343 VAL A C 1
ATOM 2666 O O . VAL A 1 343 ? 10.875 3.283 21.172 1 97.69 343 VAL A O 1
ATOM 2669 N N . TYR A 1 344 ? 9.727 2.082 19.703 1 96.31 344 TYR A N 1
ATOM 2670 C CA . TYR A 1 344 ? 10.469 0.849 19.953 1 96.31 344 TYR A CA 1
ATOM 2671 C C . TYR A 1 344 ? 11.297 0.455 18.734 1 96.31 344 TYR A C 1
ATOM 2673 O O . TYR A 1 344 ? 10.859 0.616 17.594 1 96.31 344 TYR A O 1
ATOM 2681 N N . LYS A 1 345 ? 12.422 0.012 18.984 1 95.31 345 LYS A N 1
ATOM 2682 C CA . LYS A 1 345 ? 13.258 -0.581 17.953 1 95.31 345 LYS A CA 1
ATOM 2683 C C . LYS A 1 345 ? 13.164 -2.104 17.969 1 95.31 345 LYS A C 1
ATOM 2685 O O . LYS A 1 345 ? 13.195 -2.719 19.047 1 95.31 345 LYS A O 1
ATOM 2690 N N . ARG A 1 346 ? 13.008 -2.645 16.797 1 89.56 346 ARG A N 1
ATOM 2691 C CA . ARG A 1 346 ? 12.844 -4.09 16.672 1 89.56 346 ARG A CA 1
ATOM 2692 C C . ARG A 1 346 ? 14.188 -4.805 16.781 1 89.56 346 ARG A C 1
ATOM 2694 O O . ARG A 1 346 ? 15.156 -4.438 16.125 1 89.56 346 ARG A O 1
ATOM 2701 N N . GLY A 1 347 ? 14.242 -5.746 17.609 1 85.88 347 GLY A N 1
ATOM 2702 C CA . GLY A 1 347 ? 15.312 -6.723 17.625 1 85.88 347 GLY A CA 1
ATOM 2703 C C . GLY A 1 347 ? 14.953 -8.016 16.906 1 85.88 347 GLY A C 1
ATOM 2704 O O . GLY A 1 347 ? 13.977 -8.062 16.156 1 85.88 347 GLY A O 1
ATOM 2705 N N . TYR A 1 348 ? 15.75 -8.992 17 1 79.38 348 TYR A N 1
ATOM 2706 C CA . TYR A 1 348 ? 15.461 -10.258 16.328 1 79.38 348 TYR A CA 1
ATOM 2707 C C . TYR A 1 348 ? 14.219 -10.906 16.906 1 79.38 348 TYR A C 1
ATOM 2709 O O . TYR A 1 348 ? 13.375 -11.422 16.172 1 79.38 348 TYR A O 1
ATOM 2717 N N . PHE A 1 349 ? 14.055 -10.781 18.281 1 82.19 349 PHE A N 1
ATOM 2718 C CA . PHE A 1 349 ? 12.914 -11.477 18.875 1 82.19 349 PHE A CA 1
ATOM 2719 C C . PHE A 1 349 ? 12.133 -10.547 19.797 1 82.19 349 PHE A C 1
ATOM 2721 O O . PHE A 1 349 ? 11.133 -10.953 20.391 1 82.19 349 PHE A O 1
ATOM 2728 N N . SER A 1 350 ? 12.57 -9.336 19.812 1 87.19 350 SER A N 1
ATOM 2729 C CA . SER A 1 350 ? 11.922 -8.461 20.781 1 87.19 350 SER A CA 1
ATOM 2730 C C . SER A 1 350 ? 11.969 -7.008 20.328 1 87.19 350 SER A C 1
ATOM 2732 O O . SER A 1 350 ? 12.719 -6.66 19.422 1 87.19 350 SER A O 1
ATOM 2734 N N . TYR A 1 351 ? 11.148 -6.258 20.969 1 90.69 351 TYR A N 1
ATOM 2735 C CA . TYR A 1 351 ? 11.188 -4.809 20.828 1 90.69 351 TYR A CA 1
ATOM 2736 C C . TYR A 1 351 ? 11.836 -4.156 22.047 1 90.69 351 TYR A C 1
ATOM 2738 O O . TYR A 1 351 ? 11.602 -4.578 23.188 1 90.69 351 TYR A O 1
ATOM 2746 N N . HIS A 1 352 ? 12.656 -3.197 21.797 1 94.5 352 HIS A N 1
ATOM 2747 C CA . HIS A 1 352 ? 13.25 -2.422 22.891 1 94.5 352 HIS A CA 1
ATOM 2748 C C . HIS A 1 352 ? 12.852 -0.954 22.797 1 94.5 352 HIS A C 1
ATOM 2750 O O . HIS A 1 352 ? 12.82 -0.377 21.703 1 94.5 352 HIS A O 1
ATOM 2756 N N . LEU A 1 353 ? 12.539 -0.372 23.953 1 95.38 353 LEU A N 1
ATOM 2757 C CA . LEU A 1 353 ? 12.164 1.037 24 1 95.38 353 LEU A CA 1
ATOM 2758 C C . LEU A 1 353 ? 13.352 1.924 23.625 1 95.38 353 LEU A C 1
ATOM 2760 O O . LEU A 1 353 ? 14.383 1.896 24.297 1 95.38 353 LEU A O 1
ATOM 2764 N N . MET A 1 354 ? 13.211 2.666 22.578 1 95.88 354 MET A N 1
ATOM 2765 C CA . MET A 1 354 ? 14.266 3.535 22.078 1 95.88 354 MET A CA 1
ATOM 2766 C C . MET A 1 354 ? 14.039 4.98 22.516 1 95.88 354 MET A C 1
ATOM 2768 O O . MET A 1 354 ? 14.992 5.711 22.781 1 95.88 354 MET A O 1
ATOM 2772 N N . ASP A 1 355 ? 12.82 5.449 22.5 1 96.19 355 ASP A N 1
ATOM 2773 C CA . ASP A 1 355 ? 12.461 6.828 22.812 1 96.19 355 ASP A CA 1
ATOM 2774 C C . ASP A 1 355 ? 11.023 6.918 23.312 1 96.19 355 ASP A C 1
ATOM 2776 O O . ASP A 1 355 ? 10.172 6.113 22.922 1 96.19 355 ASP A O 1
ATOM 2780 N N . MET A 1 356 ? 10.773 7.754 24.266 1 96.06 356 MET A N 1
ATOM 2781 C CA . MET A 1 356 ? 9.43 8.016 24.797 1 96.06 356 MET A CA 1
ATOM 2782 C C . MET A 1 356 ? 9.258 9.492 25.141 1 96.06 356 MET A C 1
ATOM 2784 O O . MET A 1 356 ? 10.07 10.055 25.875 1 96.06 356 MET A O 1
ATOM 2788 N N . LYS A 1 357 ? 8.297 10.094 24.609 1 96.44 357 LYS A N 1
ATOM 2789 C CA . LYS A 1 357 ? 8.039 11.508 24.828 1 96.44 357 LYS A CA 1
ATOM 2790 C C . LYS A 1 357 ? 6.555 11.766 25.094 1 96.44 357 LYS A C 1
ATOM 2792 O O . LYS A 1 357 ? 5.695 11.055 24.547 1 96.44 357 LYS A O 1
ATOM 2797 N N . SER A 1 358 ? 6.293 12.773 25.906 1 95.56 358 SER A N 1
ATOM 2798 C CA . SER A 1 358 ? 4.945 13.273 26.141 1 95.56 358 SER A CA 1
ATOM 2799 C C . SER A 1 358 ? 4.801 14.719 25.672 1 95.56 358 SER A C 1
ATOM 2801 O O . SER A 1 358 ? 5.621 15.57 26.016 1 95.56 358 SER A O 1
ATOM 2803 N N . PHE A 1 359 ? 3.828 14.945 24.922 1 95.75 359 PHE A N 1
ATOM 2804 C CA . PHE A 1 359 ? 3.547 16.281 24.406 1 95.75 359 PHE A CA 1
ATOM 2805 C C . PHE A 1 359 ? 2.295 16.859 25.047 1 95.75 359 PHE A C 1
ATOM 2807 O O . PHE A 1 359 ? 1.212 16.281 24.953 1 95.75 359 PHE A O 1
ATOM 2814 N N . GLU A 1 360 ? 2.477 17.953 25.656 1 92.62 360 GLU A N 1
ATOM 2815 C CA . GLU A 1 360 ? 1.332 18.703 26.156 1 92.62 360 GLU A CA 1
ATOM 2816 C C . GLU A 1 360 ? 0.952 19.828 25.203 1 92.62 360 GLU A C 1
ATOM 2818 O O . GLU A 1 360 ? 1.815 20.406 24.531 1 92.62 360 GLU A O 1
ATOM 2823 N N . GLY A 1 361 ? -0.367 20.141 25.188 1 92.94 361 GLY A N 1
ATOM 2824 C CA . GLY A 1 361 ? -0.824 21.188 24.281 1 92.94 361 GLY A CA 1
ATOM 2825 C C . GLY A 1 361 ? -0.752 20.781 22.812 1 92.94 361 GLY A C 1
ATOM 2826 O O . GLY A 1 361 ? -0.57 21.625 21.938 1 92.94 361 GLY A O 1
ATOM 2827 N N . ALA A 1 362 ? -0.776 19.453 22.547 1 95.88 362 ALA A N 1
ATOM 2828 C CA . ALA A 1 362 ? -0.81 18.953 21.172 1 95.88 362 ALA A CA 1
ATOM 2829 C C . ALA A 1 362 ? -2.193 19.141 20.562 1 95.88 362 ALA A C 1
ATOM 2831 O O . ALA A 1 362 ? -3.176 19.359 21.281 1 95.88 362 ALA A O 1
ATOM 2832 N N . ALA A 1 363 ? -2.189 19.156 19.297 1 97.69 363 ALA A N 1
ATOM 2833 C CA . ALA A 1 363 ? -3.457 19.234 18.578 1 97.69 363 ALA A CA 1
ATOM 2834 C C . ALA A 1 363 ? -3.949 17.844 18.188 1 97.69 363 ALA A C 1
ATOM 2836 O O . ALA A 1 363 ? -3.154 16.984 17.797 1 97.69 363 ALA A O 1
ATOM 2837 N N . ILE A 1 364 ? -5.23 17.641 18.281 1 98.06 364 ILE A N 1
ATOM 2838 C CA . ILE A 1 364 ? -5.871 16.438 17.766 1 98.06 364 ILE A CA 1
ATOM 2839 C C . ILE A 1 364 ? -7.184 16.812 17.078 1 98.06 364 ILE A C 1
ATOM 2841 O O . ILE A 1 364 ? -7.949 17.625 17.578 1 98.06 364 ILE A O 1
ATOM 2845 N N . GLU A 1 365 ? -7.363 16.297 15.945 1 98.06 365 GLU A N 1
ATOM 2846 C CA . GLU A 1 365 ? -8.539 16.531 15.109 1 98.06 365 GLU A CA 1
ATOM 2847 C C . GLU A 1 365 ? -9.211 15.227 14.719 1 98.06 365 GLU A C 1
ATOM 2849 O O . GLU A 1 365 ? -8.547 14.281 14.289 1 98.06 365 GLU A O 1
ATOM 2854 N N . PHE A 1 366 ? -10.508 15.133 14.953 1 96.94 366 PHE A N 1
ATOM 2855 C CA . PHE A 1 366 ? -11.344 14.039 14.477 1 96.94 366 PHE A CA 1
ATOM 2856 C C . PHE A 1 366 ? -12.273 14.508 13.359 1 96.94 366 PHE A C 1
ATOM 2858 O O . PHE A 1 366 ? -13 15.492 13.523 1 96.94 366 PHE A O 1
ATOM 2865 N N . GLY A 1 367 ? -12.258 13.789 12.281 1 95.81 367 GLY A N 1
ATOM 2866 C CA . GLY A 1 367 ? -13.07 14.227 11.156 1 95.81 367 GLY A CA 1
ATOM 2867 C C . GLY A 1 367 ? -13.82 13.094 10.484 1 95.81 367 GLY A C 1
ATOM 2868 O O . GLY A 1 367 ? -13.383 11.945 10.516 1 95.81 367 GLY A O 1
ATOM 2869 N N . GLY A 1 368 ? -14.906 13.445 9.805 1 92.44 368 GLY A N 1
ATOM 2870 C CA . GLY A 1 368 ? -15.719 12.484 9.078 1 92.44 368 GLY A CA 1
ATOM 2871 C C . GLY A 1 368 ? -16.359 11.453 9.977 1 92.44 368 GLY A C 1
ATOM 2872 O O . GLY A 1 368 ? -17.047 11.797 10.945 1 92.44 368 GLY A O 1
ATOM 2873 N N . GLU A 1 369 ? -16.016 10.266 9.695 1 89.81 369 GLU A N 1
ATOM 2874 C CA . GLU A 1 369 ? -16.641 9.164 10.414 1 89.81 369 GLU A CA 1
ATOM 2875 C C . GLU A 1 369 ? -16.078 9.039 11.828 1 89.81 369 GLU A C 1
ATOM 2877 O O . GLU A 1 369 ? -16.625 8.305 12.648 1 89.81 369 GLU A O 1
ATOM 2882 N N . GLU A 1 370 ? -15.086 9.812 12.117 1 91.44 370 GLU A N 1
ATOM 2883 C CA . GLU A 1 370 ? -14.492 9.773 13.445 1 91.44 370 GLU A CA 1
ATOM 2884 C C . GLU A 1 370 ? -15.195 10.734 14.398 1 91.44 370 GLU A C 1
ATOM 2886 O O . GLU A 1 370 ? -14.898 10.758 15.594 1 91.44 370 GLU A O 1
ATOM 2891 N N . LEU A 1 371 ? -16.078 11.469 13.867 1 90.88 371 LEU A N 1
ATOM 2892 C CA . LEU A 1 371 ? -16.859 12.398 14.695 1 90.88 371 LEU A CA 1
ATOM 2893 C C . LEU A 1 371 ? -17.781 11.641 15.633 1 90.88 371 LEU A C 1
ATOM 2895 O O . LEU A 1 371 ? -18.219 10.531 15.328 1 90.88 371 LEU A O 1
ATOM 2899 N N . CYS A 1 372 ? -18.047 12.367 16.688 1 89.19 372 CYS A N 1
ATOM 2900 C CA . CYS A 1 372 ? -19.062 11.836 17.594 1 89.19 372 CYS A CA 1
ATOM 2901 C C . CYS A 1 372 ? -20.422 11.742 16.891 1 89.19 372 CYS A C 1
ATOM 2903 O O . CYS A 1 372 ? -20.812 12.664 16.172 1 89.19 372 CYS A O 1
ATOM 2905 N N . GLU A 1 373 ? -21.062 10.648 17.062 1 79.44 373 GLU A N 1
ATOM 2906 C CA . GLU A 1 373 ? -22.359 10.43 16.422 1 79.44 373 GLU A CA 1
ATOM 2907 C C . GLU A 1 373 ? -23.328 11.562 16.734 1 79.44 373 GLU A C 1
ATOM 2909 O O . GLU A 1 373 ? -24.141 11.938 15.898 1 79.44 373 GLU A O 1
ATOM 2914 N N . HIS A 1 374 ? -23.234 12.172 17.922 1 74.94 374 HIS A N 1
ATOM 2915 C CA . HIS A 1 374 ? -24.172 13.211 18.312 1 74.94 374 HIS A CA 1
ATOM 2916 C C . HIS A 1 374 ? -23.594 14.602 18.078 1 74.94 374 HIS A C 1
ATOM 2918 O O . HIS A 1 374 ? -23.984 15.562 18.734 1 74.94 374 HIS A O 1
ATOM 2924 N N . ASN A 1 375 ? -22.688 14.633 17.156 1 71.31 375 ASN A N 1
ATOM 2925 C CA . ASN A 1 375 ? -22.188 15.961 16.828 1 71.31 375 ASN A CA 1
ATOM 2926 C C . ASN A 1 375 ? -23.297 16.844 16.25 1 71.31 375 ASN A C 1
ATOM 2928 O O . ASN A 1 375 ? -23.906 16.5 15.234 1 71.31 375 ASN A O 1
ATOM 2932 N N . PRO A 1 376 ? -23.609 17.875 16.969 1 70.56 376 PRO A N 1
ATOM 2933 C CA . PRO A 1 376 ? -24.766 18.703 16.594 1 70.56 376 PRO A CA 1
ATOM 2934 C C . PRO A 1 376 ? -24.609 19.328 15.211 1 70.56 376 PRO A C 1
ATOM 2936 O O . PRO A 1 376 ? -25.594 19.781 14.625 1 70.56 376 PRO A O 1
ATOM 2939 N N . CYS A 1 377 ? -23.391 19.328 14.742 1 70.62 377 CYS A N 1
ATOM 2940 C CA . CYS A 1 377 ? -23.188 20.109 13.523 1 70.62 377 CYS A CA 1
ATOM 2941 C C . CYS A 1 377 ? -23.25 19.219 12.289 1 70.62 377 CYS A C 1
ATOM 2943 O O . CYS A 1 377 ? -23.156 19.703 11.156 1 70.62 377 CYS A O 1
ATOM 2945 N N . THR A 1 378 ? -23.344 17.922 12.469 1 60.44 378 THR A N 1
ATOM 2946 C CA . THR A 1 378 ? -23.469 17.047 11.305 1 60.44 378 THR A CA 1
ATOM 2947 C C . THR A 1 378 ? -24.891 17.078 10.75 1 60.44 378 THR A C 1
ATOM 2949 O O . THR A 1 378 ? -25.141 16.562 9.664 1 60.44 378 THR A O 1
ATOM 2952 N N . ALA A 1 379 ? -25.906 17.406 11.547 1 50.72 379 ALA A N 1
ATOM 2953 C CA . ALA A 1 379 ? -27.297 17.406 11.117 1 50.72 379 ALA A CA 1
ATOM 2954 C C . ALA A 1 379 ? -27.5 18.281 9.891 1 50.72 379 ALA A C 1
ATOM 2956 O O . ALA A 1 379 ? -28.484 18.141 9.164 1 50.72 379 ALA A O 1
ATOM 2957 N N . GLU A 1 380 ? -26.625 19.141 9.727 1 47.31 380 GLU A N 1
ATOM 2958 C CA . GLU A 1 380 ? -26.859 20 8.57 1 47.31 380 GLU A CA 1
ATOM 2959 C C . GLU A 1 380 ? -26.266 19.391 7.301 1 47.31 380 GLU A C 1
ATOM 2961 O O . GLU A 1 380 ? -26.266 20.031 6.242 1 47.31 380 GLU A O 1
ATOM 2966 N N . LEU A 1 381 ? -25.625 18.281 7.41 1 43.88 381 LEU A N 1
ATOM 2967 C CA . LEU A 1 381 ? -25.125 17.703 6.16 1 43.88 381 LEU A CA 1
ATOM 2968 C C . LEU A 1 381 ? -26.234 16.969 5.426 1 43.88 381 LEU A C 1
ATOM 2970 O O . LEU A 1 381 ? -27.062 16.297 6.047 1 43.88 381 LEU A O 1
ATOM 2974 N N . MET B 1 1 ? -55.875 -24.234 44.812 1 24.41 1 MET B N 1
ATOM 2975 C CA . MET B 1 1 ? -55.031 -23.312 44.062 1 24.41 1 MET B CA 1
ATOM 2976 C C . MET B 1 1 ? -54.406 -24.016 42.875 1 24.41 1 MET B C 1
ATOM 2978 O O . MET B 1 1 ? -53.531 -24.859 43.062 1 24.41 1 MET B O 1
ATOM 2982 N N . LYS B 1 2 ? -55.312 -24.281 41.906 1 25.73 2 LYS B N 1
ATOM 2983 C CA . LYS B 1 2 ? -55.188 -25.109 40.719 1 25.73 2 LYS B CA 1
ATOM 2984 C C . LYS B 1 2 ? -54.062 -24.625 39.812 1 25.73 2 LYS B C 1
ATOM 2986 O O . LYS B 1 2 ? -53.969 -23.438 39.5 1 25.73 2 LYS B O 1
ATOM 2991 N N . ARG B 1 3 ? -52.938 -25.406 39.812 1 28.58 3 ARG B N 1
ATOM 2992 C CA . ARG B 1 3 ? -51.594 -25.219 39.25 1 28.58 3 ARG B CA 1
ATOM 2993 C C . ARG B 1 3 ? -51.688 -25.031 37.75 1 28.58 3 ARG B C 1
ATOM 2995 O O . ARG B 1 3 ? -52.25 -25.875 37.031 1 28.58 3 ARG B O 1
ATOM 3002 N N . PRO B 1 4 ? -51.75 -23.75 37.281 1 28.86 4 PRO B N 1
ATOM 3003 C CA . PRO B 1 4 ? -52.031 -23.531 35.844 1 28.86 4 PRO B CA 1
ATOM 3004 C C . PRO B 1 4 ? -51.125 -24.328 34.938 1 28.86 4 PRO B C 1
ATOM 3006 O O . PRO B 1 4 ? -49.938 -24.531 35.25 1 28.86 4 PRO B O 1
ATOM 3009 N N . VAL B 1 5 ? -51.625 -25.359 34.344 1 24.7 5 VAL B N 1
ATOM 3010 C CA . VAL B 1 5 ? -51 -26.281 33.375 1 24.7 5 VAL B CA 1
ATOM 3011 C C . VAL B 1 5 ? -50.469 -25.5 32.188 1 24.7 5 VAL B C 1
ATOM 3013 O O . VAL B 1 5 ? -51.219 -24.828 31.484 1 24.7 5 VAL B O 1
ATOM 3016 N N . VAL B 1 6 ? -49.25 -25.062 32.188 1 24 6 VAL B N 1
ATOM 3017 C CA . VAL B 1 6 ? -48.5 -24.344 31.156 1 24 6 VAL B CA 1
ATOM 3018 C C . VAL B 1 6 ? -48.469 -25.172 29.875 1 24 6 VAL B C 1
ATOM 3020 O O . VAL B 1 6 ? -47.906 -26.266 29.859 1 24 6 VAL B O 1
ATOM 3023 N N . LYS B 1 7 ? -49.562 -25.109 29.094 1 22.59 7 LYS B N 1
ATOM 3024 C CA . LYS B 1 7 ? -49.562 -25.828 27.828 1 22.59 7 LYS B CA 1
ATOM 3025 C C . LYS B 1 7 ? -48.375 -25.406 26.953 1 22.59 7 LYS B C 1
ATOM 3027 O O . LYS B 1 7 ? -48.219 -24.234 26.656 1 22.59 7 LYS B O 1
ATOM 3032 N N . ALA B 1 8 ? -47.375 -26.266 26.859 1 24.25 8 ALA B N 1
ATOM 3033 C CA . ALA B 1 8 ? -46.188 -26.25 26.031 1 24.25 8 ALA B CA 1
ATOM 3034 C C . ALA B 1 8 ? -46.531 -26.219 24.547 1 24.25 8 ALA B C 1
ATOM 3036 O O . ALA B 1 8 ? -47.156 -27.156 24.031 1 24.25 8 ALA B O 1
ATOM 3037 N N . LEU B 1 9 ? -47.031 -25.062 24.078 1 24.59 9 LEU B N 1
ATOM 3038 C CA . LEU B 1 9 ? -47.312 -25.047 22.656 1 24.59 9 LEU B CA 1
ATOM 3039 C C . LEU B 1 9 ? -46.125 -25.516 21.828 1 24.59 9 LEU B C 1
ATOM 3041 O O . LEU B 1 9 ? -45.031 -25 21.969 1 24.59 9 LEU B O 1
ATOM 3045 N N . PHE B 1 10 ? -46.094 -26.812 21.484 1 25.34 10 PHE B N 1
ATOM 3046 C CA . PHE B 1 10 ? -45.188 -27.469 20.578 1 25.34 10 PHE B CA 1
ATOM 3047 C C . PHE B 1 10 ? -45.156 -26.75 19.234 1 25.34 10 PHE B C 1
ATOM 3049 O O . PHE B 1 10 ? -46.125 -26.75 18.484 1 25.34 10 PHE B O 1
ATOM 3056 N N . GLY B 1 11 ? -44.625 -25.516 19.25 1 24.67 11 GLY B N 1
ATOM 3057 C CA . GLY B 1 11 ? -44.5 -24.828 17.969 1 24.67 11 GLY B CA 1
ATOM 3058 C C . GLY B 1 11 ? -43.906 -25.703 16.891 1 24.67 11 GLY B C 1
ATOM 3059 O O . GLY B 1 11 ? -43.125 -26.609 17.172 1 24.67 11 GLY B O 1
ATOM 3060 N N . SER B 1 12 ? -44.688 -25.953 15.797 1 26.48 12 SER B N 1
ATOM 3061 C CA . SER B 1 12 ? -44.344 -26.625 14.547 1 26.48 12 SER B CA 1
ATOM 3062 C C . SER B 1 12 ? -42.938 -26.281 14.109 1 26.48 12 SER B C 1
ATOM 3064 O O . SER B 1 12 ? -42.562 -25.094 14.039 1 26.48 12 SER B O 1
ATOM 3066 N N . LEU B 1 13 ? -42.031 -27.203 14.258 1 26.89 13 LEU B N 1
ATOM 3067 C CA . LEU B 1 13 ? -40.688 -27.266 13.695 1 26.89 13 LEU B CA 1
ATOM 3068 C C . LEU B 1 13 ? -40.719 -27.016 12.188 1 26.89 13 LEU B C 1
ATOM 3070 O O . LEU B 1 13 ? -41.188 -27.875 11.43 1 26.89 13 LEU B O 1
ATOM 3074 N N . ALA B 1 14 ? -41.156 -25.781 11.758 1 28.05 14 ALA B N 1
ATOM 3075 C CA . ALA B 1 14 ? -40.969 -25.578 10.32 1 28.05 14 ALA B CA 1
ATOM 3076 C C . ALA B 1 14 ? -39.594 -26.094 9.875 1 28.05 14 ALA B C 1
ATOM 3078 O O . ALA B 1 14 ? -38.594 -25.797 10.523 1 28.05 14 ALA B O 1
ATOM 3079 N N . LEU B 1 15 ? -39.594 -27.125 9.102 1 27.7 15 LEU B N 1
ATOM 3080 C CA . LEU B 1 15 ? -38.469 -27.625 8.32 1 27.7 15 LEU B CA 1
ATOM 3081 C C . LEU B 1 15 ? -37.781 -26.484 7.566 1 27.7 15 LEU B C 1
ATOM 3083 O O . LEU B 1 15 ? -38.344 -25.922 6.637 1 27.7 15 LEU B O 1
ATOM 3087 N N . VAL B 1 16 ? -37 -25.641 8.242 1 29.28 16 VAL B N 1
ATOM 3088 C CA . VAL B 1 16 ? -36.156 -24.719 7.488 1 29.28 16 VAL B CA 1
ATOM 3089 C C . VAL B 1 16 ? -35.375 -25.5 6.422 1 29.28 16 VAL B C 1
ATOM 3091 O O . VAL B 1 16 ? -34.562 -26.359 6.746 1 29.28 16 VAL B O 1
ATOM 3094 N N . HIS B 1 17 ? -36 -25.688 5.25 1 28.17 17 HIS B N 1
ATOM 3095 C CA . HIS B 1 17 ? -35.188 -26.062 4.094 1 28.17 17 HIS B CA 1
ATOM 3096 C C . HIS B 1 17 ? -33.906 -25.219 4.027 1 28.17 17 HIS B C 1
ATOM 3098 O O . HIS B 1 17 ? -33.969 -24 3.861 1 28.17 17 HIS B O 1
ATOM 3104 N N . VAL B 1 18 ? -32.906 -25.656 4.711 1 30 18 VAL B N 1
ATOM 3105 C CA . VAL B 1 18 ? -31.562 -25.156 4.434 1 30 18 VAL B CA 1
ATOM 3106 C C . VAL B 1 18 ? -31.281 -25.203 2.932 1 30 18 VAL B C 1
ATOM 3108 O O . VAL B 1 18 ? -31.156 -26.281 2.355 1 30 18 VAL B O 1
ATOM 3111 N N . LEU B 1 19 ? -31.891 -24.328 2.178 1 30.58 19 LEU B N 1
ATOM 3112 C CA . LEU B 1 19 ? -31.344 -24.141 0.836 1 30.58 19 LEU B CA 1
ATOM 3113 C C . LEU B 1 19 ? -29.812 -24.188 0.858 1 30.58 19 LEU B C 1
ATOM 3115 O O . LEU B 1 19 ? -29.172 -23.359 1.499 1 30.58 19 LEU B O 1
ATOM 3119 N N . PHE B 1 20 ? -29.297 -25.344 0.728 1 30.61 20 PHE B N 1
ATOM 3120 C CA . PHE B 1 20 ? -27.906 -25.516 0.357 1 30.61 20 PHE B CA 1
ATOM 3121 C C . PHE B 1 20 ? -27.531 -24.594 -0.794 1 30.61 20 PHE B C 1
ATOM 3123 O O . PHE B 1 20 ? -27.859 -24.859 -1.95 1 30.61 20 PHE B O 1
ATOM 3130 N N . PHE B 1 21 ? -27.594 -23.281 -0.565 1 32.25 21 PHE B N 1
ATOM 3131 C CA . PHE B 1 21 ? -26.828 -22.5 -1.529 1 32.25 21 PHE B CA 1
ATOM 3132 C C . PHE B 1 21 ? -25.484 -23.156 -1.811 1 32.25 21 PHE B C 1
ATOM 3134 O O . PHE B 1 21 ? -24.688 -23.359 -0.894 1 32.25 21 PHE B O 1
ATOM 3141 N N . GLN B 1 22 ? -25.547 -23.969 -2.752 1 35 22 GLN B N 1
ATOM 3142 C CA . GLN B 1 22 ? -24.25 -24.328 -3.305 1 35 22 GLN B CA 1
ATOM 3143 C C . GLN B 1 22 ? -23.359 -23.109 -3.494 1 35 22 GLN B C 1
ATOM 3145 O O . GLN B 1 22 ? -23.672 -22.219 -4.281 1 35 22 GLN B O 1
ATOM 3150 N N . PHE B 1 23 ? -22.781 -22.625 -2.48 1 39.56 23 PHE B N 1
ATOM 3151 C CA . PHE B 1 23 ? -21.734 -21.609 -2.625 1 39.56 23 PHE B CA 1
ATOM 3152 C C . PHE B 1 23 ? -20.844 -21.938 -3.812 1 39.56 23 PHE B C 1
ATOM 3154 O O . PHE B 1 23 ? -20.047 -22.875 -3.756 1 39.56 23 PHE B O 1
ATOM 3161 N N . GLY B 1 24 ? -21.438 -21.734 -4.984 1 44.78 24 GLY B N 1
ATOM 3162 C CA . GLY B 1 24 ? -20.547 -21.797 -6.125 1 44.78 24 GLY B CA 1
ATOM 3163 C C . GLY B 1 24 ? -19.188 -21.156 -5.859 1 44.78 24 GLY B C 1
ATOM 3164 O O . GLY B 1 24 ? -19.109 -20.141 -5.164 1 44.78 24 GLY B O 1
ATOM 3165 N N . ILE B 1 25 ? -18.141 -21.953 -5.906 1 50.56 25 ILE B N 1
ATOM 3166 C CA . ILE B 1 25 ? -16.766 -21.516 -5.805 1 50.56 25 ILE B CA 1
ATOM 3167 C C . ILE B 1 25 ? -16.453 -20.516 -6.922 1 50.56 25 ILE B C 1
ATOM 3169 O O . ILE B 1 25 ? -16.453 -20.875 -8.102 1 50.56 25 ILE B O 1
ATOM 3173 N N . ALA B 1 26 ? -16.734 -19.234 -6.789 1 55.56 26 ALA B N 1
ATOM 3174 C CA . ALA B 1 26 ? -16.484 -18.078 -7.652 1 55.56 26 ALA B CA 1
ATOM 3175 C C . ALA B 1 26 ? -14.984 -17.922 -7.934 1 55.56 26 ALA B C 1
ATOM 3177 O O . ALA B 1 26 ? -14.148 -18.422 -7.18 1 55.56 26 ALA B O 1
ATOM 3178 N N . ASN B 1 27 ? -14.484 -17.781 -9.43 1 77.62 27 ASN B N 1
ATOM 3179 C CA . ASN B 1 27 ? -13.031 -17.766 -9.547 1 77.62 27 ASN B CA 1
ATOM 3180 C C . ASN B 1 27 ? -12.578 -16.766 -10.617 1 77.62 27 ASN B C 1
ATOM 3182 O O . ASN B 1 27 ? -13.391 -16.25 -11.375 1 77.62 27 ASN B O 1
ATOM 3186 N N . GLN B 1 28 ? -11.516 -16.078 -10.578 1 90.75 28 GLN B N 1
ATOM 3187 C CA . GLN B 1 28 ? -10.781 -15.344 -11.609 1 90.75 28 GLN B CA 1
ATOM 3188 C C . GLN B 1 28 ? -9.938 -16.281 -12.461 1 90.75 28 GLN B C 1
ATOM 3190 O O . GLN B 1 28 ? -9.055 -15.844 -13.195 1 90.75 28 GLN B O 1
ATOM 3195 N N . TYR B 1 29 ? -10.328 -17.609 -12.422 1 96.56 29 TYR B N 1
ATOM 3196 C CA . TYR B 1 29 ? -9.539 -18.609 -13.133 1 96.56 29 TYR B CA 1
ATOM 3197 C C . TYR B 1 29 ? -10.031 -18.766 -14.562 1 96.56 29 TYR B C 1
ATOM 3199 O O . TYR B 1 29 ? -9.281 -19.203 -15.438 1 96.56 29 TYR B O 1
ATOM 3207 N N . ASP B 1 30 ? -11.289 -18.359 -14.844 1 96.81 30 ASP B N 1
ATOM 3208 C CA . ASP B 1 30 ? -11.836 -18.391 -16.203 1 96.81 30 ASP B CA 1
ATOM 3209 C C . ASP B 1 30 ? -11.125 -17.391 -17.094 1 96.81 30 ASP B C 1
ATOM 3211 O O . ASP B 1 30 ? -10.547 -16.406 -16.609 1 96.81 30 ASP B O 1
ATOM 3215 N N . PRO B 1 31 ? -11.188 -17.703 -18.391 1 97.38 31 PRO B N 1
ATOM 3216 C CA . PRO B 1 31 ? -10.57 -16.75 -19.312 1 97.38 31 PRO B CA 1
ATOM 3217 C C . PRO B 1 31 ? -11.25 -15.375 -19.281 1 97.38 31 PRO B C 1
ATOM 3219 O O . PRO B 1 31 ? -12.469 -15.297 -19.109 1 97.38 31 PRO B O 1
ATOM 3222 N N . HIS B 1 32 ? -10.43 -14.359 -19.406 1 96.69 32 HIS B N 1
ATOM 3223 C CA . HIS B 1 32 ? -10.922 -13 -19.578 1 96.69 32 HIS B CA 1
ATOM 3224 C C . HIS B 1 32 ? -11.195 -12.68 -21.047 1 96.69 32 HIS B C 1
ATOM 3226 O O . HIS B 1 32 ? -10.648 -13.336 -21.938 1 96.69 32 HIS B O 1
ATOM 3232 N N . VAL B 1 33 ? -12.078 -11.695 -21.172 1 95.31 33 VAL B N 1
ATOM 3233 C CA . VAL B 1 33 ? -12.289 -11.234 -22.531 1 95.31 33 VAL B CA 1
ATOM 3234 C C . VAL B 1 33 ? -10.977 -10.68 -23.094 1 95.31 33 VAL B C 1
ATOM 3236 O O . VAL B 1 33 ? -10.367 -9.789 -22.5 1 95.31 33 VAL B O 1
ATOM 3239 N N . TYR B 1 34 ? -10.609 -11.344 -24.094 1 92.38 34 TYR B N 1
ATOM 3240 C CA . TYR B 1 34 ? -9.375 -10.914 -24.734 1 92.38 34 TYR B CA 1
ATOM 3241 C C . TYR B 1 34 ? -9.539 -9.555 -25.406 1 92.38 34 TYR B C 1
ATOM 3243 O O . TYR B 1 34 ? -10.422 -9.367 -26.234 1 92.38 34 TYR B O 1
ATOM 3251 N N . PRO B 1 35 ? -8.758 -8.57 -25.062 1 93.56 35 PRO B N 1
ATOM 3252 C CA . PRO B 1 35 ? -8.961 -7.23 -25.625 1 93.56 35 PRO B CA 1
ATOM 3253 C C . PRO B 1 35 ? -8.531 -7.121 -27.078 1 93.56 35 PRO B C 1
ATOM 3255 O O . PRO B 1 35 ? -7.918 -8.047 -27.609 1 93.56 35 PRO B O 1
ATOM 3258 N N . SER B 1 36 ? -8.898 -5.914 -27.688 1 92.44 36 SER B N 1
ATOM 3259 C CA . SER B 1 36 ? -8.578 -5.711 -29.109 1 92.44 36 SER B CA 1
ATOM 3260 C C . SER B 1 36 ? -7.207 -5.074 -29.281 1 92.44 36 SER B C 1
ATOM 3262 O O . SER B 1 36 ? -6.594 -5.188 -30.344 1 92.44 36 SER B O 1
ATOM 3264 N N . ILE B 1 37 ? -6.824 -4.383 -28.219 1 93.5 37 ILE B N 1
ATOM 3265 C CA . ILE B 1 37 ? -5.527 -3.719 -28.266 1 93.5 37 ILE B CA 1
ATOM 3266 C C . ILE B 1 37 ? -4.676 -4.164 -27.078 1 93.5 37 ILE B C 1
ATOM 3268 O O . ILE B 1 37 ? -5.168 -4.266 -25.953 1 93.5 37 ILE B O 1
ATOM 3272 N N . GLY B 1 38 ? -3.43 -4.453 -27.375 1 92.88 38 GLY B N 1
ATOM 3273 C CA . GLY B 1 38 ? -2.496 -4.848 -26.328 1 92.88 38 GLY B CA 1
ATOM 3274 C C . GLY B 1 38 ? -1.814 -3.67 -25.656 1 92.88 38 GLY B C 1
ATOM 3275 O O . GLY B 1 38 ? -2.094 -2.514 -25.984 1 92.88 38 GLY B O 1
ATOM 3276 N N . PRO B 1 39 ? -1.068 -3.973 -24.719 1 92.88 39 PRO B N 1
ATOM 3277 C CA . PRO B 1 39 ? -0.6 -5.305 -24.328 1 92.88 39 PRO B CA 1
ATOM 3278 C C . PRO B 1 39 ? -1.598 -6.043 -23.438 1 92.88 39 PRO B C 1
ATOM 3280 O O . PRO B 1 39 ? -2.326 -5.414 -22.672 1 92.88 39 PRO B O 1
ATOM 3283 N N . PHE B 1 40 ? -1.616 -7.32 -23.562 1 96.31 40 PHE B N 1
ATOM 3284 C CA . PHE B 1 40 ? -2.42 -8.188 -22.703 1 96.31 40 PHE B CA 1
ATOM 3285 C C . PHE B 1 40 ? -1.862 -9.609 -22.688 1 96.31 40 PHE B C 1
ATOM 3287 O O . PHE B 1 40 ? -1.684 -10.219 -23.75 1 96.31 40 PHE B O 1
ATOM 3294 N N . ILE B 1 41 ? -1.571 -10.031 -21.547 1 97.44 41 ILE B N 1
ATOM 3295 C CA . ILE B 1 41 ? -1.158 -11.422 -21.406 1 97.44 41 ILE B CA 1
ATOM 3296 C C . ILE B 1 41 ? -2.205 -12.203 -20.609 1 97.44 41 ILE B C 1
ATOM 3298 O O . ILE B 1 41 ? -2.867 -11.641 -19.734 1 97.44 41 ILE B O 1
ATOM 3302 N N . GLU B 1 42 ? -2.369 -13.359 -20.922 1 98.19 42 GLU B N 1
ATOM 3303 C CA . GLU B 1 42 ? -3.158 -14.312 -20.156 1 98.19 42 GLU B CA 1
ATOM 3304 C C . GLU B 1 42 ? -2.541 -15.703 -20.203 1 98.19 42 GLU B C 1
ATOM 3306 O O . GLU B 1 42 ? -2.264 -16.234 -21.281 1 98.19 42 GLU B O 1
ATOM 3311 N N . GLY B 1 43 ? -2.264 -16.25 -19.031 1 98.19 43 GLY B N 1
ATOM 3312 C CA . GLY B 1 43 ? -1.619 -17.547 -18.969 1 98.19 43 GLY B CA 1
ATOM 3313 C C . GLY B 1 43 ? -1.986 -18.328 -17.719 1 98.19 43 GLY B C 1
ATOM 3314 O O . GLY B 1 43 ? -2.291 -17.734 -16.672 1 98.19 43 GLY B O 1
ATOM 3315 N N . TRP B 1 44 ? -2.002 -19.625 -17.906 1 98.62 44 TRP B N 1
ATOM 3316 C CA . TRP B 1 44 ? -2.297 -20.562 -16.844 1 98.62 44 TRP B CA 1
ATOM 3317 C C . TRP B 1 44 ? -1.085 -21.453 -16.531 1 98.62 44 TRP B C 1
ATOM 3319 O O . TRP B 1 44 ? -0.318 -21.797 -17.438 1 98.62 44 TRP B O 1
ATOM 3329 N N . TYR B 1 45 ? -0.927 -21.734 -15.273 1 98.62 45 TYR B N 1
ATOM 3330 C CA . TYR B 1 45 ? 0.139 -22.609 -14.805 1 98.62 45 TYR B CA 1
ATOM 3331 C C . TYR B 1 45 ? -0.378 -23.578 -13.742 1 98.62 45 TYR B C 1
ATOM 3333 O O . TYR B 1 45 ? -1.135 -23.188 -12.852 1 98.62 45 TYR B O 1
ATOM 3341 N N . ALA B 1 46 ? -0.009 -24.828 -13.891 1 98.75 46 ALA B N 1
ATOM 3342 C CA . ALA B 1 46 ? -0.261 -25.828 -12.859 1 98.75 46 ALA B CA 1
ATOM 3343 C C . ALA B 1 46 ? 1.007 -26.625 -12.547 1 98.75 46 ALA B C 1
ATOM 3345 O O . ALA B 1 46 ? 1.71 -27.062 -13.453 1 98.75 46 ALA B O 1
ATOM 3346 N N . ARG B 1 47 ? 1.236 -26.75 -11.32 1 98.44 47 ARG B N 1
ATOM 3347 C CA . ARG B 1 47 ? 2.352 -27.578 -10.867 1 98.44 47 ARG B CA 1
ATOM 3348 C C . ARG B 1 47 ? 1.853 -28.781 -10.102 1 98.44 47 ARG B C 1
ATOM 3350 O O . ARG B 1 47 ? 0.99 -28.672 -9.227 1 98.44 47 ARG B O 1
ATOM 3357 N N . LEU B 1 48 ? 2.398 -29.922 -10.453 1 97.38 48 LEU B N 1
ATOM 3358 C CA . LEU B 1 48 ? 2.098 -31.188 -9.797 1 97.38 48 LEU B CA 1
ATOM 3359 C C . LEU B 1 48 ? 3.266 -31.641 -8.922 1 97.38 48 LEU B C 1
ATOM 3361 O O . LEU B 1 48 ? 4.395 -31.766 -9.398 1 97.38 48 LEU B O 1
ATOM 3365 N N . THR B 1 49 ? 2.971 -31.797 -7.691 1 95.62 49 THR B N 1
ATOM 3366 C CA . THR B 1 49 ? 3.955 -32.375 -6.789 1 95.62 49 THR B CA 1
ATOM 3367 C C . THR B 1 49 ? 3.561 -33.812 -6.41 1 95.62 49 THR B C 1
ATOM 3369 O O . THR B 1 49 ? 2.551 -34 -5.734 1 95.62 49 THR B O 1
ATOM 3372 N N . ASP B 1 50 ? 4.363 -34.656 -6.855 1 93.06 50 ASP B N 1
ATOM 3373 C CA . ASP B 1 50 ? 4.07 -36.062 -6.566 1 93.06 50 ASP B CA 1
ATOM 3374 C C . ASP B 1 50 ? 4.09 -36.344 -5.062 1 93.06 50 ASP B C 1
ATOM 3376 O O . ASP B 1 50 ? 4.965 -35.844 -4.352 1 93.06 50 ASP B O 1
ATOM 3380 N N . THR B 1 51 ? 3.266 -37.062 -4.52 1 81.75 51 THR B N 1
ATOM 3381 C CA . THR B 1 51 ? 3.088 -37.281 -3.09 1 81.75 51 THR B CA 1
ATOM 3382 C C . THR B 1 51 ? 4.043 -38.344 -2.584 1 81.75 51 THR B C 1
ATOM 3384 O O . THR B 1 51 ? 4.281 -38.469 -1.379 1 81.75 51 THR B O 1
ATOM 3387 N N . SER B 1 52 ? 4.582 -39.125 -3.504 1 83.31 52 SER B N 1
ATOM 3388 C CA . SER B 1 52 ? 5.348 -40.281 -3.064 1 83.31 52 SER B CA 1
ATOM 3389 C C . SER B 1 52 ? 6.805 -40.188 -3.502 1 83.31 52 SER B C 1
ATOM 3391 O O . SER B 1 52 ? 7.672 -40.875 -2.963 1 83.31 52 SER B O 1
ATOM 3393 N N . THR B 1 53 ? 6.992 -39.438 -4.566 1 78.94 53 THR B N 1
ATOM 3394 C CA . THR B 1 53 ? 8.336 -39.25 -5.098 1 78.94 53 THR B CA 1
ATOM 3395 C C . THR B 1 53 ? 8.727 -37.781 -5.125 1 78.94 53 THR B C 1
ATOM 3397 O O . THR B 1 53 ? 7.875 -36.906 -4.965 1 78.94 53 THR B O 1
ATOM 3400 N N . PRO B 1 54 ? 9.984 -37.531 -5.219 1 78.12 54 PRO B N 1
ATOM 3401 C CA . PRO B 1 54 ? 10.414 -36.125 -5.293 1 78.12 54 PRO B CA 1
ATOM 3402 C C . PRO B 1 54 ? 10.172 -35.5 -6.668 1 78.12 54 PRO B C 1
ATOM 3404 O O . PRO B 1 54 ? 10.695 -34.438 -6.965 1 78.12 54 PRO B O 1
ATOM 3407 N N . GLN B 1 55 ? 9.328 -36.094 -7.492 1 88.5 55 GLN B N 1
ATOM 3408 C CA . GLN B 1 55 ? 9.07 -35.625 -8.852 1 88.5 55 GLN B CA 1
ATOM 3409 C C . GLN B 1 55 ? 8.008 -34.531 -8.859 1 88.5 55 GLN B C 1
ATOM 3411 O O . GLN B 1 55 ? 7.051 -34.594 -8.078 1 88.5 55 GLN B O 1
ATOM 3416 N N . SER B 1 56 ? 8.273 -33.562 -9.641 1 94.94 56 SER B N 1
ATOM 3417 C CA . SER B 1 56 ? 7.32 -32.5 -9.906 1 94.94 56 SER B CA 1
ATOM 3418 C C . SER B 1 56 ? 7.145 -32.25 -11.398 1 94.94 56 SER B C 1
ATOM 3420 O O . SER B 1 56 ? 8.055 -32.531 -12.188 1 94.94 56 SER B O 1
ATOM 3422 N N . PHE B 1 57 ? 5.992 -31.891 -11.727 1 97.31 57 PHE B N 1
ATOM 3423 C CA . PHE B 1 57 ? 5.645 -31.609 -13.117 1 97.31 57 PHE B CA 1
ATOM 3424 C C . PHE B 1 57 ? 4.957 -30.25 -13.242 1 97.31 57 PHE B C 1
ATOM 3426 O O . PHE B 1 57 ? 4.516 -29.688 -12.242 1 97.31 57 PHE B O 1
ATOM 3433 N N . GLY B 1 58 ? 4.949 -29.734 -14.414 1 97.88 58 GLY B N 1
ATOM 3434 C CA . GLY B 1 58 ? 4.266 -28.469 -14.68 1 97.88 58 GLY B CA 1
ATOM 3435 C C . GLY B 1 58 ? 3.623 -28.422 -16.047 1 97.88 58 GLY B C 1
ATOM 3436 O O . GLY B 1 58 ? 4.105 -29.062 -17 1 97.88 58 GLY B O 1
ATOM 3437 N N . VAL B 1 59 ? 2.559 -27.797 -16.141 1 98.38 59 VAL B N 1
ATOM 3438 C CA . VAL B 1 59 ? 1.928 -27.469 -17.406 1 98.38 59 VAL B CA 1
ATOM 3439 C C . VAL B 1 59 ? 1.638 -25.969 -17.469 1 98.38 59 VAL B C 1
ATOM 3441 O O . VAL B 1 59 ? 1.128 -25.391 -16.516 1 98.38 59 VAL B O 1
ATOM 3444 N N . LEU B 1 60 ? 2.01 -25.344 -18.516 1 98.31 60 LEU B N 1
ATOM 3445 C CA . LEU B 1 60 ? 1.767 -23.922 -18.719 1 98.31 60 LEU B CA 1
ATOM 3446 C C . LEU B 1 60 ? 1.298 -23.641 -20.141 1 98.31 60 LEU B C 1
ATOM 3448 O O . LEU B 1 60 ? 1.778 -24.266 -21.094 1 98.31 60 LEU B O 1
ATOM 3452 N N . PHE B 1 61 ? 0.446 -22.734 -20.281 1 98.75 61 PHE B N 1
ATOM 3453 C CA . PHE B 1 61 ? -0.052 -22.297 -21.578 1 98.75 61 PHE B CA 1
ATOM 3454 C C . PHE B 1 61 ? -0.641 -20.891 -21.5 1 98.75 61 PHE B C 1
ATOM 3456 O O . PHE B 1 61 ? -1.072 -20.469 -20.422 1 98.75 61 PHE B O 1
ATOM 3463 N N . GLY B 1 62 ? -0.553 -20.172 -22.578 1 98.12 62 GLY B N 1
ATOM 3464 C CA . GLY B 1 62 ? -1.083 -18.812 -22.578 1 98.12 62 GLY B CA 1
ATOM 3465 C C . GLY B 1 62 ? -0.871 -18.094 -23.891 1 98.12 62 GLY B C 1
ATOM 3466 O O . GLY B 1 62 ? -0.45 -18.703 -24.875 1 98.12 62 GLY B O 1
ATOM 3467 N N . ARG B 1 63 ? -1.279 -16.844 -23.922 1 97.56 63 ARG B N 1
ATOM 3468 C CA . ARG B 1 63 ? -1.174 -16 -25.094 1 97.56 63 ARG B CA 1
ATOM 3469 C C . ARG B 1 63 ? -0.85 -14.562 -24.703 1 97.56 63 ARG B C 1
ATOM 3471 O O . ARG B 1 63 ? -1.127 -14.141 -23.578 1 97.56 63 ARG B O 1
ATOM 3478 N N . VAL B 1 64 ? -0.242 -13.906 -25.641 1 96.69 64 VAL B N 1
ATOM 3479 C CA . VAL B 1 64 ? 0.105 -12.5 -25.484 1 96.69 64 VAL B CA 1
ATOM 3480 C C . VAL B 1 64 ? -0.429 -11.695 -26.656 1 96.69 64 VAL B C 1
ATOM 3482 O O . VAL B 1 64 ? -0.275 -12.102 -27.812 1 96.69 64 VAL B O 1
ATOM 3485 N N . LEU B 1 65 ? -1.207 -10.711 -26.375 1 95.56 65 LEU B N 1
ATOM 3486 C CA . LEU B 1 65 ? -1.477 -9.633 -27.312 1 95.56 65 LEU B CA 1
ATOM 3487 C C . LEU B 1 65 ? -0.457 -8.508 -27.156 1 95.56 65 LEU B C 1
ATOM 3489 O O . LEU B 1 65 ? -0.515 -7.742 -26.203 1 95.56 65 LEU B O 1
ATOM 3493 N N . PRO B 1 66 ? 0.455 -8.422 -28.094 1 93.5 66 PRO B N 1
ATOM 3494 C CA . PRO B 1 66 ? 1.598 -7.531 -27.891 1 93.5 66 PRO B CA 1
ATOM 3495 C C . PRO B 1 66 ? 1.211 -6.055 -27.953 1 93.5 66 PRO B C 1
ATOM 3497 O O . PRO B 1 66 ? 0.202 -5.703 -28.562 1 93.5 66 PRO B O 1
ATOM 3500 N N . LYS B 1 67 ? 1.997 -5.277 -27.281 1 90.38 67 LYS B N 1
ATOM 3501 C CA . LYS B 1 67 ? 1.869 -3.828 -27.406 1 90.38 67 LYS B CA 1
ATOM 3502 C C . LYS B 1 67 ? 1.98 -3.389 -28.859 1 90.38 67 LYS B C 1
ATOM 3504 O O . LYS B 1 67 ? 2.82 -3.898 -29.609 1 90.38 67 LYS B O 1
ATOM 3509 N N . PRO B 1 68 ? 1.052 -2.371 -29.109 1 84.12 68 PRO B N 1
ATOM 3510 C CA . PRO B 1 68 ? 1.103 -1.911 -30.5 1 84.12 68 PRO B CA 1
ATOM 3511 C C . PRO B 1 68 ? 2.389 -1.154 -30.812 1 84.12 68 PRO B C 1
ATOM 3513 O O . PRO B 1 68 ? 2.777 -0.245 -30.078 1 84.12 68 PRO B O 1
ATOM 3516 N N . THR B 1 69 ? 3.414 -1.876 -30.953 1 72.5 69 THR B N 1
ATOM 3517 C CA . THR B 1 69 ? 4.613 -1.11 -31.266 1 72.5 69 THR B CA 1
ATOM 3518 C C . THR B 1 69 ? 5.031 -1.327 -32.719 1 72.5 69 THR B C 1
ATOM 3520 O O . THR B 1 69 ? 4.781 -2.391 -33.281 1 72.5 69 THR B O 1
ATOM 3523 N N . ALA B 1 70 ? 5.535 -0.187 -33.188 1 56.59 70 ALA B N 1
ATOM 3524 C CA . ALA B 1 70 ? 6.055 -0.174 -34.562 1 56.59 70 ALA B CA 1
ATOM 3525 C C . ALA B 1 70 ? 7.133 -1.236 -34.75 1 56.59 70 ALA B C 1
ATOM 3527 O O . ALA B 1 70 ? 7.242 -1.832 -35.844 1 56.59 70 ALA B O 1
ATOM 3528 N N . GLU B 1 71 ? 7.941 -1.582 -33.719 1 61.09 71 GLU B N 1
ATOM 3529 C CA . GLU B 1 71 ? 9.156 -2.354 -33.938 1 61.09 71 GLU B CA 1
ATOM 3530 C C . GLU B 1 71 ? 9.078 -3.721 -33.281 1 61.09 71 GLU B C 1
ATOM 3532 O O . GLU B 1 71 ? 10.109 -4.34 -32.969 1 61.09 71 GLU B O 1
ATOM 3537 N N . ARG B 1 72 ? 8.023 -4.391 -33.25 1 65.56 72 ARG B N 1
ATOM 3538 C CA . ARG B 1 72 ? 8.055 -5.723 -32.656 1 65.56 72 ARG B CA 1
ATOM 3539 C C . ARG B 1 72 ? 8.836 -6.699 -33.531 1 65.56 72 ARG B C 1
ATOM 3541 O O . ARG B 1 72 ? 8.633 -6.758 -34.75 1 65.56 72 ARG B O 1
ATOM 3548 N N . LYS B 1 73 ? 9.859 -7.203 -32.812 1 64.12 73 LYS B N 1
ATOM 3549 C CA . LYS B 1 73 ? 10.555 -8.273 -33.531 1 64.12 73 LYS B CA 1
ATOM 3550 C C . LYS B 1 73 ? 9.633 -9.461 -33.75 1 64.12 73 LYS B C 1
ATOM 3552 O O . LYS B 1 73 ? 9.078 -10.031 -32.812 1 64.12 73 LYS B O 1
ATOM 3557 N N . LYS B 1 74 ? 9.312 -9.836 -34.938 1 67.19 74 LYS B N 1
ATOM 3558 C CA . LYS B 1 74 ? 8.422 -10.906 -35.375 1 67.19 74 LYS B CA 1
ATOM 3559 C C . LYS B 1 74 ? 8.812 -12.234 -34.75 1 67.19 74 LYS B C 1
ATOM 3561 O O . LYS B 1 74 ? 7.996 -13.156 -34.688 1 67.19 74 LYS B O 1
ATOM 3566 N N . SER B 1 75 ? 9.891 -12.391 -34.062 1 82.06 75 SER B N 1
ATOM 3567 C CA . SER B 1 75 ? 10.414 -13.68 -33.594 1 82.06 75 SER B CA 1
ATOM 3568 C C . SER B 1 75 ? 9.961 -13.992 -32.188 1 82.06 75 SER B C 1
ATOM 3570 O O . SER B 1 75 ? 10.078 -15.125 -31.719 1 82.06 75 SER B O 1
ATOM 3572 N N . ILE B 1 76 ? 9.352 -13.172 -31.594 1 90 76 ILE B N 1
ATOM 3573 C CA . ILE B 1 76 ? 8.914 -13.438 -30.234 1 90 76 ILE B CA 1
ATOM 3574 C C . ILE B 1 76 ? 7.555 -14.141 -30.25 1 90 76 ILE B C 1
ATOM 3576 O O . ILE B 1 76 ? 6.566 -13.578 -30.734 1 90 76 ILE B O 1
ATOM 3580 N N . PRO B 1 77 ? 7.547 -15.359 -29.797 1 95.44 77 PRO B N 1
ATOM 3581 C CA . PRO B 1 77 ? 6.277 -16.094 -29.844 1 95.44 77 PRO B CA 1
ATOM 3582 C C . PRO B 1 77 ? 5.176 -15.398 -29.031 1 95.44 77 PRO B C 1
ATOM 3584 O O . PRO B 1 77 ? 5.441 -14.836 -27.969 1 95.44 77 PRO B O 1
ATOM 3587 N N . LEU B 1 78 ? 3.941 -15.516 -29.547 1 96.25 78 LEU B N 1
ATOM 3588 C CA . LEU B 1 78 ? 2.799 -14.883 -28.906 1 96.25 78 LEU B CA 1
ATOM 3589 C C . LEU B 1 78 ? 1.926 -15.922 -28.203 1 96.25 78 LEU B C 1
ATOM 3591 O O . LEU B 1 78 ? 1.017 -15.57 -27.453 1 96.25 78 LEU B O 1
ATOM 3595 N N . THR B 1 79 ? 2.166 -17.156 -28.562 1 98 79 THR B N 1
ATOM 3596 C CA . THR B 1 79 ? 1.484 -18.281 -27.938 1 98 79 THR B CA 1
ATOM 3597 C C . THR B 1 79 ? 2.49 -19.25 -27.312 1 98 79 THR B C 1
ATOM 3599 O O . THR B 1 79 ? 3.656 -19.281 -27.719 1 98 79 THR B O 1
ATOM 3602 N N . TYR B 1 80 ? 2.016 -19.938 -26.312 1 98.19 80 TYR B N 1
ATOM 3603 C CA . TYR B 1 80 ? 2.967 -20.781 -25.609 1 98.19 80 TYR B CA 1
ATOM 3604 C C . TYR B 1 80 ? 2.26 -21.953 -24.938 1 98.19 80 TYR B C 1
ATOM 3606 O O . TYR B 1 80 ? 1.195 -21.781 -24.328 1 98.19 80 TYR B O 1
ATOM 3614 N N . VAL B 1 81 ? 2.75 -23.141 -25.125 1 98.69 81 VAL B N 1
ATOM 3615 C CA . VAL B 1 81 ? 2.428 -24.328 -24.328 1 98.69 81 VAL B CA 1
ATOM 3616 C C . VAL B 1 81 ? 3.717 -25.031 -23.906 1 98.69 81 VAL B C 1
ATOM 3618 O O . VAL B 1 81 ? 4.633 -25.203 -24.719 1 98.69 81 VAL B O 1
ATOM 3621 N N . ALA B 1 82 ? 3.74 -25.422 -22.672 1 98.56 82 ALA B N 1
ATOM 3622 C CA . ALA B 1 82 ? 4.91 -26.156 -22.203 1 98.56 82 ALA B CA 1
ATOM 3623 C C . ALA B 1 82 ? 4.531 -27.172 -21.125 1 98.56 82 ALA B C 1
ATOM 3625 O O . ALA B 1 82 ? 3.604 -26.922 -20.344 1 98.56 82 ALA B O 1
ATOM 3626 N N . ILE B 1 83 ? 5.184 -28.281 -21.156 1 98.44 83 ILE B N 1
ATOM 3627 C CA . ILE B 1 83 ? 5.137 -29.25 -20.062 1 98.44 83 ILE B CA 1
ATOM 3628 C C . ILE B 1 83 ? 6.543 -29.453 -19.516 1 98.44 83 ILE B C 1
ATOM 3630 O O . ILE B 1 83 ? 7.523 -29.438 -20.266 1 98.44 83 ILE B O 1
ATOM 3634 N N . VAL B 1 84 ? 6.559 -29.562 -18.188 1 97.06 84 VAL B N 1
ATOM 3635 C CA . VAL B 1 84 ? 7.828 -29.594 -17.469 1 97.06 84 VAL B CA 1
ATOM 3636 C C . VAL B 1 84 ? 7.875 -30.812 -16.562 1 97.06 84 VAL B C 1
ATOM 3638 O O . VAL B 1 84 ? 6.855 -31.203 -15.984 1 97.06 84 VAL B O 1
ATOM 3641 N N . CYS B 1 85 ? 9.047 -31.422 -16.453 1 95.5 85 CYS B N 1
ATOM 3642 C CA . CYS B 1 85 ? 9.297 -32.531 -15.547 1 95.5 85 CYS B CA 1
ATOM 3643 C C . CYS B 1 85 ? 10.609 -32.344 -14.805 1 95.5 85 CYS B C 1
ATOM 3645 O O . CYS B 1 85 ? 11.656 -32.125 -15.422 1 95.5 85 CYS B O 1
ATOM 3647 N N . SER B 1 86 ? 10.547 -32.438 -13.516 1 92.12 86 SER B N 1
ATOM 3648 C CA . SER B 1 86 ? 11.781 -32.344 -12.742 1 92.12 86 SER B CA 1
ATOM 3649 C C . SER B 1 86 ? 12.75 -33.438 -13.094 1 92.12 86 SER B C 1
ATOM 3651 O O . SER B 1 86 ? 12.328 -34.531 -13.5 1 92.12 86 SER B O 1
ATOM 3653 N N . ALA B 1 87 ? 14.031 -33.25 -13.008 1 82.31 87 ALA B N 1
ATOM 3654 C CA . ALA B 1 87 ? 15.062 -34.219 -13.391 1 82.31 87 ALA B CA 1
ATOM 3655 C C . ALA B 1 87 ? 15.961 -34.562 -12.203 1 82.31 87 ALA B C 1
ATOM 3657 O O . ALA B 1 87 ? 17.172 -34.781 -12.367 1 82.31 87 ALA B O 1
ATOM 3658 N N . GLY B 1 88 ? 15.414 -34.469 -11 1 78.81 88 GLY B N 1
ATOM 3659 C CA . GLY B 1 88 ? 16.188 -34.844 -9.828 1 78.81 88 GLY B CA 1
ATOM 3660 C C . GLY B 1 88 ? 16.969 -33.688 -9.25 1 78.81 88 GLY B C 1
ATOM 3661 O O . GLY B 1 88 ? 16.734 -32.531 -9.609 1 78.81 88 GLY B O 1
ATOM 3662 N N . ASP B 1 89 ? 17.891 -33.938 -8.344 1 77.12 89 ASP B N 1
ATOM 3663 C CA . ASP B 1 89 ? 18.531 -32.906 -7.539 1 77.12 89 ASP B CA 1
ATOM 3664 C C . ASP B 1 89 ? 19.844 -32.438 -8.156 1 77.12 89 ASP B C 1
ATOM 3666 O O . ASP B 1 89 ? 20.578 -31.641 -7.57 1 77.12 89 ASP B O 1
ATOM 3670 N N . GLN B 1 90 ? 20.109 -32.938 -9.336 1 82 90 GLN B N 1
ATOM 3671 C CA . GLN B 1 90 ? 21.406 -32.562 -9.883 1 82 90 GLN B CA 1
ATOM 3672 C C . GLN B 1 90 ? 21.281 -32.062 -11.32 1 82 90 GLN B C 1
ATOM 3674 O O . GLN B 1 90 ? 22.281 -31.969 -12.039 1 82 90 GLN B O 1
ATOM 3679 N N . ALA B 1 91 ? 20.094 -31.859 -11.719 1 86.12 91 ALA B N 1
ATOM 3680 C CA . ALA B 1 91 ? 19.906 -31.391 -13.094 1 86.12 91 ALA B CA 1
ATOM 3681 C C . ALA B 1 91 ? 18.703 -30.484 -13.219 1 86.12 91 ALA B C 1
ATOM 3683 O O . ALA B 1 91 ? 17.734 -30.594 -12.445 1 86.12 91 ALA B O 1
ATOM 3684 N N . PRO B 1 92 ? 18.812 -29.562 -14.18 1 90.06 92 PRO B N 1
ATOM 3685 C CA . PRO B 1 92 ? 17.609 -28.781 -14.477 1 90.06 92 PRO B CA 1
ATOM 3686 C C . PRO B 1 92 ? 16.453 -29.656 -14.969 1 90.06 92 PRO B C 1
ATOM 3688 O O . PRO B 1 92 ? 16.672 -30.781 -15.414 1 90.06 92 PRO B O 1
ATOM 3691 N N . PHE B 1 93 ? 15.266 -29.109 -14.836 1 90.19 93 PHE B N 1
ATOM 3692 C CA . PHE B 1 93 ? 14.133 -29.922 -15.258 1 90.19 93 PHE B CA 1
ATOM 3693 C C . PHE B 1 93 ? 14.008 -29.938 -16.781 1 90.19 93 PHE B C 1
ATOM 3695 O O . PHE B 1 93 ? 14.648 -29.125 -17.453 1 90.19 93 PHE B O 1
ATOM 3702 N N . VAL B 1 94 ? 13.312 -30.906 -17.281 1 90.81 94 VAL B N 1
ATOM 3703 C CA . VAL B 1 94 ? 13.039 -31.078 -18.703 1 90.81 94 VAL B CA 1
ATOM 3704 C C . VAL B 1 94 ? 11.859 -30.188 -19.109 1 90.81 94 VAL B C 1
ATOM 3706 O O . VAL B 1 94 ? 10.82 -30.188 -18.438 1 90.81 94 VAL B O 1
ATOM 3709 N N . VAL B 1 95 ? 12.094 -29.453 -20.172 1 95.75 95 VAL B N 1
ATOM 3710 C CA . VAL B 1 95 ? 11.031 -28.609 -20.703 1 95.75 95 VAL B CA 1
ATOM 3711 C C . VAL B 1 95 ? 10.719 -29.016 -22.141 1 95.75 95 VAL B C 1
ATOM 3713 O O . VAL B 1 95 ? 11.617 -29.109 -22.984 1 95.75 95 VAL B O 1
ATOM 3716 N N . ALA B 1 96 ? 9.492 -29.391 -22.422 1 97.56 96 ALA B N 1
ATOM 3717 C CA . ALA B 1 96 ? 8.969 -29.484 -23.781 1 97.56 96 ALA B CA 1
ATOM 3718 C C . ALA B 1 96 ? 8.031 -28.312 -24.094 1 97.56 96 ALA B C 1
ATOM 3720 O O . ALA B 1 96 ? 7.02 -28.125 -23.406 1 97.56 96 ALA B O 1
ATOM 3721 N N . GLU B 1 97 ? 8.391 -27.531 -25.062 1 97.75 97 GLU B N 1
ATOM 3722 C CA . GLU B 1 97 ? 7.598 -26.344 -25.328 1 97.75 97 GLU B CA 1
ATOM 3723 C C . GLU B 1 97 ? 7.191 -26.281 -26.812 1 97.75 97 GLU B C 1
ATOM 3725 O O . GLU B 1 97 ? 7.836 -26.891 -27.656 1 97.75 97 GLU B O 1
ATOM 3730 N N . ALA B 1 98 ? 6.098 -25.609 -27.078 1 98.25 98 ALA B N 1
ATOM 3731 C CA . ALA B 1 98 ? 5.574 -25.375 -28.422 1 98.25 98 ALA B CA 1
ATOM 3732 C C . ALA B 1 98 ? 4.887 -24.016 -28.516 1 98.25 98 ALA B C 1
ATOM 3734 O O . ALA B 1 98 ? 4.566 -23.406 -27.484 1 98.25 98 ALA B O 1
ATOM 3735 N N . PHE B 1 99 ? 4.715 -23.578 -29.734 1 97.94 99 PHE B N 1
ATOM 3736 C CA . PHE B 1 99 ? 4.102 -22.281 -30.031 1 97.94 99 PHE B CA 1
ATOM 3737 C C . PHE B 1 99 ? 2.961 -22.453 -31.031 1 97.94 99 PHE B C 1
ATOM 3739 O O . PHE B 1 99 ? 3.139 -22.219 -32.219 1 97.94 99 PHE B O 1
ATOM 3746 N N . PRO B 1 100 ? 1.837 -22.812 -30.5 1 98.06 100 PRO B N 1
ATOM 3747 C CA . PRO B 1 100 ? 0.722 -23.125 -31.406 1 98.06 100 PRO B CA 1
ATOM 3748 C C . PRO B 1 100 ? 0.324 -21.922 -32.281 1 98.06 100 PRO B C 1
ATOM 3750 O O . PRO B 1 100 ? 0.456 -20.781 -31.844 1 98.06 100 PRO B O 1
ATOM 3753 N N . ASP B 1 101 ? -0.199 -22.266 -33.438 1 96.62 101 ASP B N 1
ATOM 3754 C CA . ASP B 1 101 ? -0.871 -21.25 -34.25 1 96.62 101 ASP B CA 1
ATOM 3755 C C . ASP B 1 101 ? -2.098 -20.688 -33.531 1 96.62 101 ASP B C 1
ATOM 3757 O O . ASP B 1 101 ? -2.957 -21.453 -33.094 1 96.62 101 ASP B O 1
ATOM 3761 N N . PRO B 1 102 ? -2.107 -19.391 -33.5 1 94.44 102 PRO B N 1
ATOM 3762 C CA . PRO B 1 102 ? -3.246 -18.797 -32.781 1 94.44 102 PRO B CA 1
ATOM 3763 C C . PRO B 1 102 ? -4.59 -19.266 -33.344 1 94.44 102 PRO B C 1
ATOM 3765 O O . PRO B 1 102 ? -5.566 -19.375 -32.594 1 94.44 102 PRO B O 1
ATOM 3768 N N . ASP B 1 103 ? -4.668 -19.562 -34.594 1 95.75 103 ASP B N 1
ATOM 3769 C CA . ASP B 1 103 ? -5.91 -20 -35.219 1 95.75 103 ASP B CA 1
ATOM 3770 C C . ASP B 1 103 ? -6.289 -21.406 -34.781 1 95.75 103 ASP B C 1
ATOM 3772 O O . ASP B 1 103 ? -7.418 -21.844 -35 1 95.75 103 ASP B O 1
ATOM 3776 N N . HIS B 1 104 ? -5.352 -22.062 -34.188 1 97.75 104 HIS B N 1
ATOM 3777 C CA . HIS B 1 104 ? -5.609 -23.438 -33.75 1 97.75 104 HIS B CA 1
ATOM 3778 C C . HIS B 1 104 ? -5.805 -23.5 -32.219 1 97.75 104 HIS B C 1
ATOM 3780 O O . HIS B 1 104 ? -5.785 -24.578 -31.641 1 97.75 104 HIS B O 1
ATOM 3786 N N . ILE B 1 105 ? -5.891 -22.359 -31.609 1 97.75 105 ILE B N 1
ATOM 3787 C CA . ILE B 1 105 ? -6.176 -22.297 -30.188 1 97.75 105 ILE B CA 1
ATOM 3788 C C . ILE B 1 105 ? -7.66 -22.016 -29.969 1 97.75 105 ILE B C 1
ATOM 3790 O O . ILE B 1 105 ? -8.227 -21.125 -30.594 1 97.75 105 ILE B O 1
ATOM 3794 N N . SER B 1 106 ? -8.297 -22.828 -29.156 1 97.69 106 SER B N 1
ATOM 3795 C CA . SER B 1 106 ? -9.695 -22.641 -28.781 1 97.69 106 SER B CA 1
ATOM 3796 C C . SER B 1 106 ? -9.836 -22.438 -27.281 1 97.69 106 SER B C 1
ATOM 3798 O O . SER B 1 106 ? -9.352 -23.25 -26.484 1 97.69 106 SER B O 1
ATOM 3800 N N . VAL B 1 107 ? -10.367 -21.328 -26.906 1 97.62 107 VAL B N 1
ATOM 3801 C CA . VAL B 1 107 ? -10.688 -21.016 -25.516 1 97.62 107 VAL B CA 1
ATOM 3802 C C . VAL B 1 107 ? -12.195 -20.844 -25.359 1 97.62 107 VAL B C 1
ATOM 3804 O O . VAL B 1 107 ? -12.789 -19.938 -25.938 1 97.62 107 VAL B O 1
ATOM 3807 N N . THR B 1 108 ? -12.844 -21.719 -24.562 1 97.62 108 THR B N 1
ATOM 3808 C CA . THR B 1 108 ? -14.297 -21.688 -24.406 1 97.62 108 THR B CA 1
ATOM 3809 C C . THR B 1 108 ? -14.688 -21.797 -22.938 1 97.62 108 THR B C 1
ATOM 3811 O O . THR B 1 108 ? -13.883 -22.234 -22.109 1 97.62 108 THR B O 1
ATOM 3814 N N . VAL B 1 109 ? -15.852 -21.328 -22.672 1 95.81 109 VAL B N 1
ATOM 3815 C CA . VAL B 1 109 ? -16.406 -21.422 -21.328 1 95.81 109 VAL B CA 1
ATOM 3816 C C . VAL B 1 109 ? -17.75 -22.125 -21.359 1 95.81 109 VAL B C 1
ATOM 3818 O O . VAL B 1 109 ? -18.344 -22.281 -22.438 1 95.81 109 VAL B O 1
ATOM 3821 N N . ASP B 1 110 ? -18.188 -22.625 -20.234 1 91.5 110 ASP B N 1
ATOM 3822 C CA . ASP B 1 110 ? -19.516 -23.156 -20 1 91.5 110 ASP B CA 1
ATOM 3823 C C . ASP B 1 110 ? -19.891 -24.172 -21.078 1 91.5 110 ASP B C 1
ATOM 3825 O O . ASP B 1 110 ? -20.953 -24.047 -21.719 1 91.5 110 ASP B O 1
ATOM 3829 N N . GLY B 1 111 ? -19 -25.031 -21.312 1 90.19 111 GLY B N 1
ATOM 3830 C CA . GLY B 1 111 ? -19.312 -26.141 -22.203 1 90.19 111 GLY B CA 1
ATOM 3831 C C . GLY B 1 111 ? -19.109 -25.812 -23.656 1 90.19 111 GLY B C 1
ATOM 3832 O O . GLY B 1 111 ? -19.797 -26.375 -24.531 1 90.19 111 GLY B O 1
ATOM 3833 N N . GLY B 1 112 ? -18.375 -24.812 -23.953 1 93.94 112 GLY B N 1
ATOM 3834 C CA . GLY B 1 112 ? -18 -24.578 -25.328 1 93.94 112 GLY B CA 1
ATOM 3835 C C . GLY B 1 112 ? -18.391 -23.203 -25.828 1 93.94 112 GLY B C 1
ATOM 3836 O O . GLY B 1 112 ? -18.188 -22.875 -27 1 93.94 112 GLY B O 1
ATOM 3837 N N . MET B 1 113 ? -18.922 -22.391 -25 1 95.56 113 MET B N 1
ATOM 3838 C CA . MET B 1 113 ? -19.344 -21.047 -25.406 1 95.56 113 MET B CA 1
ATOM 3839 C C . MET B 1 113 ? -18.125 -20.125 -25.516 1 95.56 113 MET B C 1
ATOM 3841 O O . MET B 1 113 ? -17.141 -20.297 -24.797 1 95.56 113 MET B O 1
ATOM 3845 N N . PRO B 1 114 ? -18.25 -19.172 -26.438 1 95.88 114 PRO B N 1
ATOM 3846 C CA . PRO B 1 114 ? -17.172 -18.188 -26.516 1 95.88 114 PRO B CA 1
ATOM 3847 C C . PRO B 1 114 ? -17.062 -17.328 -25.25 1 95.88 114 PRO B C 1
ATOM 3849 O O . PRO B 1 114 ? -18.031 -17.172 -24.516 1 95.88 114 PRO B O 1
ATOM 3852 N N . VAL B 1 115 ? -15.891 -16.812 -25.016 1 96.31 115 VAL B N 1
ATOM 3853 C CA . VAL B 1 115 ? -15.648 -15.93 -23.875 1 96.31 115 VAL B CA 1
ATOM 3854 C C . VAL B 1 115 ? -16.188 -14.531 -24.188 1 96.31 115 VAL B C 1
ATOM 3856 O O . VAL B 1 115 ? -15.578 -13.797 -24.984 1 96.31 115 VAL B O 1
ATOM 3859 N N . THR B 1 116 ? -17.25 -14.062 -23.562 1 94.38 116 THR B N 1
ATOM 3860 C CA . THR B 1 116 ? -17.844 -12.781 -23.906 1 94.38 116 THR B CA 1
ATOM 3861 C C . THR B 1 116 ? -17.891 -11.867 -22.672 1 94.38 116 THR B C 1
ATOM 3863 O O . THR B 1 116 ? -18.203 -10.68 -22.781 1 94.38 116 THR B O 1
ATOM 3866 N N . GLU B 1 117 ? -17.641 -12.438 -21.547 1 92.94 117 GLU B N 1
ATOM 3867 C CA . GLU B 1 117 ? -17.609 -11.672 -20.297 1 92.94 117 GLU B CA 1
ATOM 3868 C C . GLU B 1 117 ? -16.438 -12.086 -19.422 1 92.94 117 GLU B C 1
ATOM 3870 O O . GLU B 1 117 ? -15.969 -13.227 -19.484 1 92.94 117 GLU B O 1
ATOM 3875 N N . ASN B 1 118 ? -16.047 -11.117 -18.688 1 93.44 118 ASN B N 1
ATOM 3876 C CA . ASN B 1 118 ? -15.008 -11.438 -17.719 1 93.44 118 ASN B CA 1
ATOM 3877 C C . ASN B 1 118 ? -15.547 -12.328 -16.594 1 93.44 118 ASN B C 1
ATOM 3879 O O . ASN B 1 118 ? -16.734 -12.289 -16.297 1 93.44 118 ASN B O 1
ATOM 3883 N N . PRO B 1 119 ? -14.617 -13.078 -16.047 1 93 119 PRO B N 1
ATOM 3884 C CA . PRO B 1 119 ? -15.055 -13.867 -14.898 1 93 119 PRO B CA 1
ATOM 3885 C C . PRO B 1 119 ? -15.453 -13.008 -13.703 1 93 119 PRO B C 1
ATOM 3887 O O . PRO B 1 119 ? -15.047 -11.844 -13.609 1 93 119 PRO B O 1
ATOM 3890 N N . ASP B 1 120 ? -16.297 -13.602 -12.883 1 82.94 120 ASP B N 1
ATOM 3891 C CA . ASP B 1 120 ? -16.719 -12.922 -11.656 1 82.94 120 ASP B CA 1
ATOM 3892 C C . ASP B 1 120 ? -16.281 -13.711 -10.422 1 82.94 120 ASP B C 1
ATOM 3894 O O . ASP B 1 120 ? -15.664 -14.773 -10.539 1 82.94 120 ASP B O 1
ATOM 3898 N N . ASN B 1 121 ? -16.453 -13.133 -9.297 1 80.25 121 ASN B N 1
ATOM 3899 C CA . ASN B 1 121 ? -16.016 -13.773 -8.062 1 80.25 121 ASN B CA 1
ATOM 3900 C C . ASN B 1 121 ? -17.094 -14.664 -7.477 1 80.25 121 ASN B C 1
ATOM 3902 O O . ASN B 1 121 ? -17 -15.094 -6.324 1 80.25 121 ASN B O 1
ATOM 3906 N N . ARG B 1 122 ? -18.047 -15.055 -8.219 1 78.88 122 ARG B N 1
ATOM 3907 C CA . ARG B 1 122 ? -19.188 -15.797 -7.672 1 78.88 122 ARG B CA 1
ATOM 3908 C C . ARG B 1 122 ? -19.359 -17.125 -8.383 1 78.88 122 ARG B C 1
ATOM 3910 O O . ARG B 1 122 ? -19.625 -18.156 -7.746 1 78.88 122 ARG B O 1
ATOM 3917 N N . SER B 1 123 ? -19.109 -17.156 -9.672 1 85.69 123 SER B N 1
ATOM 3918 C CA . SER B 1 123 ? -19.359 -18.344 -10.469 1 85.69 123 SER B CA 1
ATOM 3919 C C . SER B 1 123 ? -18.172 -19.297 -10.414 1 85.69 123 SER B C 1
ATOM 3921 O O . SER B 1 123 ? -17.016 -18.875 -10.406 1 85.69 123 SER B O 1
ATOM 3923 N N . PRO B 1 124 ? -18.5 -20.609 -10.398 1 89.62 124 PRO B N 1
ATOM 3924 C CA . PRO B 1 124 ? -17.406 -21.562 -10.461 1 89.62 124 PRO B CA 1
ATOM 3925 C C . PRO B 1 124 ? -16.672 -21.547 -11.797 1 89.62 124 PRO B C 1
ATOM 3927 O O . PRO B 1 124 ? -17.266 -21.203 -12.82 1 89.62 124 PRO B O 1
ATOM 3930 N N . ALA B 1 125 ? -15.445 -21.953 -11.742 1 94.12 125 ALA B N 1
ATOM 3931 C CA . ALA B 1 125 ? -14.672 -22.031 -12.984 1 94.12 125 ALA B CA 1
ATOM 3932 C C . ALA B 1 125 ? -15.242 -23.094 -13.914 1 94.12 125 ALA B C 1
ATOM 3934 O O . ALA B 1 125 ? -15.664 -24.172 -13.461 1 94.12 125 ALA B O 1
ATOM 3935 N N . ASN B 1 126 ? -15.312 -22.828 -15.109 1 95.88 126 ASN B N 1
ATOM 3936 C CA . ASN B 1 126 ? -15.789 -23.734 -16.156 1 95.88 126 ASN B CA 1
ATOM 3937 C C . ASN B 1 126 ? -15.289 -23.312 -17.531 1 95.88 126 ASN B C 1
ATOM 3939 O O . ASN B 1 126 ? -16 -22.641 -18.281 1 95.88 126 ASN B O 1
ATOM 3943 N N . PHE B 1 127 ? -14.109 -23.844 -17.859 1 97.62 127 PHE B N 1
ATOM 3944 C CA . PHE B 1 127 ? -13.555 -23.453 -19.141 1 97.62 127 PHE B CA 1
ATOM 3945 C C . PHE B 1 127 ? -12.688 -24.562 -19.719 1 97.62 127 PHE B C 1
ATOM 3947 O O . PHE B 1 127 ? -12.328 -25.5 -19.031 1 97.62 127 PHE B O 1
ATOM 3954 N N . ARG B 1 128 ? -12.438 -24.438 -20.984 1 98.44 128 ARG B N 1
ATOM 3955 C CA . ARG B 1 128 ? -11.539 -25.312 -21.719 1 98.44 128 ARG B CA 1
ATOM 3956 C C . ARG B 1 128 ? -10.578 -24.516 -22.594 1 98.44 128 ARG B C 1
ATOM 3958 O O . ARG B 1 128 ? -10.992 -23.609 -23.297 1 98.44 128 ARG B O 1
ATOM 3965 N N . TRP B 1 129 ? -9.383 -24.75 -22.406 1 98.62 129 TRP B N 1
ATOM 3966 C CA . TRP B 1 129 ? -8.328 -24.266 -23.297 1 98.62 129 TRP B CA 1
ATOM 3967 C C . TRP B 1 129 ? -7.746 -25.391 -24.125 1 98.62 129 TRP B C 1
ATOM 3969 O O . TRP B 1 129 ? -7.379 -26.438 -23.594 1 98.62 129 TRP B O 1
ATOM 3979 N N . ALA B 1 130 ? -7.652 -25.234 -25.453 1 98.62 130 ALA B N 1
ATOM 3980 C CA . ALA B 1 130 ? -7.133 -26.297 -26.328 1 98.62 130 ALA B CA 1
ATOM 3981 C C . ALA B 1 130 ? -6.273 -25.703 -27.453 1 98.62 130 ALA B C 1
ATOM 3983 O O . ALA B 1 130 ? -6.555 -24.609 -27.938 1 98.62 130 ALA B O 1
ATOM 3984 N N . ALA B 1 131 ? -5.266 -26.391 -27.734 1 98.44 131 ALA B N 1
ATOM 3985 C CA . ALA B 1 131 ? -4.406 -26.047 -28.859 1 98.44 131 ALA B CA 1
ATOM 3986 C C . ALA B 1 131 ? -4.078 -27.281 -29.703 1 98.44 131 ALA B C 1
ATOM 3988 O O . ALA B 1 131 ? -3.389 -28.203 -29.234 1 98.44 131 ALA B O 1
ATOM 3989 N N . ASP B 1 132 ? -4.496 -27.281 -30.875 1 96.62 132 ASP B N 1
ATOM 3990 C CA . ASP B 1 132 ? -4.168 -28.359 -31.797 1 96.62 132 ASP B CA 1
ATOM 3991 C C . ASP B 1 132 ? -2.777 -28.188 -32.375 1 96.62 132 ASP B C 1
ATOM 3993 O O . ASP B 1 132 ? -2.43 -27.094 -32.844 1 96.62 132 ASP B O 1
ATOM 3997 N N . PRO B 1 133 ? -1.964 -29.172 -32.406 1 97.69 133 PRO B N 1
ATOM 3998 C CA . PRO B 1 133 ? -2.24 -30.562 -32.031 1 97.69 133 PRO B CA 1
ATOM 3999 C C . PRO B 1 133 ? -1.733 -30.891 -30.625 1 97.69 133 PRO B C 1
ATOM 4001 O O . PRO B 1 133 ? -1.547 -32.062 -30.281 1 97.69 133 PRO B O 1
ATOM 4004 N N . TYR B 1 134 ? -1.526 -30.031 -29.812 1 98.5 134 TYR B N 1
ATOM 4005 C CA . TYR B 1 134 ? -0.697 -30.203 -28.625 1 98.5 134 TYR B CA 1
ATOM 4006 C C . TYR B 1 134 ? -1.525 -30.719 -27.453 1 98.5 134 TYR B C 1
ATOM 4008 O O . TYR B 1 134 ? -1.016 -31.453 -26.609 1 98.5 134 TYR B O 1
ATOM 4016 N N . GLY B 1 135 ? -2.789 -30.281 -27.359 1 98.62 135 GLY B N 1
ATOM 4017 C CA . GLY B 1 135 ? -3.58 -30.812 -26.25 1 98.62 135 GLY B CA 1
ATOM 4018 C C . GLY B 1 135 ? -4.566 -29.812 -25.688 1 98.62 135 GLY B C 1
ATOM 4019 O O . GLY B 1 135 ? -4.953 -28.859 -26.375 1 98.62 135 GLY B O 1
ATOM 4020 N N . SER B 1 136 ? -5.066 -30.172 -24.469 1 98.69 136 SER B N 1
ATOM 4021 C CA . SER B 1 136 ? -6.105 -29.328 -23.891 1 98.69 136 SER B CA 1
ATOM 4022 C C . SER B 1 136 ? -6.066 -29.359 -22.359 1 98.69 136 SER B C 1
ATOM 4024 O O . SER B 1 136 ? -5.398 -30.219 -21.766 1 98.69 136 SER B O 1
ATOM 4026 N N . PHE B 1 137 ? -6.652 -28.406 -21.781 1 98.81 137 PHE B N 1
ATOM 4027 C CA . PHE B 1 137 ? -6.844 -28.203 -20.344 1 98.81 137 PHE B CA 1
ATOM 4028 C C . PHE B 1 137 ? -8.297 -27.859 -20.047 1 98.81 137 PHE B C 1
ATOM 4030 O O . PHE B 1 137 ? -8.797 -26.812 -20.469 1 98.81 137 PHE B O 1
ATOM 4037 N N . ASN B 1 138 ? -8.992 -28.75 -19.312 1 98.62 138 ASN B N 1
ATOM 4038 C CA . ASN B 1 138 ? -10.414 -28.594 -19.016 1 98.62 138 ASN B CA 1
ATOM 4039 C C . ASN B 1 138 ? -10.664 -28.438 -17.516 1 98.62 138 ASN B C 1
ATOM 4041 O O . ASN B 1 138 ? -10.258 -29.281 -16.734 1 98.62 138 ASN B O 1
ATOM 4045 N N . VAL B 1 139 ? -11.367 -27.359 -17.188 1 98 139 VAL B N 1
ATOM 4046 C CA . VAL B 1 139 ? -11.648 -27.062 -15.789 1 98 139 VAL B CA 1
ATOM 4047 C C . VAL B 1 139 ? -13.156 -26.984 -15.57 1 98 139 VAL B C 1
ATOM 4049 O O . VAL B 1 139 ? -13.859 -26.328 -16.344 1 98 139 VAL B O 1
ATOM 4052 N N . THR B 1 140 ? -13.641 -27.641 -14.578 1 96.06 140 THR B N 1
ATOM 4053 C CA . THR B 1 140 ? -14.984 -27.5 -14.023 1 96.06 140 THR B CA 1
ATOM 4054 C C . THR B 1 140 ? -14.922 -27.281 -12.516 1 96.06 140 THR B C 1
ATOM 4056 O O . THR B 1 140 ? -13.844 -27.281 -11.93 1 96.06 140 THR B O 1
ATOM 4059 N N . ALA B 1 141 ? -16.125 -27.078 -11.977 1 92.69 141 ALA B N 1
ATOM 4060 C CA . ALA B 1 141 ? -16.188 -26.906 -10.523 1 92.69 141 ALA B CA 1
ATOM 4061 C C . ALA B 1 141 ? -15.672 -28.141 -9.797 1 92.69 141 ALA B C 1
ATOM 4063 O O . ALA B 1 141 ? -15.18 -28.047 -8.664 1 92.69 141 ALA B O 1
ATOM 4064 N N . GLU B 1 142 ? -15.68 -29.281 -10.492 1 95.19 142 GLU B N 1
ATOM 4065 C CA . GLU B 1 142 ? -15.453 -30.531 -9.789 1 95.19 142 GLU B CA 1
ATOM 4066 C C . GLU B 1 142 ? -14.117 -31.156 -10.18 1 95.19 142 GLU B C 1
ATOM 4068 O O . GLU B 1 142 ? -13.625 -32.062 -9.5 1 95.19 142 GLU B O 1
ATOM 4073 N N . SER B 1 143 ? -13.586 -30.578 -11.266 1 97.31 143 SER B N 1
ATOM 4074 C CA . SER B 1 143 ? -12.391 -31.281 -11.695 1 97.31 143 SER B CA 1
ATOM 4075 C C . SER B 1 143 ? -11.555 -30.438 -12.656 1 97.31 143 SER B C 1
ATOM 4077 O O . SER B 1 143 ? -12.055 -29.469 -13.227 1 97.31 143 SER B O 1
ATOM 4079 N N . THR B 1 144 ? -10.336 -30.766 -12.766 1 98.56 144 THR B N 1
ATOM 4080 C CA . THR B 1 144 ? -9.422 -30.328 -13.812 1 98.56 144 THR B CA 1
ATOM 4081 C C . THR B 1 144 ? -8.805 -31.531 -14.523 1 98.56 144 THR B C 1
ATOM 4083 O O . THR B 1 144 ? -8.211 -32.406 -13.875 1 98.56 144 THR B O 1
ATOM 4086 N N . VAL B 1 145 ? -8.961 -31.609 -15.82 1 98.88 145 VAL B N 1
ATOM 4087 C CA . VAL B 1 145 ? -8.398 -32.656 -16.641 1 98.88 145 VAL B CA 1
ATOM 4088 C C . VAL B 1 145 ? -7.594 -32.062 -17.797 1 98.88 145 VAL B C 1
ATOM 4090 O O . VAL B 1 145 ? -8.047 -31.125 -18.453 1 98.88 145 VAL B O 1
ATOM 4093 N N . PHE B 1 146 ? -6.434 -32.594 -18 1 98.88 146 PHE B N 1
ATOM 4094 C CA . PHE B 1 146 ? -5.621 -32.062 -19.094 1 98.88 146 PHE B CA 1
ATOM 4095 C C . PHE B 1 146 ? -4.801 -33.188 -19.734 1 98.88 146 PHE B C 1
ATOM 4097 O O . PHE B 1 146 ? -4.59 -34.25 -19.141 1 98.88 146 PHE B O 1
ATOM 4104 N N . ASN B 1 147 ? -4.398 -33 -20.938 1 98.81 147 ASN B N 1
ATOM 4105 C CA . ASN B 1 147 ? -3.494 -33.812 -21.719 1 98.81 147 ASN B CA 1
ATOM 4106 C C . ASN B 1 147 ? -2.748 -33 -22.781 1 98.81 147 ASN B C 1
ATOM 4108 O O . ASN B 1 147 ? -3.365 -32.438 -23.688 1 98.81 147 ASN B O 1
ATOM 4112 N N . PHE B 1 148 ? -1.477 -32.969 -22.672 1 98.88 148 PHE B N 1
ATOM 4113 C CA . PHE B 1 148 ? -0.624 -32.281 -23.625 1 98.88 148 PHE B CA 1
ATOM 4114 C C . PHE B 1 148 ? 0.476 -33.188 -24.141 1 98.88 148 PHE B C 1
ATOM 4116 O O . PHE B 1 148 ? 1.053 -33.969 -23.375 1 98.88 148 PHE B O 1
ATOM 4123 N N . THR B 1 149 ? 0.75 -33.125 -25.375 1 98.75 149 THR B N 1
ATOM 4124 C CA . THR B 1 149 ? 1.857 -33.844 -26.016 1 98.75 149 THR B CA 1
ATOM 4125 C C . THR B 1 149 ? 2.67 -32.875 -26.891 1 98.75 149 THR B C 1
ATOM 4127 O O . THR B 1 149 ? 2.125 -32.219 -27.781 1 98.75 149 THR B O 1
ATOM 4130 N N . ILE B 1 150 ? 3.873 -32.812 -26.625 1 98.5 150 ILE B N 1
ATOM 4131 C CA . ILE B 1 150 ? 4.816 -31.984 -27.375 1 98.5 150 ILE B CA 1
ATOM 4132 C C . ILE B 1 150 ? 6.047 -32.812 -27.734 1 98.5 150 ILE B C 1
ATOM 4134 O O . ILE B 1 150 ? 6.832 -33.188 -26.859 1 98.5 150 ILE B O 1
ATOM 4138 N N . GLY B 1 151 ? 6.215 -33 -29.031 1 97.5 151 GLY B N 1
ATOM 4139 C CA . GLY B 1 151 ? 7.254 -33.938 -29.438 1 97.5 151 GLY B CA 1
ATOM 4140 C C . GLY B 1 151 ? 7.062 -35.312 -28.875 1 97.5 151 GLY B C 1
ATOM 4141 O O . GLY B 1 151 ? 6.008 -35.938 -29.062 1 97.5 151 GLY B O 1
ATOM 4142 N N . ASP B 1 152 ? 8.062 -35.719 -28.156 1 97.44 152 ASP B N 1
ATOM 4143 C CA . ASP B 1 152 ? 7.996 -37.094 -27.625 1 97.44 152 ASP B CA 1
ATOM 4144 C C . ASP B 1 152 ? 7.594 -37.094 -26.141 1 97.44 152 ASP B C 1
ATOM 4146 O O . ASP B 1 152 ? 7.645 -38.125 -25.484 1 97.44 152 ASP B O 1
ATOM 4150 N N . LYS B 1 153 ? 7.23 -36 -25.672 1 98.12 153 LYS B N 1
ATOM 4151 C CA . LYS B 1 153 ? 6.855 -35.875 -24.266 1 98.12 153 LYS B CA 1
ATOM 4152 C C . LYS B 1 153 ? 5.359 -35.625 -24.125 1 98.12 153 LYS B C 1
ATOM 4154 O O . LYS B 1 153 ? 4.77 -34.875 -24.891 1 98.12 153 LYS B O 1
ATOM 4159 N N . SER B 1 154 ? 4.789 -36.25 -23.156 1 98.56 154 SER B N 1
ATOM 4160 C CA . SER B 1 154 ? 3.377 -36.031 -22.875 1 98.56 154 SER B CA 1
ATOM 4161 C C . SER B 1 154 ? 3.125 -35.969 -21.359 1 98.56 154 SER B C 1
ATOM 4163 O O . SER B 1 154 ? 3.77 -36.688 -20.594 1 98.56 154 SER B O 1
ATOM 4165 N N . LEU B 1 155 ? 2.273 -35.125 -20.969 1 98.69 155 LEU B N 1
ATOM 4166 C CA . LEU B 1 155 ? 1.792 -35.031 -19.594 1 98.69 155 LEU B CA 1
ATOM 4167 C C . LEU B 1 155 ? 0.269 -34.969 -19.547 1 98.69 155 LEU B C 1
ATOM 4169 O O . LEU B 1 155 ? -0.338 -34.125 -20.219 1 98.69 155 LEU B O 1
ATOM 4173 N N . ALA B 1 156 ? -0.334 -35.875 -18.859 1 98.81 156 ALA B N 1
ATOM 4174 C CA . ALA B 1 156 ? -1.779 -35.906 -18.641 1 98.81 156 ALA B CA 1
ATOM 4175 C C . ALA B 1 156 ? -2.115 -36 -17.156 1 98.81 156 ALA B C 1
ATOM 4177 O O . ALA B 1 156 ? -1.325 -36.5 -16.359 1 98.81 156 ALA B O 1
ATOM 4178 N N . GLY B 1 157 ? -3.242 -35.438 -16.828 1 98.69 157 GLY B N 1
ATOM 4179 C CA . GLY B 1 157 ? -3.646 -35.469 -15.438 1 98.69 157 GLY B CA 1
ATOM 4180 C C . GLY B 1 157 ? -5.145 -35.312 -15.242 1 98.69 157 GLY B C 1
ATOM 4181 O O . GLY B 1 157 ? -5.84 -34.812 -16.109 1 98.69 157 GLY B O 1
ATOM 4182 N N . SER B 1 158 ? -5.613 -35.844 -14.172 1 98.81 158 SER B N 1
ATOM 4183 C CA . SER B 1 158 ? -6.988 -35.75 -13.695 1 98.81 158 SER B CA 1
ATOM 4184 C C . SER B 1 158 ? -7.027 -35.438 -12.203 1 98.81 158 SER B C 1
ATOM 4186 O O . SER B 1 158 ? -6.59 -36.219 -11.375 1 98.81 158 SER B O 1
ATOM 4188 N N . PHE B 1 159 ? -7.582 -34.312 -11.906 1 98.62 159 PHE B N 1
ATOM 4189 C CA . PHE B 1 159 ? -7.578 -33.812 -10.531 1 98.62 159 PHE B CA 1
ATOM 4190 C C . PHE B 1 159 ? -8.984 -33.438 -10.086 1 98.62 159 PHE B C 1
ATOM 4192 O O . PHE B 1 159 ? -9.828 -33.062 -10.922 1 98.62 159 PHE B O 1
ATOM 4199 N N . GLY B 1 160 ? -9.211 -33.438 -8.789 1 98.06 160 GLY B N 1
ATOM 4200 C CA . GLY B 1 160 ? -10.531 -33.188 -8.234 1 98.06 160 GLY B CA 1
ATOM 4201 C C . GLY B 1 160 ? -10.836 -31.719 -8.078 1 98.06 160 GLY B C 1
ATOM 4202 O O . GLY B 1 160 ? -10.312 -30.875 -8.828 1 98.06 160 GLY B O 1
ATOM 4203 N N . ALA B 1 161 ? -11.82 -31.484 -7.207 1 96.31 161 ALA B N 1
ATOM 4204 C CA . ALA B 1 161 ? -12.227 -30.109 -6.922 1 96.31 161 ALA B CA 1
ATOM 4205 C C . ALA B 1 161 ? -11.086 -29.312 -6.316 1 96.31 161 ALA B C 1
ATOM 4207 O O . ALA B 1 161 ? -10.266 -29.844 -5.566 1 96.31 161 ALA B O 1
ATOM 4208 N N . PRO B 1 162 ? -11.062 -28.094 -6.59 1 95.5 162 PRO B N 1
ATOM 4209 C CA . PRO B 1 162 ? -9.945 -27.266 -6.117 1 95.5 162 PRO B CA 1
ATOM 4210 C C . PRO B 1 162 ? -9.953 -27.078 -4.602 1 95.5 162 PRO B C 1
ATOM 4212 O O . PRO B 1 162 ? -11.008 -27.203 -3.965 1 95.5 162 PRO B O 1
ATOM 4215 N N . VAL B 1 163 ? -8.797 -26.891 -4.039 1 94.31 163 VAL B N 1
ATOM 4216 C CA . VAL B 1 163 ? -8.602 -26.328 -2.709 1 94.31 163 VAL B CA 1
ATOM 4217 C C . VAL B 1 163 ? -8.344 -24.828 -2.822 1 94.31 163 VAL B C 1
ATOM 4219 O O . VAL B 1 163 ? -7.215 -24.406 -3.061 1 94.31 163 VAL B O 1
ATOM 4222 N N . PRO B 1 164 ? -9.352 -24.062 -2.623 1 94.06 164 PRO B N 1
ATOM 4223 C CA . PRO B 1 164 ? -9.25 -22.641 -2.953 1 94.06 164 PRO B CA 1
ATOM 4224 C C . PRO B 1 164 ? -8.32 -21.891 -2.014 1 94.06 164 PRO B C 1
ATOM 4226 O O . PRO B 1 164 ? -8.094 -22.312 -0.878 1 94.06 164 PRO B O 1
ATOM 4229 N N . TRP B 1 165 ? -7.77 -20.797 -2.453 1 95.5 165 TRP B N 1
ATOM 4230 C CA . TRP B 1 165 ? -6.949 -19.891 -1.649 1 95.5 165 TRP B CA 1
ATOM 4231 C C . TRP B 1 165 ? -7.727 -19.375 -0.443 1 95.5 165 TRP B C 1
ATOM 4233 O O . TRP B 1 165 ? -7.215 -19.375 0.68 1 95.5 165 TRP B O 1
ATOM 4243 N N . GLY B 1 166 ? -8.883 -18.859 -0.729 1 91.44 166 GLY B N 1
ATOM 4244 C CA . GLY B 1 166 ? -9.789 -18.328 0.278 1 91.44 166 GLY B CA 1
ATOM 4245 C C . GLY B 1 166 ? -11.25 -18.531 -0.07 1 91.44 166 GLY B C 1
ATOM 4246 O O . GLY B 1 166 ? -11.57 -19.125 -1.104 1 91.44 166 GLY B O 1
ATOM 4247 N N . PRO B 1 167 ? -12.102 -18 0.792 1 86.5 167 PRO B N 1
ATOM 4248 C CA . PRO B 1 167 ? -13.531 -18.172 0.543 1 86.5 167 PRO B CA 1
ATOM 4249 C C . PRO B 1 167 ? -14.055 -17.281 -0.587 1 86.5 167 PRO B C 1
ATOM 4251 O O . PRO B 1 167 ? -13.438 -16.266 -0.911 1 86.5 167 PRO B O 1
ATOM 4254 N N . VAL B 1 168 ? -15.062 -17.703 -1.237 1 81.19 168 VAL B N 1
ATOM 4255 C CA . VAL B 1 168 ? -15.867 -16.938 -2.184 1 81.19 168 VAL B CA 1
ATOM 4256 C C . VAL B 1 168 ? -14.969 -16.375 -3.287 1 81.19 168 VAL B C 1
ATOM 4258 O O . VAL B 1 168 ? -14.984 -15.172 -3.561 1 81.19 168 VAL B O 1
ATOM 4261 N N . GLY B 1 169 ? -14.102 -17.188 -3.779 1 83.88 169 GLY B N 1
ATOM 4262 C CA . GLY B 1 169 ? -13.328 -16.781 -4.945 1 83.88 169 GLY B CA 1
ATOM 4263 C C . GLY B 1 169 ? -12.172 -15.875 -4.602 1 83.88 169 GLY B C 1
ATOM 4264 O O . GLY B 1 169 ? -11.539 -15.297 -5.496 1 83.88 169 GLY B O 1
ATOM 4265 N N . GLN B 1 170 ? -11.867 -15.758 -3.344 1 89.69 170 GLN B N 1
ATOM 4266 C CA . GLN B 1 170 ? -10.773 -14.898 -2.926 1 89.69 170 GLN B CA 1
ATOM 4267 C C . GLN B 1 170 ? -9.422 -15.484 -3.332 1 89.69 170 GLN B C 1
ATOM 4269 O O . GLN B 1 170 ? -9.148 -16.656 -3.078 1 89.69 170 GLN B O 1
ATOM 4274 N N . GLY B 1 171 ? -8.641 -14.672 -4.004 1 94.56 171 GLY B N 1
ATOM 4275 C CA . GLY B 1 171 ? -7.266 -15.016 -4.324 1 94.56 171 GLY B CA 1
ATOM 4276 C C . GLY B 1 171 ? -6.25 -14.25 -3.498 1 94.56 171 GLY B C 1
ATOM 4277 O O . GLY B 1 171 ? -6.609 -13.602 -2.514 1 94.56 171 GLY B O 1
ATOM 4278 N N . PRO B 1 172 ? -5.051 -14.367 -3.941 1 97 172 PRO B N 1
ATOM 4279 C CA . PRO B 1 172 ? -3.973 -13.766 -3.152 1 97 172 PRO B CA 1
ATOM 4280 C C . PRO B 1 172 ? -4.082 -12.25 -3.066 1 97 172 PRO B C 1
ATOM 4282 O O . PRO B 1 172 ? -3.617 -11.648 -2.094 1 97 172 PRO B O 1
ATOM 4285 N N . GLU B 1 173 ? -4.668 -11.641 -4.027 1 94.06 173 GLU B N 1
ATOM 4286 C CA . GLU B 1 173 ? -4.723 -10.188 -4.066 1 94.06 173 GLU B CA 1
ATOM 4287 C C . GLU B 1 173 ? -5.797 -9.648 -3.129 1 94.06 173 GLU B C 1
ATOM 4289 O O . GLU B 1 173 ? -5.789 -8.461 -2.779 1 94.06 173 GLU B O 1
ATOM 4294 N N . GLY B 1 174 ? -6.773 -10.523 -2.777 1 89.06 174 GLY B N 1
ATOM 4295 C CA . GLY B 1 174 ? -7.898 -10.016 -2.008 1 89.06 174 GLY B CA 1
ATOM 4296 C C . GLY B 1 174 ? -8.594 -8.844 -2.674 1 89.06 174 GLY B C 1
ATOM 4297 O O . GLY B 1 174 ? -8.883 -8.883 -3.871 1 89.06 174 GLY B O 1
ATOM 4298 N N . TRP B 1 175 ? -8.883 -7.82 -1.934 1 81.38 175 TRP B N 1
ATOM 4299 C CA . TRP B 1 175 ? -9.625 -6.676 -2.459 1 81.38 175 TRP B CA 1
ATOM 4300 C C . TRP B 1 175 ? -8.742 -5.84 -3.385 1 81.38 175 TRP B C 1
ATOM 4302 O O . TRP B 1 175 ? -9.25 -5.027 -4.16 1 81.38 175 TRP B O 1
ATOM 4312 N N . LEU B 1 176 ? -7.434 -5.953 -3.268 1 83.88 176 LEU B N 1
ATOM 4313 C CA . LEU B 1 176 ? -6.52 -5.184 -4.105 1 83.88 176 LEU B CA 1
ATOM 4314 C C . LEU B 1 176 ? -6.742 -5.496 -5.582 1 83.88 176 LEU B C 1
ATOM 4316 O O . LEU B 1 176 ? -6.355 -4.711 -6.449 1 83.88 176 LEU B O 1
ATOM 4320 N N . SER B 1 177 ? -7.305 -6.617 -5.855 1 85.5 177 SER B N 1
ATOM 4321 C CA . SER B 1 177 ? -7.566 -7.012 -7.238 1 85.5 177 SER B CA 1
ATOM 4322 C C . SER B 1 177 ? -8.523 -6.039 -7.918 1 85.5 177 SER B C 1
ATOM 4324 O O . SER B 1 177 ? -8.609 -6.008 -9.148 1 85.5 177 SER B O 1
ATOM 4326 N N . ASN B 1 178 ? -9.195 -5.262 -7.148 1 79.19 178 ASN B N 1
ATOM 4327 C CA . ASN B 1 178 ? -10.188 -4.34 -7.688 1 79.19 178 ASN B CA 1
ATOM 4328 C C . ASN B 1 178 ? -9.57 -2.984 -8.031 1 79.19 178 ASN B C 1
ATOM 4330 O O . ASN B 1 178 ? -10.242 -2.117 -8.594 1 79.19 178 ASN B O 1
ATOM 4334 N N . LEU B 1 179 ? -8.328 -2.807 -7.617 1 76.25 179 LEU B N 1
ATOM 4335 C CA . LEU B 1 179 ? -7.684 -1.53 -7.906 1 76.25 179 LEU B CA 1
ATOM 4336 C C . LEU B 1 179 ? -7.438 -1.37 -9.398 1 76.25 179 LEU B C 1
ATOM 4338 O O . LEU B 1 179 ? -7.07 -2.332 -10.078 1 76.25 179 LEU B O 1
ATOM 4342 N N . PRO B 1 180 ? -7.637 -0.14 -9.719 1 71.94 180 PRO B N 1
ATOM 4343 C CA . PRO B 1 180 ? -7.332 0.102 -11.133 1 71.94 180 PRO B CA 1
ATOM 4344 C C . PRO B 1 180 ? -5.832 0.197 -11.406 1 71.94 180 PRO B C 1
ATOM 4346 O O . PRO B 1 180 ? -5.047 0.395 -10.477 1 71.94 180 PRO B O 1
ATOM 4349 N N . PHE B 1 181 ? -5.316 -0.19 -12.508 1 72.88 181 PHE B N 1
ATOM 4350 C CA . PHE B 1 181 ? -3.982 0.082 -13.031 1 72.88 181 PHE B CA 1
ATOM 4351 C C . PHE B 1 181 ? -2.994 -0.984 -12.57 1 72.88 181 PHE B C 1
ATOM 4353 O O . PHE B 1 181 ? -1.78 -0.777 -12.625 1 72.88 181 PHE B O 1
ATOM 4360 N N . ILE B 1 182 ? -3.586 -1.926 -11.859 1 80.69 182 ILE B N 1
ATOM 4361 C CA . ILE B 1 182 ? -2.705 -3.049 -11.555 1 80.69 182 ILE B CA 1
ATOM 4362 C C . ILE B 1 182 ? -2.207 -3.676 -12.852 1 80.69 182 ILE B C 1
ATOM 4364 O O . ILE B 1 182 ? -2.998 -4.199 -13.641 1 80.69 182 ILE B O 1
ATOM 4368 N N . PRO B 1 183 ? -0.96 -3.643 -13.023 1 86.19 183 PRO B N 1
ATOM 4369 C CA . PRO B 1 183 ? -0.441 -4.07 -14.328 1 86.19 183 PRO B CA 1
ATOM 4370 C C . PRO B 1 183 ? -0.523 -5.582 -14.523 1 86.19 183 PRO B C 1
ATOM 4372 O O . PRO B 1 183 ? -0.534 -6.055 -15.664 1 86.19 183 PRO B O 1
ATOM 4375 N N . LEU B 1 184 ? -0.54 -6.32 -13.453 1 92.81 184 LEU B N 1
ATOM 4376 C CA . LEU B 1 184 ? -0.542 -7.777 -13.523 1 92.81 184 LEU B CA 1
ATOM 4377 C C . LEU B 1 184 ? -1.311 -8.375 -12.352 1 92.81 184 LEU B C 1
ATOM 4379 O O . LEU B 1 184 ? -1.071 -8.016 -11.195 1 92.81 184 LEU B O 1
ATOM 4383 N N . HIS B 1 185 ? -2.172 -9.242 -12.727 1 94.5 185 HIS B N 1
ATOM 4384 C CA . HIS B 1 185 ? -2.932 -9.969 -11.711 1 94.5 185 HIS B CA 1
ATOM 4385 C C . HIS B 1 185 ? -2.416 -11.398 -11.562 1 94.5 185 HIS B C 1
ATOM 4387 O O . HIS B 1 185 ? -2.061 -12.039 -12.555 1 94.5 185 HIS B O 1
ATOM 4393 N N . TRP B 1 186 ? -2.383 -11.875 -10.336 1 96.94 186 TRP B N 1
ATOM 4394 C CA . TRP B 1 186 ? -2.023 -13.25 -9.992 1 96.94 186 TRP B CA 1
ATOM 4395 C C . TRP B 1 186 ? -3.137 -13.914 -9.188 1 96.94 186 TRP B C 1
ATOM 4397 O O . TRP B 1 186 ? -3.479 -13.453 -8.094 1 96.94 186 TRP B O 1
ATOM 4407 N N . PHE B 1 187 ? -3.729 -14.922 -9.742 1 96.94 187 PHE B N 1
ATOM 4408 C CA . PHE B 1 187 ? -4.816 -15.641 -9.094 1 96.94 187 PHE B CA 1
ATOM 4409 C C . PHE B 1 187 ? -4.441 -17.109 -8.867 1 96.94 187 PHE B C 1
ATOM 4411 O O . PHE B 1 187 ? -3.969 -17.781 -9.781 1 96.94 187 PHE B O 1
ATOM 4418 N N . VAL B 1 188 ? -4.59 -17.531 -7.645 1 97.5 188 VAL B N 1
ATOM 4419 C CA . VAL B 1 188 ? -4.391 -18.938 -7.324 1 97.5 188 VAL B CA 1
ATOM 4420 C C . VAL B 1 188 ? -5.742 -19.641 -7.184 1 97.5 188 VAL B C 1
ATOM 4422 O O . VAL B 1 188 ? -6.5 -19.344 -6.258 1 97.5 188 VAL B O 1
ATOM 4425 N N . TYR B 1 189 ? -6.02 -20.547 -8.094 1 96.5 189 TYR B N 1
ATOM 4426 C CA . TYR B 1 189 ? -7.289 -21.266 -8.125 1 96.5 189 TYR B CA 1
ATOM 4427 C C . TYR B 1 189 ? -7.301 -22.406 -7.117 1 96.5 189 TYR B C 1
ATOM 4429 O O . TYR B 1 189 ? -8.305 -22.641 -6.441 1 96.5 189 TYR B O 1
ATOM 4437 N N . SER B 1 190 ? -6.184 -23.031 -7.086 1 96.75 190 SER B N 1
ATOM 4438 C CA . SER B 1 190 ? -6.074 -24.156 -6.172 1 96.75 190 SER B CA 1
ATOM 4439 C C . SER B 1 190 ? -4.688 -24.234 -5.543 1 96.75 190 SER B C 1
ATOM 4441 O O . SER B 1 190 ? -3.68 -24.078 -6.238 1 96.75 190 SER B O 1
ATOM 4443 N N . LEU B 1 191 ? -4.727 -24.578 -4.246 1 97.12 191 LEU B N 1
ATOM 4444 C CA . LEU B 1 191 ? -3.467 -24.672 -3.514 1 97.12 191 LEU B CA 1
ATOM 4445 C C . LEU B 1 191 ? -2.898 -26.078 -3.58 1 97.12 191 LEU B C 1
ATOM 4447 O O . LEU B 1 191 ? -1.679 -26.266 -3.555 1 97.12 191 LEU B O 1
ATOM 4451 N N . SER B 1 192 ? -3.748 -27.016 -3.607 1 96.06 192 SER B N 1
ATOM 4452 C CA . SER B 1 192 ? -3.238 -28.391 -3.475 1 96.06 192 SER B CA 1
ATOM 4453 C C . SER B 1 192 ? -4.316 -29.406 -3.799 1 96.06 192 SER B C 1
ATOM 4455 O O . SER B 1 192 ? -4.617 -30.281 -2.977 1 96.06 192 SER B O 1
ATOM 4457 N N . THR B 1 193 ? -4.738 -29.5 -4.965 1 96.31 193 THR B N 1
ATOM 4458 C CA . THR B 1 193 ? -5.766 -30.469 -5.336 1 96.31 193 THR B CA 1
ATOM 4459 C C . THR B 1 193 ? -5.16 -31.859 -5.535 1 96.31 193 THR B C 1
ATOM 4461 O O . THR B 1 193 ? -4.133 -32 -6.203 1 96.31 193 THR B O 1
ATOM 4464 N N . PHE B 1 194 ? -5.828 -32.844 -5.004 1 96.12 194 PHE B N 1
ATOM 4465 C CA . PHE B 1 194 ? -5.359 -34.188 -5.164 1 96.12 194 PHE B CA 1
ATOM 4466 C C . PHE B 1 194 ? -5.855 -34.781 -6.48 1 96.12 194 PHE B C 1
ATOM 4468 O O . PHE B 1 194 ? -6.984 -34.531 -6.898 1 96.12 194 PHE B O 1
ATOM 4475 N N . GLY B 1 195 ? -4.996 -35.562 -7.133 1 97.5 195 GLY B N 1
ATOM 4476 C CA . GLY B 1 195 ? -5.332 -36.25 -8.367 1 97.5 195 GLY B CA 1
ATOM 4477 C C . GLY B 1 195 ? -4.223 -37.156 -8.859 1 97.5 195 GLY B C 1
ATOM 4478 O O . GLY B 1 195 ? -3.342 -37.562 -8.094 1 97.5 195 GLY B O 1
ATOM 4479 N N . ASP B 1 196 ? -4.383 -37.531 -10.125 1 98.06 196 ASP B N 1
ATOM 448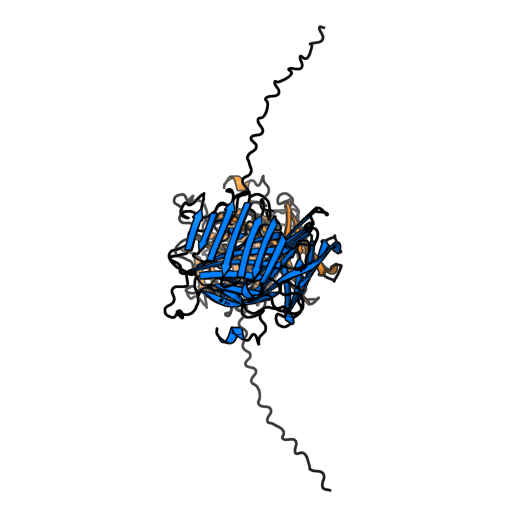0 C CA . ASP B 1 196 ? -3.393 -38.438 -10.711 1 98.06 196 ASP B CA 1
ATOM 4481 C C . ASP B 1 196 ? -2.812 -37.844 -11.992 1 98.06 196 ASP B C 1
ATOM 4483 O O . ASP B 1 196 ? -3.408 -36.938 -12.602 1 98.06 196 ASP B O 1
ATOM 4487 N N . TYR B 1 197 ? -1.692 -38.375 -12.328 1 98.06 197 TYR B N 1
ATOM 4488 C CA . TYR B 1 197 ? -1.015 -37.875 -13.523 1 98.06 197 TYR B CA 1
ATOM 4489 C C . TYR B 1 197 ? -0.274 -39 -14.227 1 98.06 197 TYR B C 1
ATOM 4491 O O . TYR B 1 197 ? -0.049 -40.062 -13.641 1 98.06 197 TYR B O 1
ATOM 4499 N N . THR B 1 198 ? 0.019 -38.781 -15.492 1 98.12 198 THR B N 1
ATOM 4500 C CA . THR B 1 198 ? 0.915 -39.625 -16.281 1 98.12 198 THR B CA 1
ATOM 4501 C C . THR B 1 198 ? 1.887 -38.75 -17.094 1 98.12 198 THR B C 1
ATOM 4503 O O . THR B 1 198 ? 1.475 -37.812 -17.766 1 98.12 198 THR B O 1
ATOM 4506 N N . TRP B 1 199 ? 3.162 -39.031 -16.938 1 97.44 199 TRP B N 1
ATOM 4507 C CA . TRP B 1 199 ? 4.219 -38.438 -17.766 1 97.44 199 TRP B CA 1
ATOM 4508 C C . TRP B 1 199 ? 4.832 -39.5 -18.688 1 97.44 199 TRP B C 1
ATOM 4510 O O . TRP B 1 199 ? 5.16 -40.594 -18.234 1 97.44 199 TRP B O 1
ATOM 4520 N N . GLU B 1 200 ? 4.992 -39.125 -19.953 1 97.5 200 GLU B N 1
ATOM 4521 C CA . GLU B 1 200 ? 5.617 -40.031 -20.906 1 97.5 200 GLU B CA 1
ATOM 4522 C C . GLU B 1 200 ? 6.719 -39.344 -21.688 1 97.5 200 GLU B C 1
ATOM 4524 O O . GLU B 1 200 ? 6.523 -38.219 -22.203 1 97.5 200 GLU B O 1
ATOM 4529 N N . SER B 1 201 ? 7.809 -40 -21.688 1 96 201 SER B N 1
ATOM 4530 C CA . SER B 1 201 ? 8.906 -39.688 -22.594 1 96 201 SER B CA 1
ATOM 4531 C C . SER B 1 201 ? 9.18 -40.844 -23.547 1 96 201 SER B C 1
ATOM 4533 O O . SER B 1 201 ? 9.961 -41.75 -23.234 1 96 201 SER B O 1
ATOM 4535 N N . ARG B 1 202 ? 8.672 -40.719 -24.703 1 94.75 202 ARG B N 1
ATOM 4536 C CA . ARG B 1 202 ? 8.742 -41.812 -25.656 1 94.75 202 ARG B CA 1
ATOM 4537 C C . ARG B 1 202 ? 10.18 -42.031 -26.125 1 94.75 202 ARG B C 1
ATOM 4539 O O . ARG B 1 202 ? 10.602 -43.156 -26.312 1 94.75 202 ARG B O 1
ATOM 4546 N N . GLY B 1 203 ? 10.805 -40.969 -26.375 1 93.12 203 GLY B N 1
ATOM 4547 C CA . GLY B 1 203 ? 12.188 -41.094 -26.812 1 93.12 203 GLY B CA 1
ATOM 4548 C C . GLY B 1 203 ? 13.055 -41.844 -25.828 1 93.12 203 GLY B C 1
ATOM 4549 O O . GLY B 1 203 ? 13.969 -42.562 -26.234 1 93.12 203 GLY B O 1
ATOM 4550 N N . ASP B 1 204 ? 12.695 -41.75 -24.578 1 91.56 204 ASP B N 1
ATOM 4551 C CA . ASP B 1 204 ? 13.477 -42.406 -23.547 1 91.56 204 ASP B CA 1
ATOM 4552 C C . ASP B 1 204 ? 12.797 -43.719 -23.078 1 91.56 204 ASP B C 1
ATOM 4554 O O . ASP B 1 204 ? 13.336 -44.438 -22.234 1 91.56 204 ASP B O 1
ATOM 4558 N N . GLY B 1 205 ? 11.695 -43.938 -23.531 1 93.69 205 GLY B N 1
ATOM 4559 C CA . GLY B 1 205 ? 10.938 -45.094 -23.094 1 93.69 205 GLY B CA 1
ATOM 4560 C C . GLY B 1 205 ? 10.523 -45 -21.641 1 93.69 205 GLY B C 1
ATOM 4561 O O . GLY B 1 205 ? 10.508 -46.031 -20.938 1 93.69 205 GLY B O 1
ATOM 4562 N N . LEU B 1 206 ? 10.297 -43.844 -21.188 1 93.12 206 LEU B N 1
ATOM 4563 C CA . LEU B 1 206 ? 9.977 -43.625 -19.781 1 93.12 206 LEU B CA 1
ATOM 4564 C C . LEU B 1 206 ? 8.516 -43.25 -19.609 1 93.12 206 LEU B C 1
ATOM 4566 O O . LEU B 1 206 ? 8.008 -42.375 -20.328 1 93.12 206 LEU B O 1
ATOM 4570 N N . THR B 1 207 ? 7.812 -43.938 -18.766 1 95.44 207 THR B N 1
ATOM 4571 C CA . THR B 1 207 ? 6.469 -43.562 -18.328 1 95.44 207 THR B CA 1
ATOM 4572 C C . THR B 1 207 ? 6.387 -43.5 -16.812 1 95.44 207 THR B C 1
ATOM 4574 O O . THR B 1 207 ? 6.785 -44.469 -16.125 1 95.44 207 THR B O 1
ATOM 4577 N N . ILE B 1 208 ? 5.945 -42.438 -16.328 1 93.88 208 ILE B N 1
ATOM 4578 C CA . ILE B 1 208 ? 5.746 -42.25 -14.898 1 93.88 208 ILE B CA 1
ATOM 4579 C C . ILE B 1 208 ? 4.266 -42 -14.617 1 93.88 208 ILE B C 1
ATOM 4581 O O . ILE B 1 208 ? 3.627 -41.188 -15.281 1 93.88 20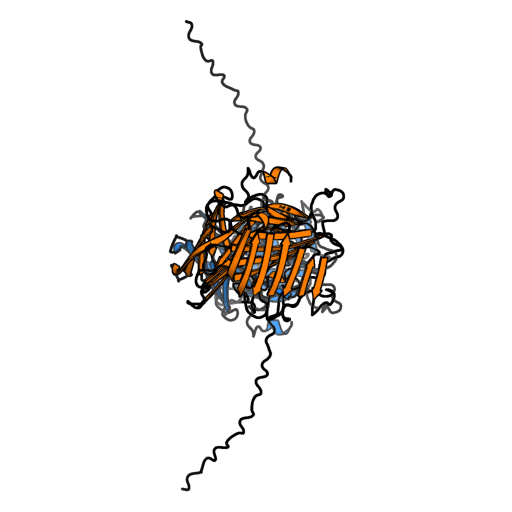8 ILE B O 1
ATOM 4585 N N . HIS B 1 209 ? 3.713 -42.781 -13.773 1 95 209 HIS B N 1
ATOM 4586 C CA . HIS B 1 209 ? 2.342 -42.594 -13.312 1 95 209 HIS B CA 1
ATOM 4587 C C . HIS B 1 209 ? 2.285 -42.469 -11.789 1 95 209 HIS B C 1
ATOM 4589 O O . HIS B 1 209 ? 3.035 -43.156 -11.086 1 95 209 HIS B O 1
ATOM 4595 N N . GLY B 1 210 ? 1.416 -41.562 -11.258 1 95.06 210 GLY B N 1
ATOM 4596 C CA . GLY B 1 210 ? 1.295 -41.438 -9.82 1 95.06 210 GLY B CA 1
ATOM 4597 C C . GLY B 1 210 ? 0.209 -40.469 -9.391 1 95.06 210 GLY B C 1
ATOM 4598 O O . GLY B 1 210 ? -0.583 -40 -10.219 1 95.06 210 GLY B O 1
ATOM 4599 N N . ASN B 1 211 ? 0.119 -40.344 -8.094 1 95.38 211 ASN B N 1
ATOM 4600 C CA . ASN B 1 211 ? -0.734 -39.312 -7.48 1 95.38 211 ASN B CA 1
ATOM 4601 C C . ASN B 1 211 ? 0.053 -38.062 -7.141 1 95.38 211 ASN B C 1
ATOM 4603 O O . ASN B 1 211 ? 1.255 -38.125 -6.875 1 95.38 211 ASN B O 1
ATOM 4607 N N . ALA B 1 212 ? -0.638 -36.969 -7.23 1 96.06 212 ALA B N 1
ATOM 4608 C CA . ALA B 1 212 ? 0.048 -35.719 -6.961 1 96.06 212 ALA B CA 1
ATOM 4609 C C . ALA B 1 212 ? -0.902 -34.688 -6.344 1 96.06 212 ALA B C 1
ATOM 4611 O O . ALA B 1 212 ? -2.117 -34.906 -6.309 1 96.06 212 ALA B O 1
ATOM 4612 N N . ARG B 1 213 ? -0.356 -33.688 -5.762 1 96.5 213 ARG B N 1
ATOM 4613 C CA . ARG B 1 213 ? -1.04 -32.438 -5.391 1 96.5 213 ARG B CA 1
ATOM 4614 C C . ARG B 1 213 ? -0.805 -31.359 -6.434 1 96.5 213 ARG B C 1
ATOM 4616 O O . ARG B 1 213 ? 0.34 -31.062 -6.781 1 96.5 213 ARG B O 1
ATOM 4623 N N . MET B 1 214 ? -1.862 -30.781 -6.902 1 97.25 214 MET B N 1
ATOM 4624 C CA . MET B 1 214 ? -1.74 -29.812 -7.992 1 97.25 214 MET B CA 1
ATOM 4625 C C . MET B 1 214 ? -2.012 -28.391 -7.492 1 97.25 214 MET B C 1
ATOM 4627 O O . MET B 1 214 ? -3.039 -28.141 -6.859 1 97.25 214 MET B O 1
ATOM 4631 N N . HIS B 1 215 ? -1.069 -27.547 -7.703 1 98.06 215 HIS B N 1
ATOM 4632 C CA . HIS B 1 215 ? -1.23 -26.094 -7.613 1 98.06 215 HIS B CA 1
ATOM 4633 C C . HIS B 1 215 ? -1.683 -25.516 -8.945 1 98.06 215 HIS B C 1
ATOM 4635 O O . HIS B 1 215 ? -1.122 -25.828 -9.992 1 98.06 215 HIS B O 1
ATOM 4641 N N . GLN B 1 216 ? -2.736 -24.625 -8.922 1 98.38 216 GLN B N 1
ATOM 4642 C CA . GLN B 1 216 ? -3.232 -24 -10.133 1 98.38 216 GLN B CA 1
ATOM 4643 C C . GLN B 1 216 ? -3.285 -22.484 -9.984 1 98.38 216 GLN B C 1
ATOM 4645 O O . GLN B 1 216 ? -3.854 -21.969 -9.016 1 98.38 216 GLN B O 1
ATOM 4650 N N . GLU B 1 217 ? -2.74 -21.797 -11.008 1 98.5 217 GLU B N 1
ATOM 4651 C CA . GLU B 1 217 ? -2.75 -20.344 -10.969 1 98.5 217 GLU B CA 1
ATOM 4652 C C . GLU B 1 217 ? -2.906 -19.75 -12.367 1 98.5 217 GLU B C 1
ATOM 4654 O O . GLU B 1 217 ? -2.785 -20.469 -13.367 1 98.5 217 GLU B O 1
ATOM 4659 N N . LYS B 1 218 ? -3.229 -18.484 -12.359 1 98 218 LYS B N 1
ATOM 4660 C CA . LYS B 1 218 ? -3.396 -17.719 -13.586 1 98 218 LYS B CA 1
ATOM 4661 C C . LYS B 1 218 ? -2.854 -16.297 -13.422 1 98 218 LYS B C 1
ATOM 4663 O O . LYS B 1 218 ? -2.99 -15.695 -12.359 1 98 218 LYS B O 1
ATOM 4668 N N . ASN B 1 219 ? -2.254 -15.836 -14.5 1 97.69 219 ASN B N 1
ATOM 4669 C CA . ASN B 1 219 ? -1.852 -14.438 -14.602 1 97.69 219 ASN B CA 1
ATOM 4670 C C . ASN B 1 219 ? -2.52 -13.742 -15.789 1 97.69 219 ASN B C 1
ATOM 4672 O O . ASN B 1 219 ? -2.664 -14.344 -16.859 1 97.69 219 ASN B O 1
ATOM 4676 N N . TRP B 1 220 ? -2.914 -12.523 -15.602 1 96.94 220 TRP B N 1
ATOM 4677 C CA . TRP B 1 220 ? -3.35 -11.711 -16.734 1 96.94 220 TRP B CA 1
ATOM 4678 C C . TRP B 1 220 ? -3.045 -10.242 -16.5 1 96.94 220 TRP B C 1
ATOM 4680 O O . TRP B 1 220 ? -2.953 -9.789 -15.352 1 96.94 220 TRP B O 1
ATOM 4690 N N . GLY B 1 221 ? -2.855 -9.516 -17.5 1 94.69 221 GLY B N 1
ATOM 4691 C CA . GLY B 1 221 ? -2.504 -8.109 -17.453 1 94.69 221 GLY B CA 1
ATOM 4692 C C . GLY B 1 221 ? -1.559 -7.688 -18.562 1 94.69 221 GLY B C 1
ATOM 4693 O O . GLY B 1 221 ? -1.638 -8.203 -19.672 1 94.69 221 GLY B O 1
ATOM 4694 N N . ASP B 1 222 ? -0.665 -6.75 -18.25 1 91 222 ASP B N 1
ATOM 4695 C CA . ASP B 1 222 ? 0.219 -6.188 -19.266 1 91 222 ASP B CA 1
ATOM 4696 C C . ASP B 1 222 ? 1.416 -7.102 -19.516 1 91 222 ASP B C 1
ATOM 4698 O O . ASP B 1 222 ? 1.881 -7.223 -20.656 1 91 222 ASP B O 1
ATOM 4702 N N . GLY B 1 223 ? 1.923 -7.629 -18.453 1 91.56 223 GLY B N 1
ATOM 4703 C CA . GLY B 1 223 ? 3.117 -8.453 -18.5 1 91.56 223 GLY B CA 1
ATOM 4704 C C . GLY B 1 223 ? 3.756 -8.648 -17.141 1 91.56 223 GLY B C 1
ATOM 4705 O O . GLY B 1 223 ? 3.367 -8 -16.172 1 91.56 223 GLY B O 1
ATOM 4706 N N . PHE B 1 224 ? 4.707 -9.5 -17.156 1 93.19 224 PHE B N 1
ATOM 4707 C CA . PHE B 1 224 ? 5.418 -9.781 -15.914 1 93.19 224 PHE B CA 1
ATOM 4708 C C . PHE B 1 224 ? 6.195 -8.562 -15.445 1 93.19 224 PHE B C 1
ATOM 4710 O O . PHE B 1 224 ? 6.598 -7.727 -16.25 1 93.19 224 PHE B O 1
ATOM 4717 N N . PRO B 1 225 ? 6.391 -8.438 -14.164 1 91.94 225 PRO B N 1
ATOM 4718 C CA . PRO B 1 225 ? 7.074 -7.258 -13.633 1 91.94 225 PRO B CA 1
ATOM 4719 C C . PRO B 1 225 ? 8.578 -7.27 -13.914 1 91.94 225 PRO B C 1
ATOM 4721 O O . PRO B 1 225 ? 9.117 -8.289 -14.344 1 91.94 225 PRO B O 1
ATOM 4724 N N . PRO B 1 226 ? 9.211 -6.141 -13.695 1 91 226 PRO B N 1
ATOM 4725 C CA . PRO B 1 226 ? 10.648 -6.066 -13.992 1 91 226 PRO B CA 1
ATOM 4726 C C . PRO B 1 226 ? 11.484 -6.969 -13.086 1 91 226 PRO B C 1
ATOM 4728 O O . PRO B 1 226 ? 12.602 -7.348 -13.445 1 91 226 PRO B O 1
ATOM 4731 N N . SER B 1 227 ? 10.953 -7.27 -11.898 1 93.38 227 SER B N 1
ATOM 4732 C CA . SER B 1 227 ? 11.664 -8.125 -10.953 1 93.38 227 SER B CA 1
ATOM 4733 C C . SER B 1 227 ? 10.688 -8.922 -10.094 1 93.38 227 SER B C 1
ATOM 4735 O O . SER B 1 227 ? 9.734 -8.367 -9.555 1 93.38 227 SER B O 1
ATOM 4737 N N . TRP B 1 228 ? 11.031 -10.297 -9.969 1 96.31 228 TRP B N 1
ATOM 4738 C CA . TRP B 1 228 ? 10.164 -11.062 -9.086 1 96.31 228 TRP B CA 1
ATOM 4739 C C . TRP B 1 228 ? 10.82 -12.375 -8.672 1 96.31 228 TRP B C 1
ATOM 4741 O O . TRP B 1 228 ? 11.75 -12.852 -9.336 1 96.31 228 TRP B O 1
ATOM 4751 N N . ILE B 1 229 ? 10.414 -12.875 -7.559 1 97.94 229 ILE B N 1
ATOM 4752 C CA . ILE B 1 229 ? 10.625 -14.242 -7.098 1 97.94 229 ILE B CA 1
ATOM 4753 C C . ILE B 1 229 ? 9.281 -14.93 -6.871 1 97.94 229 ILE B C 1
ATOM 4755 O O . ILE B 1 229 ? 8.367 -14.336 -6.289 1 97.94 229 ILE B O 1
ATOM 4759 N N . TRP B 1 230 ? 9.141 -16.062 -7.391 1 98.44 230 TRP B N 1
ATOM 4760 C CA . TRP B 1 230 ? 7.961 -16.891 -7.18 1 98.44 230 TRP B CA 1
ATOM 4761 C C . TRP B 1 230 ? 8.336 -18.203 -6.504 1 98.44 230 TRP B C 1
ATOM 4763 O O . TRP B 1 230 ? 9.344 -18.828 -6.844 1 98.44 230 TRP B O 1
ATOM 4773 N N . MET B 1 231 ? 7.539 -18.594 -5.523 1 98.56 231 MET B N 1
ATOM 4774 C CA . MET B 1 231 ? 7.766 -19.859 -4.832 1 98.56 231 MET B CA 1
ATOM 4775 C C . MET B 1 231 ? 6.449 -20.578 -4.562 1 98.56 231 MET B C 1
ATOM 4777 O O . MET B 1 231 ? 5.414 -19.938 -4.379 1 98.56 231 MET B O 1
ATOM 4781 N N . GLN B 1 232 ? 6.531 -21.828 -4.496 1 98.5 232 GLN B N 1
ATOM 4782 C CA . GLN B 1 232 ? 5.371 -22.672 -4.203 1 98.5 232 GLN B CA 1
ATOM 4783 C C . GLN B 1 232 ? 5.797 -24.016 -3.645 1 98.5 232 GLN B C 1
ATOM 4785 O O . GLN B 1 232 ? 6.773 -24.609 -4.113 1 98.5 232 GLN B O 1
ATOM 4790 N N . GLY B 1 233 ? 5.055 -24.469 -2.604 1 97.5 233 GLY B N 1
ATOM 4791 C CA . GLY B 1 233 ? 5.379 -25.781 -2.061 1 97.5 233 GLY B CA 1
ATOM 4792 C C . GLY B 1 233 ? 4.223 -26.422 -1.317 1 97.5 233 GLY B C 1
ATOM 4793 O O . GLY B 1 233 ? 3.312 -25.719 -0.856 1 97.5 233 GLY B O 1
ATOM 4794 N N . VAL B 1 234 ? 4.281 -27.688 -1.326 1 95.44 234 VAL B N 1
ATOM 4795 C CA . VAL B 1 234 ? 3.381 -28.531 -0.549 1 95.44 234 VAL B CA 1
ATOM 4796 C C . VAL B 1 234 ? 4.191 -29.578 0.215 1 95.44 234 VAL B C 1
ATOM 4798 O O . VAL B 1 234 ? 5.148 -30.141 -0.318 1 95.44 234 VAL B O 1
ATOM 4801 N N . ASP B 1 235 ? 3.836 -29.719 1.429 1 88.12 235 ASP B N 1
ATOM 4802 C CA . ASP B 1 235 ? 4.59 -30.719 2.18 1 88.12 235 ASP B CA 1
ATOM 4803 C C . ASP B 1 235 ? 4.176 -32.125 1.783 1 88.12 235 ASP B C 1
ATOM 4805 O O . ASP B 1 235 ? 3.186 -32.312 1.073 1 88.12 235 ASP B O 1
ATOM 4809 N N . SER B 1 236 ? 4.891 -33.094 2.203 1 78.56 236 SER B N 1
ATOM 4810 C CA . SER B 1 236 ? 4.715 -34.5 1.777 1 78.56 236 SER B CA 1
ATOM 4811 C C . SER B 1 236 ? 3.326 -35 2.139 1 78.56 236 SER B C 1
ATOM 4813 O O . SER B 1 236 ? 2.775 -35.875 1.442 1 78.56 236 SER B O 1
ATOM 4815 N N . SER B 1 237 ? 2.736 -34.469 3.176 1 78.25 237 SER B N 1
ATOM 4816 C CA . SER B 1 237 ? 1.419 -34.938 3.605 1 78.25 237 SER B CA 1
ATOM 4817 C C . SER B 1 237 ? 0.308 -34.125 2.916 1 78.25 237 SER B C 1
ATOM 4819 O O . SER B 1 237 ? -0.856 -34.531 2.945 1 78.25 237 SER B O 1
ATOM 4821 N N . GLY B 1 238 ? 0.704 -33.125 2.262 1 81.62 238 GLY B N 1
ATOM 4822 C CA . GLY B 1 238 ? -0.294 -32.25 1.665 1 81.62 238 GLY B CA 1
ATOM 4823 C C . GLY B 1 238 ? -1.006 -31.375 2.68 1 81.62 238 GLY B C 1
ATOM 4824 O O . GLY B 1 238 ? -1.925 -30.641 2.332 1 81.62 238 GLY B O 1
ATOM 4825 N N . SER B 1 239 ? -0.598 -31.375 3.877 1 90 239 SER B N 1
ATOM 4826 C CA . SER B 1 239 ? -1.311 -30.703 4.949 1 90 239 SER B CA 1
ATOM 4827 C C . SER B 1 239 ? -0.835 -29.25 5.094 1 90 239 SER B C 1
ATOM 4829 O O . SER B 1 239 ? -1.503 -28.438 5.73 1 90 239 SER B O 1
ATOM 4831 N N . THR B 1 240 ? 0.344 -29.016 4.562 1 96.12 240 THR B N 1
ATOM 4832 C CA . THR B 1 240 ? 0.887 -27.672 4.621 1 96.12 240 THR B CA 1
ATOM 4833 C C . THR B 1 240 ? 1.278 -27.188 3.229 1 96.12 240 THR B C 1
ATOM 4835 O O . THR B 1 240 ? 1.923 -27.906 2.471 1 96.12 240 THR B O 1
ATOM 4838 N N . VAL B 1 241 ? 0.855 -26 2.877 1 97.88 241 VAL B N 1
ATOM 4839 C CA . VAL B 1 241 ? 1.115 -25.453 1.549 1 97.88 241 VAL B CA 1
ATOM 4840 C C . VAL B 1 241 ? 1.483 -23.984 1.657 1 97.88 241 VAL B C 1
ATOM 4842 O O . VAL B 1 241 ? 1.14 -23.328 2.641 1 97.88 241 VAL B O 1
ATOM 4845 N N . PHE B 1 242 ? 2.254 -23.547 0.732 1 98.5 242 PHE B N 1
ATOM 4846 C CA . PHE B 1 242 ? 2.494 -22.109 0.598 1 98.5 242 PHE B CA 1
ATOM 4847 C C . PHE B 1 242 ? 2.652 -21.719 -0.867 1 98.5 242 PHE B C 1
ATOM 4849 O O . PHE B 1 242 ? 2.965 -22.562 -1.708 1 98.5 242 PHE B O 1
ATOM 4856 N N . ALA B 1 243 ? 2.338 -20.531 -1.18 1 98.81 243 ALA B N 1
ATOM 4857 C CA . ALA B 1 243 ? 2.623 -19.906 -2.463 1 98.81 243 ALA B CA 1
ATOM 4858 C C . ALA B 1 243 ? 2.854 -18.406 -2.293 1 98.81 243 ALA B C 1
ATOM 4860 O O . ALA B 1 243 ? 2.207 -17.766 -1.462 1 98.81 243 ALA B O 1
ATOM 4861 N N . GLY B 1 244 ? 3.785 -17.891 -3.062 1 98.56 244 GLY B N 1
ATOM 4862 C CA . GLY B 1 244 ? 4.027 -16.453 -2.926 1 98.56 244 GLY B CA 1
ATOM 4863 C C . GLY B 1 244 ? 4.848 -15.883 -4.062 1 98.56 244 GLY B C 1
ATOM 4864 O O . GLY B 1 244 ? 5.555 -16.609 -4.762 1 98.56 244 GLY B O 1
ATOM 4865 N N . THR B 1 245 ? 4.707 -14.672 -4.25 1 98.25 245 THR B N 1
ATOM 4866 C CA . THR B 1 245 ? 5.508 -13.891 -5.18 1 98.25 245 THR B CA 1
ATOM 4867 C C . THR B 1 245 ? 5.941 -12.57 -4.543 1 98.25 245 THR B C 1
ATOM 4869 O O . THR B 1 245 ? 5.176 -11.961 -3.793 1 98.25 245 THR B O 1
ATOM 4872 N N . PHE B 1 246 ? 7.145 -12.211 -4.789 1 96.94 246 PHE B N 1
ATOM 4873 C CA . PHE B 1 246 ? 7.801 -11.023 -4.246 1 96.94 246 PHE B CA 1
ATOM 4874 C C . PHE B 1 246 ? 8.562 -10.281 -5.336 1 96.94 246 PHE B C 1
ATOM 4876 O O . PHE B 1 246 ? 9.234 -10.906 -6.168 1 96.94 246 PHE B O 1
ATOM 4883 N N . GLY B 1 247 ? 8.398 -8.977 -5.348 1 93.69 247 GLY B N 1
ATOM 4884 C CA . GLY B 1 247 ? 9.164 -8.266 -6.359 1 93.69 247 GLY B CA 1
ATOM 4885 C C . GLY B 1 247 ? 8.812 -6.789 -6.445 1 93.69 247 GLY B C 1
ATOM 4886 O O . GLY B 1 247 ? 8.453 -6.172 -5.441 1 93.69 247 GLY B O 1
ATOM 4887 N N . VAL B 1 248 ? 9.133 -6.227 -7.668 1 89.31 248 VAL B N 1
ATOM 4888 C CA . VAL B 1 248 ? 8.922 -4.801 -7.914 1 89.31 248 VAL B CA 1
ATOM 4889 C C . VAL B 1 248 ? 7.973 -4.617 -9.094 1 89.31 248 VAL B C 1
ATOM 4891 O O . VAL B 1 248 ? 8.18 -5.191 -10.164 1 89.31 248 VAL B O 1
ATOM 4894 N N . LEU B 1 249 ? 6.922 -3.873 -8.789 1 84.44 249 LEU B N 1
ATOM 4895 C CA . LEU B 1 249 ? 5.977 -3.527 -9.844 1 84.44 249 LEU B CA 1
ATOM 4896 C C . LEU B 1 249 ? 6.27 -2.137 -10.406 1 84.44 249 LEU B C 1
ATOM 4898 O O . LEU B 1 249 ? 6.719 -1.253 -9.672 1 84.44 249 LEU B O 1
ATOM 4902 N N . LYS B 1 250 ? 6.09 -2.012 -11.609 1 77.44 250 LYS B N 1
ATOM 4903 C CA . LYS B 1 250 ? 6.188 -0.69 -12.219 1 77.44 250 LYS B CA 1
ATOM 4904 C C . LYS B 1 250 ? 4.805 -0.112 -12.508 1 77.44 250 LYS B C 1
ATOM 4906 O O . LYS B 1 250 ? 3.992 -0.742 -13.188 1 77.44 250 LYS B O 1
ATOM 4911 N N . PHE B 1 251 ? 4.594 1.022 -11.828 1 68.88 251 PHE B N 1
ATOM 4912 C CA . PHE B 1 251 ? 3.338 1.728 -12.055 1 68.88 251 PHE B CA 1
ATOM 4913 C C . PHE B 1 251 ? 3.557 2.947 -12.945 1 68.88 251 PHE B C 1
ATOM 4915 O O . PHE B 1 251 ? 4.543 3.668 -12.789 1 68.88 251 PHE B O 1
ATOM 4922 N N . LEU B 1 252 ? 2.674 3.193 -13.836 1 63.19 252 LEU B N 1
ATOM 4923 C CA . LEU B 1 252 ? 2.66 4.348 -14.727 1 63.19 252 LEU B CA 1
ATOM 4924 C C . LEU B 1 252 ? 3.99 4.484 -15.461 1 63.19 252 LEU B C 1
ATOM 4926 O O . LEU B 1 252 ? 4.434 5.598 -15.75 1 63.19 252 LEU B O 1
ATOM 4930 N N . GLY B 1 253 ? 4.66 3.455 -15.625 1 60.22 253 GLY B N 1
ATOM 4931 C CA . GLY B 1 253 ? 5.871 3.402 -16.422 1 60.22 253 GLY B CA 1
ATOM 4932 C C . GLY B 1 253 ? 7.102 3.889 -15.688 1 60.22 253 GLY B C 1
ATOM 4933 O O . GLY B 1 253 ? 8.227 3.697 -16.156 1 60.22 253 GLY B O 1
ATOM 4934 N N . TYR B 1 254 ? 6.816 4.52 -14.469 1 63.75 254 TYR B N 1
ATOM 4935 C CA . TYR B 1 254 ? 8.023 5.105 -13.906 1 63.75 254 TYR B CA 1
ATOM 4936 C C . TYR B 1 254 ? 8.109 4.844 -12.406 1 63.75 254 TYR B C 1
ATOM 4938 O O . TYR B 1 254 ? 9.18 4.996 -11.805 1 63.75 254 TYR B O 1
ATOM 4946 N N . LEU B 1 255 ? 7.066 4.418 -11.906 1 71.19 255 LEU B N 1
ATOM 4947 C CA . LEU B 1 255 ? 7.082 4.258 -10.453 1 71.19 255 LEU B CA 1
ATOM 4948 C C . LEU B 1 255 ? 7.293 2.797 -10.07 1 71.19 255 LEU B C 1
ATOM 4950 O O . LEU B 1 255 ? 6.547 1.92 -10.508 1 71.19 255 LEU B O 1
ATOM 4954 N N . SER B 1 256 ? 8.414 2.576 -9.344 1 75.94 256 SER B N 1
ATOM 4955 C CA . SER B 1 256 ? 8.703 1.229 -8.867 1 75.94 256 SER B CA 1
ATOM 4956 C C . SER B 1 256 ? 8.203 1.025 -7.441 1 75.94 256 SER B C 1
ATOM 4958 O O . SER B 1 256 ? 8.562 1.787 -6.539 1 75.94 256 SER B O 1
ATOM 4960 N N . ILE B 1 257 ? 7.363 0.023 -7.301 1 76.69 257 ILE B N 1
ATOM 4961 C CA . ILE B 1 257 ? 6.801 -0.266 -5.984 1 76.69 257 ILE B CA 1
ATOM 4962 C C . ILE B 1 257 ? 7.094 -1.717 -5.605 1 76.69 257 ILE B C 1
ATOM 4964 O O . ILE B 1 257 ? 6.855 -2.631 -6.398 1 76.69 257 ILE B O 1
ATOM 4968 N N . THR B 1 258 ? 7.703 -1.859 -4.449 1 83.31 258 THR B N 1
ATOM 4969 C CA . THR B 1 258 ? 7.879 -3.213 -3.936 1 83.31 258 THR B CA 1
ATOM 4970 C C . THR B 1 258 ? 6.531 -3.82 -3.551 1 83.31 258 THR B C 1
ATOM 4972 O O . THR B 1 258 ? 5.703 -3.16 -2.924 1 83.31 258 THR B O 1
ATOM 4975 N N . ALA B 1 259 ? 6.301 -5.07 -3.998 1 88.5 259 ALA B N 1
ATOM 4976 C CA . ALA B 1 259 ? 5.035 -5.734 -3.707 1 88.5 259 ALA B CA 1
ATOM 4977 C C . ALA B 1 259 ? 5.246 -7.219 -3.422 1 88.5 259 ALA B C 1
ATOM 4979 O O . ALA B 1 259 ? 6.301 -7.777 -3.742 1 88.5 259 ALA B O 1
ATOM 4980 N N . HIS B 1 260 ? 4.25 -7.75 -2.682 1 95.94 260 HIS B N 1
ATOM 4981 C CA . HIS B 1 260 ? 4.281 -9.18 -2.377 1 95.94 260 HIS B CA 1
ATOM 4982 C C . HIS B 1 260 ? 2.871 -9.734 -2.215 1 95.94 260 HIS B C 1
ATOM 4984 O O . HIS B 1 260 ? 1.945 -9.008 -1.854 1 95.94 260 HIS B O 1
ATOM 4990 N N . LEU B 1 261 ? 2.666 -10.938 -2.57 1 98.12 261 LEU B N 1
ATOM 4991 C CA . LEU B 1 261 ? 1.524 -11.789 -2.258 1 98.12 261 LEU B CA 1
ATOM 4992 C C . LEU B 1 261 ? 1.984 -13.141 -1.725 1 98.12 261 LEU B C 1
ATOM 4994 O O . LEU B 1 261 ? 2.742 -13.852 -2.391 1 98.12 261 LEU B O 1
ATOM 4998 N N . PHE B 1 262 ? 1.632 -13.422 -0.465 1 98.62 262 PHE B N 1
ATOM 4999 C CA . PHE B 1 262 ? 2.109 -14.656 0.143 1 98.62 262 PHE B CA 1
ATOM 5000 C C . PHE B 1 262 ? 1.012 -15.312 0.97 1 98.62 262 PHE B C 1
ATOM 5002 O O . PHE B 1 262 ? 0.323 -14.641 1.741 1 98.62 262 PHE B O 1
ATOM 5009 N N . GLY B 1 263 ? 0.844 -16.594 0.758 1 98.69 263 GLY B N 1
ATOM 5010 C CA . GLY B 1 263 ? -0.083 -17.391 1.538 1 98.69 263 GLY B CA 1
ATOM 5011 C C . GLY B 1 263 ? 0.558 -18.625 2.141 1 98.69 263 GLY B C 1
ATOM 5012 O O . GLY B 1 263 ? 1.386 -19.281 1.501 1 98.69 263 GLY B O 1
ATOM 5013 N N . TYR B 1 264 ? 0.261 -18.922 3.4 1 98.5 264 TYR B N 1
ATOM 5014 C CA . TYR B 1 264 ? 0.707 -20.094 4.133 1 98.5 264 TYR B CA 1
ATOM 5015 C C . TYR B 1 264 ? -0.464 -20.781 4.828 1 98.5 264 TYR B C 1
ATOM 5017 O O . TYR B 1 264 ? -1.271 -20.125 5.488 1 98.5 264 TYR B O 1
ATOM 5025 N N . ARG B 1 265 ? -0.576 -22.078 4.551 1 98.12 265 ARG B N 1
ATOM 5026 C CA . ARG B 1 265 ? -1.584 -22.891 5.223 1 98.12 265 ARG B CA 1
ATOM 5027 C C . ARG B 1 265 ? -0.946 -24.094 5.926 1 98.12 265 ARG B C 1
ATOM 5029 O O . ARG B 1 265 ? -0.159 -24.828 5.324 1 98.12 265 ARG B O 1
ATOM 5036 N N . ASP B 1 266 ? -1.215 -24.172 7.133 1 96.94 266 ASP B N 1
ATOM 5037 C CA . ASP B 1 266 ? -1.042 -25.422 7.875 1 96.94 266 ASP B CA 1
ATOM 5038 C C . ASP B 1 266 ? -2.383 -25.953 8.383 1 96.94 266 ASP B C 1
ATOM 5040 O O . ASP B 1 266 ? -2.816 -25.594 9.484 1 96.94 266 ASP B O 1
ATOM 5044 N N . TYR B 1 267 ? -2.953 -26.812 7.656 1 92.81 267 TYR B N 1
ATOM 5045 C CA . TYR B 1 267 ? -4.305 -27.281 7.938 1 92.81 267 TYR B CA 1
ATOM 5046 C C . TYR B 1 267 ? -4.34 -28.109 9.219 1 92.81 267 TYR B C 1
ATOM 5048 O O . TYR B 1 267 ? -5.344 -28.109 9.938 1 92.81 267 TYR B O 1
ATOM 5056 N N . GLY B 1 268 ? -3.279 -28.797 9.453 1 91.75 268 GLY B N 1
ATOM 5057 C CA . GLY B 1 268 ? -3.211 -29.547 10.695 1 91.75 268 GLY B CA 1
ATOM 5058 C C . GLY B 1 268 ? -3.178 -28.672 11.93 1 91.75 268 GLY B C 1
ATOM 5059 O O . GLY B 1 268 ? -3.777 -29 12.953 1 91.75 268 GLY B O 1
ATOM 5060 N N . ALA B 1 269 ? -2.572 -27.547 11.828 1 92.75 269 ALA B N 1
ATOM 5061 C CA . ALA B 1 269 ? -2.43 -26.641 12.961 1 92.75 269 ALA B CA 1
ATOM 5062 C C . ALA B 1 269 ? -3.447 -25.5 12.883 1 92.75 269 ALA B C 1
ATOM 5064 O O . ALA B 1 269 ? -3.418 -24.578 13.703 1 92.75 269 ALA B O 1
ATOM 5065 N N . ASP B 1 270 ? -4.32 -25.469 11.883 1 93.25 270 ASP B N 1
ATOM 5066 C CA . ASP B 1 270 ? -5.336 -24.438 11.672 1 93.25 270 ASP B CA 1
ATOM 5067 C C . ASP B 1 270 ? -4.699 -23.062 11.523 1 93.25 270 ASP B C 1
ATOM 5069 O O . ASP B 1 270 ? -5.105 -22.109 12.195 1 93.25 270 ASP B O 1
ATOM 5073 N N . VAL B 1 271 ? -3.66 -23.078 10.742 1 95.5 271 VAL B N 1
ATOM 5074 C CA . VAL B 1 271 ? -2.986 -21.828 10.422 1 95.5 271 VAL B CA 1
ATOM 5075 C C . VAL B 1 271 ? -3.293 -21.422 8.984 1 95.5 271 VAL B C 1
ATOM 5077 O O . VAL B 1 271 ? -3.027 -22.188 8.047 1 95.5 271 VAL B O 1
ATOM 5080 N N . GLU B 1 272 ? -3.934 -20.297 8.828 1 96.62 272 GLU B N 1
ATOM 5081 C CA . GLU B 1 272 ? -4.219 -19.703 7.52 1 96.62 272 GLU B CA 1
ATOM 5082 C C . GLU B 1 272 ? -3.811 -18.234 7.48 1 96.62 272 GLU B C 1
ATOM 5084 O O . GLU B 1 272 ? -4.457 -17.391 8.102 1 96.62 272 GLU B O 1
ATOM 5089 N N . LEU B 1 273 ? -2.756 -17.984 6.746 1 97.94 273 LEU B N 1
ATOM 5090 C CA . LEU B 1 273 ? -2.205 -16.641 6.719 1 97.94 273 LEU B CA 1
ATOM 5091 C C . LEU B 1 273 ? -2.104 -16.125 5.285 1 97.94 273 LEU B C 1
ATOM 5093 O O . LEU B 1 273 ? -1.702 -16.859 4.383 1 97.94 273 LEU B O 1
ATOM 5097 N N . ASP B 1 274 ? -2.547 -14.922 5.078 1 97.81 274 ASP B N 1
ATOM 5098 C CA . ASP B 1 274 ? -2.408 -14.203 3.818 1 97.81 274 ASP B CA 1
ATOM 5099 C C . ASP B 1 274 ? -1.705 -12.859 4.027 1 97.81 274 ASP B C 1
ATOM 5101 O O . ASP B 1 274 ? -2.115 -12.062 4.871 1 97.81 274 ASP B O 1
ATOM 5105 N N . PHE B 1 275 ? -0.707 -12.625 3.27 1 97.38 275 PHE B N 1
ATOM 5106 C CA . PHE B 1 275 ? 0.048 -11.375 3.365 1 97.38 275 PHE B CA 1
ATOM 5107 C C . PHE B 1 275 ? 0.022 -10.625 2.041 1 97.38 275 PHE B C 1
ATOM 5109 O O . PHE B 1 275 ? 0.335 -11.195 0.992 1 97.38 275 PHE B O 1
ATOM 5116 N N . ARG B 1 276 ? -0.362 -9.367 2.117 1 93.94 276 ARG B N 1
ATOM 5117 C CA . ARG B 1 276 ? -0.489 -8.43 1.01 1 93.94 276 ARG B CA 1
ATOM 5118 C C . ARG B 1 276 ? 0.082 -7.066 1.383 1 93.94 276 ARG B C 1
ATOM 5120 O O . ARG B 1 276 ? 0.352 -6.797 2.557 1 93.94 276 ARG B O 1
ATOM 5127 N N . PRO B 1 277 ? 0.211 -6.191 0.4 1 88.44 277 PRO B N 1
ATOM 5128 C CA . PRO B 1 277 ? 0.766 -4.867 0.7 1 88.44 277 PRO B CA 1
ATOM 5129 C C . PRO B 1 277 ? -0.13 -4.051 1.627 1 88.44 277 PRO B C 1
ATOM 5131 O O . PRO B 1 277 ? 0.34 -3.107 2.271 1 88.44 277 PRO B O 1
ATOM 5134 N N . ASP B 1 278 ? -1.388 -4.391 1.736 1 85.5 278 ASP B N 1
ATOM 5135 C CA . ASP B 1 278 ? -2.287 -3.604 2.574 1 85.5 278 ASP B CA 1
ATOM 5136 C C . ASP B 1 278 ? -2.17 -4.012 4.039 1 85.5 278 ASP B C 1
ATOM 5138 O O . ASP B 1 278 ? -2.58 -3.266 4.934 1 85.5 278 ASP B O 1
ATOM 5142 N N . ASN B 1 279 ? -1.63 -5.168 4.289 1 90.88 279 ASN B N 1
ATOM 5143 C CA . ASN B 1 279 ? -1.669 -5.617 5.676 1 90.88 279 ASN B CA 1
ATOM 5144 C C . ASN B 1 279 ? -0.287 -6.039 6.168 1 90.88 279 ASN B C 1
ATOM 5146 O O . ASN B 1 279 ? -0.149 -6.559 7.277 1 90.88 279 ASN B O 1
ATOM 5150 N N . SER B 1 280 ? 0.669 -5.859 5.332 1 93.81 280 SER B N 1
ATOM 5151 C CA . SER B 1 280 ? 2.01 -6.301 5.707 1 93.81 280 SER B CA 1
ATOM 5152 C C . SER B 1 280 ? 3.076 -5.57 4.898 1 93.81 280 SER B C 1
ATOM 5154 O O . SER B 1 280 ? 2.762 -4.879 3.926 1 93.81 280 SER B O 1
ATOM 5156 N N . ILE B 1 281 ? 4.293 -5.668 5.367 1 91.44 281 ILE B N 1
ATOM 5157 C CA . ILE B 1 281 ? 5.48 -5.203 4.66 1 91.44 281 ILE B CA 1
ATOM 5158 C C . ILE B 1 281 ? 6.473 -6.352 4.504 1 91.44 281 ILE B C 1
ATOM 5160 O O . ILE B 1 281 ? 6.438 -7.316 5.273 1 91.44 281 ILE B O 1
ATOM 5164 N N . SER B 1 282 ? 7.312 -6.238 3.461 1 94 282 SER B N 1
ATOM 5165 C CA . SER B 1 282 ? 8.25 -7.328 3.223 1 94 282 SER B CA 1
ATOM 5166 C C . SER B 1 282 ? 9.633 -6.797 2.848 1 94 282 SER B C 1
ATOM 5168 O O . SER B 1 282 ? 9.758 -5.664 2.373 1 94 282 SER B O 1
ATOM 5170 N N . ARG B 1 283 ? 10.586 -7.578 3.166 1 91.94 283 ARG B N 1
ATOM 5171 C CA . ARG B 1 283 ? 11.961 -7.398 2.719 1 91.94 283 ARG B CA 1
ATOM 5172 C C . ARG B 1 283 ? 12.516 -8.688 2.131 1 91.94 283 ARG B C 1
ATOM 5174 O O . ARG B 1 283 ? 12.25 -9.781 2.645 1 91.94 283 ARG B O 1
ATOM 5181 N N . MET B 1 284 ? 13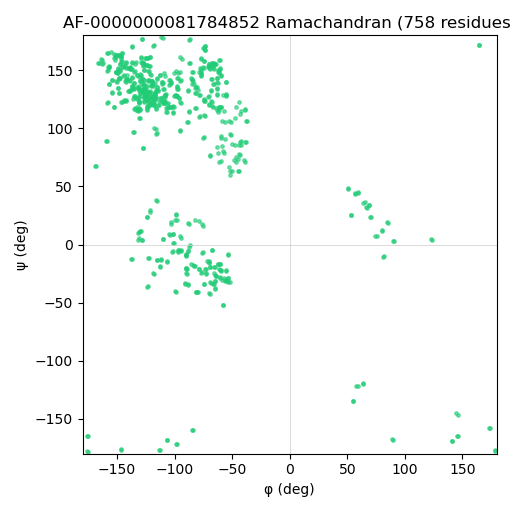.258 -8.5 1.077 1 94.12 284 MET B N 1
ATOM 5182 C CA . MET B 1 284 ? 13.758 -9.695 0.397 1 94.12 284 MET B CA 1
ATOM 5183 C C . MET B 1 284 ? 15.219 -9.523 0.007 1 94.12 284 MET B C 1
ATOM 5185 O O . MET B 1 284 ? 15.641 -8.43 -0.394 1 94.12 284 MET B O 1
ATOM 5189 N N . THR B 1 285 ? 15.953 -10.516 0.235 1 94.44 285 THR B N 1
ATOM 5190 C CA . THR B 1 285 ? 17.281 -10.688 -0.346 1 94.44 285 THR B CA 1
ATOM 5191 C C . THR B 1 285 ? 17.344 -11.961 -1.177 1 94.44 285 THR B C 1
ATOM 5193 O O . THR B 1 285 ? 16.797 -12.992 -0.785 1 94.44 285 THR B O 1
ATOM 5196 N N . ALA B 1 286 ? 17.969 -11.797 -2.338 1 95.88 286 ALA B N 1
ATOM 5197 C CA . ALA B 1 286 ? 17.984 -12.961 -3.219 1 95.88 286 ALA B CA 1
ATOM 5198 C C . ALA B 1 286 ? 19.281 -13 -4.043 1 95.88 286 ALA B C 1
ATOM 5200 O O . ALA B 1 286 ? 19.953 -11.977 -4.188 1 95.88 286 ALA B O 1
ATOM 5201 N N . ASP B 1 287 ? 19.609 -14.164 -4.434 1 95.06 287 ASP B N 1
ATOM 5202 C CA . ASP B 1 287 ? 20.703 -14.477 -5.348 1 95.06 287 ASP B CA 1
ATOM 5203 C C . ASP B 1 287 ? 20.281 -15.5 -6.391 1 95.06 287 ASP B C 1
ATOM 5205 O O . ASP B 1 287 ? 20.359 -16.703 -6.148 1 95.06 287 ASP B O 1
ATOM 5209 N N . GLY B 1 288 ? 19.906 -15.008 -7.543 1 93.19 288 GLY B N 1
ATOM 5210 C CA . GLY B 1 288 ? 19.406 -15.867 -8.609 1 93.19 288 GLY B CA 1
ATOM 5211 C C . GLY B 1 288 ? 20.469 -16.75 -9.211 1 93.19 288 GLY B C 1
ATOM 5212 O O . GLY B 1 288 ? 20.156 -17.766 -9.852 1 93.19 288 GLY B O 1
ATOM 5213 N N . CYS B 1 289 ? 21.734 -16.406 -9.023 1 92 289 CYS B N 1
ATOM 5214 C CA . CYS B 1 289 ? 22.828 -17.234 -9.516 1 92 289 CYS B CA 1
ATOM 5215 C C . CYS B 1 289 ? 23 -18.484 -8.672 1 92 289 CYS B C 1
ATOM 5217 O O . CYS B 1 289 ? 23.312 -19.562 -9.195 1 92 289 CYS B O 1
ATOM 5219 N N . ASN B 1 290 ? 22.734 -18.312 -7.375 1 94.31 290 ASN B N 1
ATOM 5220 C CA . ASN B 1 290 ? 23 -19.406 -6.453 1 94.31 290 ASN B CA 1
ATOM 5221 C C . ASN B 1 290 ? 21.703 -20.016 -5.922 1 94.31 290 ASN B C 1
ATOM 5223 O O . ASN B 1 290 ? 21.734 -20.875 -5.039 1 94.31 290 ASN B O 1
ATOM 5227 N N . GLY B 1 291 ? 20.656 -19.562 -6.406 1 96.19 291 GLY B N 1
ATOM 5228 C CA . GLY B 1 291 ? 19.359 -20.156 -6.121 1 96.19 291 GLY B CA 1
ATOM 5229 C C . GLY B 1 291 ? 18.906 -19.969 -4.684 1 96.19 291 GLY B C 1
ATOM 5230 O O . GLY B 1 291 ? 18.328 -20.859 -4.082 1 96.19 291 GLY B O 1
ATOM 5231 N N . VAL B 1 292 ? 19.281 -18.812 -4.105 1 98.06 292 VAL B N 1
ATOM 5232 C CA . VAL B 1 292 ? 18.922 -18.578 -2.711 1 98.06 292 VAL B CA 1
ATOM 5233 C C . VAL B 1 292 ? 18.062 -17.312 -2.598 1 98.06 292 VAL B C 1
ATOM 5235 O O . VAL B 1 292 ? 18.25 -16.375 -3.367 1 98.06 292 VAL B O 1
ATOM 5238 N N . ALA B 1 293 ? 17.156 -17.344 -1.675 1 98.12 293 ALA B N 1
ATOM 5239 C CA . ALA B 1 293 ? 16.328 -16.188 -1.341 1 98.12 293 ALA B CA 1
ATOM 5240 C C . ALA B 1 293 ? 15.922 -16.203 0.129 1 98.12 293 ALA B C 1
ATOM 5242 O O . ALA B 1 293 ? 15.672 -17.281 0.694 1 98.12 293 ALA B O 1
ATOM 5243 N N . ARG B 1 294 ? 15.93 -15.141 0.733 1 98 294 ARG B N 1
ATOM 5244 C CA . ARG B 1 294 ? 15.398 -14.953 2.08 1 98 294 ARG B CA 1
ATOM 5245 C C . ARG B 1 294 ? 14.391 -13.812 2.119 1 98 294 ARG B C 1
ATOM 5247 O O . ARG B 1 294 ? 14.695 -12.695 1.702 1 98 294 ARG B O 1
ATOM 5254 N N . ILE B 1 295 ? 13.25 -14.086 2.625 1 97.56 295 ILE B N 1
ATOM 5255 C CA . ILE B 1 295 ? 12.164 -13.109 2.686 1 97.56 295 ILE B CA 1
ATOM 5256 C C . ILE B 1 295 ? 11.648 -12.992 4.121 1 97.56 295 ILE B C 1
ATOM 5258 O O . ILE B 1 295 ? 11.469 -14 4.805 1 97.56 295 ILE B O 1
ATOM 5262 N N . GLU B 1 296 ? 11.492 -11.852 4.543 1 95.81 296 GLU B N 1
ATOM 5263 C CA . GLU B 1 296 ? 10.82 -11.562 5.805 1 95.81 296 GLU B CA 1
ATOM 5264 C C . GLU B 1 296 ? 9.547 -10.75 5.574 1 95.81 296 GLU B C 1
ATOM 5266 O O . GLU B 1 296 ? 9.578 -9.719 4.895 1 95.81 296 GLU B O 1
ATOM 5271 N N . VAL B 1 297 ? 8.453 -11.219 6.062 1 96.44 297 VAL B N 1
ATOM 5272 C CA . VAL B 1 297 ? 7.176 -10.516 5.988 1 96.44 297 VAL B CA 1
ATOM 5273 C C . VAL B 1 297 ? 6.695 -10.164 7.395 1 96.44 297 VAL B C 1
ATOM 5275 O O . VAL B 1 297 ? 6.699 -11.016 8.289 1 96.44 297 VAL B O 1
ATOM 5278 N N . LEU B 1 298 ? 6.301 -8.93 7.551 1 93.5 298 LEU B N 1
ATOM 5279 C CA . LEU B 1 298 ? 5.836 -8.453 8.844 1 93.5 298 LEU B CA 1
ATOM 5280 C C . LEU B 1 298 ? 4.414 -7.91 8.75 1 93.5 298 LEU B C 1
ATOM 5282 O O . LEU B 1 298 ? 4.125 -7.055 7.91 1 93.5 298 LEU B O 1
ATOM 5286 N N . SER B 1 299 ? 3.484 -8.5 9.492 1 93.75 299 SER B N 1
ATOM 5287 C CA . SER B 1 299 ? 2.152 -7.949 9.727 1 93.75 299 SER B CA 1
ATOM 5288 C C . SER B 1 299 ? 1.967 -7.555 11.188 1 93.75 299 SER B C 1
ATOM 5290 O O . SER B 1 299 ? 2.906 -7.637 11.977 1 93.75 299 SER B O 1
ATOM 5292 N N . PHE B 1 300 ? 0.785 -7.094 11.578 1 90.5 300 PHE B N 1
ATOM 5293 C CA . PHE B 1 300 ? 0.571 -6.645 12.953 1 90.5 300 PHE B CA 1
ATOM 5294 C C . PHE B 1 300 ? 0.719 -7.805 13.93 1 90.5 300 PHE B C 1
ATOM 5296 O O . PHE B 1 300 ? 1.229 -7.625 15.039 1 90.5 300 PHE B O 1
ATOM 5303 N N . TRP B 1 301 ? 0.327 -8.977 13.367 1 92.62 301 TRP B N 1
ATOM 5304 C CA . TRP B 1 301 ? 0.231 -10.07 14.336 1 92.62 301 TRP B CA 1
ATOM 5305 C C . TRP B 1 301 ? 1.294 -11.125 14.062 1 92.62 301 TRP B C 1
ATOM 5307 O O . TRP B 1 301 ? 1.625 -11.922 14.945 1 92.62 301 TRP B O 1
ATOM 5317 N N . TYR B 1 302 ? 1.8 -11.055 12.82 1 95 302 TYR B N 1
ATOM 5318 C CA . TYR B 1 302 ? 2.664 -12.172 12.453 1 95 302 TYR B CA 1
ATOM 5319 C C . TYR B 1 302 ? 3.949 -11.672 11.805 1 95 302 TYR B C 1
ATOM 5321 O O . TYR B 1 302 ? 3.955 -10.641 11.133 1 95 302 TYR B O 1
ATOM 5329 N N . LYS B 1 303 ? 4.973 -12.359 12.047 1 95.06 303 LYS B N 1
ATOM 5330 C CA . LYS B 1 303 ? 6.238 -12.305 11.32 1 95.06 303 LYS B CA 1
ATOM 5331 C C . LYS B 1 303 ? 6.547 -13.641 10.648 1 95.06 303 LYS B C 1
ATOM 5333 O O . LYS B 1 303 ? 6.5 -14.688 11.297 1 95.06 303 LYS B O 1
ATOM 5338 N N . VAL B 1 304 ? 6.844 -13.594 9.414 1 97.5 304 VAL B N 1
ATOM 5339 C CA . VAL B 1 304 ? 7.148 -14.82 8.68 1 97.5 304 VAL B CA 1
ATOM 5340 C C . VAL B 1 304 ? 8.531 -14.703 8.039 1 97.5 304 VAL B C 1
ATOM 5342 O O . VAL B 1 304 ? 8.844 -13.695 7.406 1 97.5 304 VAL B O 1
ATOM 5345 N N . ILE B 1 305 ? 9.32 -15.695 8.227 1 97.75 305 ILE B N 1
ATOM 5346 C CA . ILE B 1 305 ? 10.617 -15.797 7.566 1 97.75 305 ILE B CA 1
ATOM 5347 C C . ILE B 1 305 ? 10.609 -16.969 6.586 1 97.75 305 ILE B C 1
ATOM 5349 O O . ILE B 1 305 ? 10.305 -18.094 6.969 1 97.75 305 ILE B O 1
ATOM 5353 N N . VAL B 1 306 ? 10.891 -16.672 5.383 1 98.62 306 VAL B N 1
ATOM 5354 C CA . VAL B 1 306 ? 10.992 -17.672 4.336 1 98.62 306 VAL B CA 1
ATOM 5355 C C . VAL B 1 306 ? 12.438 -17.766 3.852 1 98.62 306 VAL B C 1
ATOM 5357 O O . VAL B 1 306 ? 13 -16.781 3.361 1 98.62 306 VAL B O 1
ATOM 5360 N N . GLU B 1 307 ? 13 -18.891 3.98 1 98.69 307 GLU B N 1
ATOM 5361 C CA . GLU B 1 307 ? 14.336 -19.141 3.463 1 98.69 307 GLU B CA 1
ATOM 5362 C C . GLU B 1 307 ? 14.32 -20.234 2.4 1 98.69 307 GLU B C 1
ATOM 5364 O O . GLU B 1 307 ? 13.945 -21.375 2.684 1 98.69 307 GLU B O 1
ATOM 5369 N N . ALA B 1 308 ? 14.758 -19.891 1.277 1 98.62 308 ALA B N 1
ATOM 5370 C CA . ALA B 1 308 ? 14.719 -20.828 0.152 1 98.62 308 ALA B CA 1
ATOM 5371 C C . ALA B 1 308 ? 16.125 -21.062 -0.41 1 98.62 308 ALA B C 1
ATOM 5373 O O . ALA B 1 308 ? 16.922 -20.125 -0.508 1 98.62 308 ALA B O 1
ATOM 5374 N N . ARG B 1 309 ? 16.344 -22.312 -0.781 1 97.94 309 ARG B N 1
ATOM 5375 C CA . ARG B 1 309 ? 17.609 -22.703 -1.412 1 97.94 309 ARG B CA 1
ATOM 5376 C C . ARG B 1 309 ? 17.375 -23.797 -2.447 1 97.94 309 ARG B C 1
ATOM 5378 O O . ARG B 1 309 ? 16.844 -24.859 -2.125 1 97.94 309 ARG B O 1
ATOM 5385 N N . ALA B 1 310 ? 17.75 -23.531 -3.588 1 96.81 310 ALA B N 1
ATOM 5386 C CA . ALA B 1 310 ? 17.812 -24.547 -4.641 1 96.81 310 ALA B CA 1
ATOM 5387 C C . ALA B 1 310 ? 19.25 -24.781 -5.102 1 96.81 310 ALA B C 1
ATOM 5389 O O . ALA B 1 310 ? 20 -23.844 -5.305 1 96.81 310 ALA B O 1
ATOM 5390 N N . PRO B 1 311 ? 19.625 -26.047 -5.266 1 95 311 PRO B N 1
ATOM 5391 C CA . PRO B 1 311 ? 20.938 -26.266 -5.879 1 95 311 PRO B CA 1
ATOM 5392 C C . PRO B 1 311 ? 21.078 -25.578 -7.234 1 95 311 PRO B C 1
ATOM 5394 O O . PRO B 1 311 ? 20.219 -25.75 -8.102 1 95 311 PRO B O 1
ATOM 5397 N N . PRO B 1 312 ? 22.125 -24.828 -7.367 1 93.31 312 PRO B N 1
ATOM 5398 C CA . PRO B 1 312 ? 22.266 -24.062 -8.609 1 93.31 312 PRO B CA 1
ATOM 5399 C C . PRO B 1 312 ? 22.172 -24.938 -9.859 1 93.31 312 PRO B C 1
ATOM 5401 O O . PRO B 1 312 ? 21.656 -24.5 -10.891 1 93.31 312 PRO B O 1
ATOM 5404 N N . ALA B 1 313 ? 22.562 -26.172 -9.711 1 93.44 313 ALA B N 1
ATOM 5405 C CA . ALA B 1 313 ? 22.578 -27.094 -10.844 1 93.44 313 ALA B CA 1
ATOM 5406 C C . ALA B 1 313 ? 21.156 -27.453 -11.266 1 93.44 313 ALA B C 1
ATOM 5408 O O . ALA B 1 313 ? 20.938 -27.984 -12.359 1 93.44 313 ALA B O 1
ATOM 5409 N N . THR B 1 314 ? 20.188 -27.172 -10.453 1 94.56 314 THR B N 1
ATOM 5410 C CA . THR B 1 314 ? 18.812 -27.547 -10.75 1 94.56 314 THR B CA 1
ATOM 5411 C C . THR B 1 314 ? 18.047 -26.391 -11.383 1 94.56 314 THR B C 1
ATOM 5413 O O . THR B 1 314 ? 16.891 -26.547 -11.789 1 94.56 314 THR B O 1
ATOM 5416 N N . LEU B 1 315 ? 18.641 -25.266 -11.477 1 93.06 315 LEU B N 1
ATOM 5417 C CA . LEU B 1 315 ? 18 -24.109 -12.078 1 93.06 315 LEU B CA 1
ATOM 5418 C C . LEU B 1 315 ? 17.922 -24.25 -13.594 1 93.06 315 LEU B C 1
ATOM 5420 O O . LEU B 1 315 ? 18.953 -24.266 -14.273 1 93.06 315 LEU B O 1
ATOM 5424 N N . GLN B 1 316 ? 16.766 -24.422 -14.078 1 91.31 316 GLN B N 1
ATOM 5425 C CA . GLN B 1 316 ? 16.562 -24.391 -15.516 1 91.31 316 GLN B CA 1
ATOM 5426 C C . GLN B 1 316 ? 16.625 -22.953 -16.047 1 91.31 316 GLN B C 1
ATOM 5428 O O . GLN B 1 316 ? 15.852 -22.094 -15.625 1 91.31 316 GLN B O 1
ATOM 5433 N N . LYS B 1 317 ? 17.484 -22.797 -17 1 87.31 317 LYS B N 1
ATOM 5434 C CA . LYS B 1 317 ? 17.703 -21.453 -17.547 1 87.31 317 LYS B CA 1
ATOM 5435 C C . LYS B 1 317 ? 16.859 -21.234 -18.797 1 87.31 317 LYS B C 1
ATOM 5437 O O . LYS B 1 317 ? 16.266 -22.172 -19.328 1 87.31 317 LYS B O 1
ATOM 5442 N N . CYS B 1 318 ? 16.688 -19.984 -19.125 1 89 318 CYS B N 1
ATOM 5443 C CA . CYS B 1 318 ? 16.094 -19.531 -20.375 1 89 318 CYS B CA 1
ATOM 5444 C C . CYS B 1 318 ? 14.641 -19.969 -20.484 1 89 318 CYS B C 1
ATOM 5446 O O . CYS B 1 318 ? 14.195 -20.438 -21.531 1 89 318 CYS B O 1
ATOM 5448 N N . LEU B 1 319 ? 14.016 -19.953 -19.375 1 94.19 319 LEU B N 1
ATOM 5449 C CA . LEU B 1 319 ? 12.578 -20.203 -19.391 1 94.19 319 LEU B CA 1
ATOM 5450 C C . LEU B 1 319 ? 11.812 -18.969 -19.859 1 94.19 319 LEU B C 1
ATOM 5452 O O . LEU B 1 319 ? 12.258 -17.844 -19.641 1 94.19 319 LEU B O 1
ATOM 5456 N N . ARG B 1 320 ? 10.727 -19.234 -20.438 1 95.06 320 ARG B N 1
ATOM 5457 C CA . ARG B 1 320 ? 9.984 -18.141 -21.047 1 95.06 320 ARG B CA 1
ATOM 5458 C C . ARG B 1 320 ? 8.867 -17.656 -20.109 1 95.06 320 ARG B C 1
ATOM 5460 O O . ARG B 1 320 ? 8.195 -18.453 -19.469 1 95.06 320 ARG B O 1
ATOM 5467 N N . GLY B 1 321 ? 8.75 -16.391 -20.016 1 95.25 321 GLY B N 1
ATOM 5468 C CA . GLY B 1 321 ? 7.625 -15.711 -19.391 1 95.25 321 GLY B CA 1
ATOM 5469 C C . GLY B 1 321 ? 6.973 -14.68 -20.281 1 95.25 321 GLY B C 1
ATOM 5470 O O . GLY B 1 321 ? 7.582 -14.211 -21.25 1 95.25 321 GLY B O 1
ATOM 5471 N N . PRO B 1 322 ? 5.723 -14.398 -20.031 1 96.19 322 PRO B N 1
ATOM 5472 C CA . PRO B 1 322 ? 5.02 -13.422 -20.859 1 96.19 322 PRO B CA 1
ATOM 5473 C C . PRO B 1 322 ? 5.445 -11.984 -20.562 1 96.19 322 PRO B C 1
ATOM 5475 O O . PRO B 1 322 ? 5.402 -11.555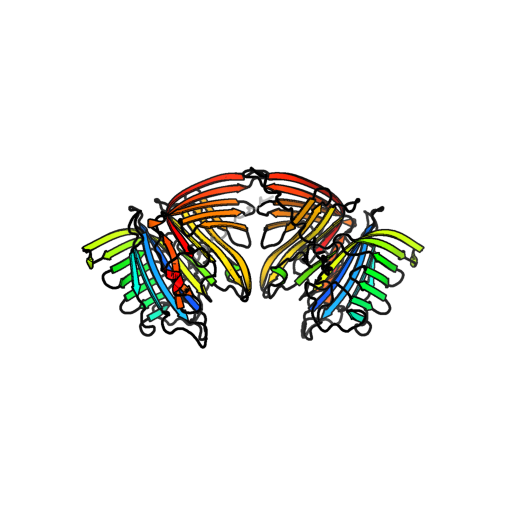 -19.406 1 96.19 322 PRO B O 1
ATOM 5478 N N . THR B 1 323 ? 5.895 -11.273 -21.562 1 93.06 323 THR B N 1
ATOM 5479 C CA . THR B 1 323 ? 6.176 -9.844 -21.516 1 93.06 323 THR B CA 1
ATOM 5480 C C . THR B 1 323 ? 5.176 -9.078 -22.391 1 93.06 323 THR B C 1
ATOM 5482 O O . THR B 1 323 ? 4.324 -9.68 -23.031 1 93.06 323 THR B O 1
ATOM 5485 N N . GLU B 1 324 ? 5.301 -7.785 -22.406 1 91.62 324 GLU B N 1
ATOM 5486 C CA . GLU B 1 324 ? 4.402 -6.961 -23.203 1 91.62 324 GLU B CA 1
ATOM 5487 C C . GLU B 1 324 ? 4.637 -7.188 -24.703 1 91.62 324 GLU B C 1
ATOM 5489 O O . GLU B 1 324 ? 3.85 -6.73 -25.531 1 91.62 324 GLU B O 1
ATOM 5494 N N . TYR B 1 325 ? 5.648 -8 -25.047 1 92 325 TYR B N 1
ATOM 5495 C CA . TYR B 1 325 ? 5.98 -8.219 -26.453 1 92 325 TYR B CA 1
ATOM 5496 C C . TYR B 1 325 ? 5.75 -9.672 -26.844 1 92 325 TYR B C 1
ATOM 5498 O O . TYR B 1 325 ? 5.773 -10.016 -28.031 1 92 325 TYR B O 1
ATOM 5506 N N . GLY B 1 326 ? 5.582 -10.492 -25.938 1 94.62 326 GLY B N 1
ATOM 5507 C CA . GLY B 1 326 ? 5.465 -11.93 -26.172 1 94.62 326 GLY B CA 1
ATOM 5508 C C . GLY B 1 326 ? 6.18 -12.758 -25.109 1 94.62 326 GLY B C 1
ATOM 5509 O O . GLY B 1 326 ? 6.566 -12.234 -24.062 1 94.62 326 GLY B O 1
ATOM 5510 N N . PHE B 1 327 ? 6.27 -14.008 -25.422 1 95.56 327 PHE B N 1
ATOM 5511 C CA . PHE B 1 327 ? 6.98 -14.898 -24.516 1 95.56 327 PHE B CA 1
ATOM 5512 C C . PHE B 1 327 ? 8.484 -14.812 -24.734 1 95.56 327 PHE B C 1
ATOM 5514 O O . PHE B 1 327 ? 8.977 -15.156 -25.812 1 95.56 327 PHE B O 1
ATOM 5521 N N . GLN B 1 328 ? 9.195 -14.375 -23.688 1 93.19 328 GLN B N 1
ATOM 5522 C CA . GLN B 1 328 ? 10.641 -14.195 -23.766 1 93.19 328 GLN B CA 1
ATOM 5523 C C . GLN B 1 328 ? 11.352 -14.93 -22.625 1 93.19 328 GLN B C 1
ATOM 5525 O O . GLN B 1 328 ? 10.727 -15.266 -21.625 1 93.19 328 GLN B O 1
ATOM 5530 N N . LYS B 1 329 ? 12.586 -15.242 -22.812 1 93.12 329 LYS B N 1
ATOM 5531 C CA . LYS B 1 329 ? 13.383 -15.945 -21.812 1 93.12 329 LYS B CA 1
ATOM 5532 C C . LYS B 1 329 ? 13.781 -15.016 -20.672 1 93.12 329 LYS B C 1
ATOM 5534 O O . LYS B 1 329 ? 14.859 -14.422 -20.703 1 93.12 329 LYS B O 1
ATOM 5539 N N . VAL B 1 330 ? 12.93 -14.992 -19.641 1 92.94 330 VAL B N 1
ATOM 5540 C CA . VAL B 1 330 ? 13.102 -13.938 -18.656 1 92.94 330 VAL B CA 1
ATOM 5541 C C . VAL B 1 330 ? 13.133 -14.531 -17.25 1 92.94 330 VAL B C 1
ATOM 5543 O O . VAL B 1 330 ? 13.047 -13.805 -16.25 1 92.94 330 VAL B O 1
ATOM 5546 N N . LEU B 1 331 ? 13.25 -15.891 -17.141 1 94.25 331 LEU B N 1
ATOM 5547 C CA . LEU B 1 331 ? 13.242 -16.438 -15.781 1 94.25 331 LEU B CA 1
ATOM 5548 C C . LEU B 1 331 ? 14.023 -17.734 -15.711 1 94.25 331 LEU B C 1
ATOM 5550 O O . LEU B 1 331 ? 14.328 -18.344 -16.734 1 94.25 331 LEU B O 1
ATOM 5554 N N . VAL B 1 332 ? 14.461 -18.109 -14.531 1 95.19 332 VAL B N 1
ATOM 5555 C CA . VAL B 1 332 ? 15.016 -19.406 -14.164 1 95.19 332 VAL B CA 1
ATOM 5556 C C . VAL B 1 332 ? 14.203 -20.016 -13.031 1 95.19 332 VAL B C 1
ATOM 5558 O O . VAL B 1 332 ? 13.617 -19.297 -12.211 1 95.19 332 VAL B O 1
ATOM 5561 N N . GLU B 1 333 ? 14.156 -21.312 -13.031 1 96.38 333 GLU B N 1
ATOM 5562 C CA . GLU B 1 333 ? 13.305 -21.953 -12.047 1 96.38 333 GLU B CA 1
ATOM 5563 C C . GLU B 1 333 ? 13.867 -23.312 -11.641 1 96.38 333 GLU B C 1
ATOM 5565 O O . GLU B 1 333 ? 14.57 -23.969 -12.422 1 96.38 333 GLU B O 1
ATOM 5570 N N . SER B 1 334 ? 13.656 -23.688 -10.453 1 96.5 334 SER B N 1
ATOM 5571 C CA . SER B 1 334 ? 13.953 -25.016 -9.945 1 96.5 334 SER B CA 1
ATOM 5572 C C . SER B 1 334 ? 12.75 -25.625 -9.227 1 96.5 334 SER B C 1
ATOM 5574 O O . SER B 1 334 ? 12.008 -24.906 -8.547 1 96.5 334 SER B O 1
ATOM 5576 N N . PHE B 1 335 ? 12.602 -26.938 -9.383 1 96.62 335 PHE B N 1
ATOM 5577 C CA . PHE B 1 335 ? 11.586 -27.672 -8.641 1 96.62 335 PHE B CA 1
ATOM 5578 C C . PHE B 1 335 ? 12.219 -28.438 -7.484 1 96.62 335 PHE B C 1
ATOM 5580 O O . PHE B 1 335 ? 11.617 -29.375 -6.953 1 96.62 335 PHE B O 1
ATOM 5587 N N . MET B 1 336 ? 13.438 -28.062 -7.098 1 94.88 336 MET B N 1
ATOM 5588 C CA . MET B 1 336 ? 14.164 -28.844 -6.113 1 94.88 336 MET B CA 1
ATOM 5589 C C . MET B 1 336 ? 14.57 -27.984 -4.922 1 94.88 336 MET B C 1
ATOM 5591 O O . MET B 1 336 ? 15.555 -28.281 -4.238 1 94.88 336 MET B O 1
ATOM 5595 N N . ALA B 1 337 ? 13.891 -26.969 -4.719 1 96.06 337 ALA B N 1
ATOM 5596 C CA . ALA B 1 337 ? 14.258 -26.062 -3.625 1 96.06 337 ALA B CA 1
ATOM 5597 C C . ALA B 1 337 ? 13.82 -26.641 -2.279 1 96.06 337 ALA B C 1
ATOM 5599 O O . ALA B 1 337 ? 12.82 -27.359 -2.201 1 96.06 337 ALA B O 1
ATOM 5600 N N . THR B 1 338 ? 14.602 -26.375 -1.338 1 96.19 338 THR B N 1
ATOM 5601 C CA . THR B 1 338 ? 14.172 -26.469 0.051 1 96.19 338 THR B CA 1
ATOM 5602 C C . THR B 1 338 ? 13.734 -25.109 0.583 1 96.19 338 THR B C 1
ATOM 5604 O O . THR B 1 338 ? 14.477 -24.141 0.48 1 96.19 338 THR B O 1
ATOM 5607 N N . VAL B 1 339 ? 12.555 -25.047 1.102 1 97.88 339 VAL B N 1
ATOM 5608 C CA . VAL B 1 339 ? 12.031 -23.781 1.628 1 97.88 339 VAL B CA 1
ATOM 5609 C C . VAL B 1 339 ? 11.633 -23.969 3.09 1 97.88 339 VAL B C 1
ATOM 5611 O O . VAL B 1 339 ? 10.773 -24.781 3.408 1 97.88 339 VAL B O 1
ATOM 5614 N N . ASP B 1 340 ? 12.273 -23.219 3.938 1 98.25 340 ASP B N 1
ATOM 5615 C CA . ASP B 1 340 ? 11.938 -23.188 5.359 1 98.25 340 ASP B CA 1
ATOM 5616 C C . ASP B 1 340 ? 11.094 -21.969 5.695 1 98.25 340 ASP B C 1
ATOM 5618 O O . ASP B 1 340 ? 11.453 -20.844 5.359 1 98.25 340 ASP B O 1
ATOM 5622 N N . ILE B 1 341 ? 9.992 -22.234 6.336 1 98.19 341 ILE B N 1
ATOM 5623 C CA . ILE B 1 341 ? 9.094 -21.156 6.723 1 98.19 341 ILE B CA 1
ATOM 5624 C C . ILE B 1 341 ? 8.898 -21.156 8.234 1 98.19 341 ILE B C 1
ATOM 5626 O O . ILE B 1 341 ? 8.508 -22.172 8.812 1 98.19 341 ILE B O 1
ATOM 5630 N N . ALA B 1 342 ? 9.227 -20.094 8.859 1 98 342 ALA B N 1
ATOM 5631 C CA . ALA B 1 342 ? 8.969 -19.875 10.281 1 98 342 ALA B CA 1
ATOM 5632 C C . ALA B 1 342 ? 7.918 -18.781 10.484 1 98 342 ALA B C 1
ATOM 5634 O O . ALA B 1 342 ? 8.039 -17.688 9.938 1 98 342 ALA B O 1
ATOM 5635 N N . VAL B 1 343 ? 6.91 -19.125 11.211 1 97.62 343 VAL B N 1
ATOM 5636 C CA . VAL B 1 343 ? 5.84 -18.188 11.531 1 97.62 343 VAL B CA 1
ATOM 5637 C C . VAL B 1 343 ? 5.914 -17.812 13.008 1 97.62 343 VAL B C 1
ATOM 5639 O O . VAL B 1 343 ? 5.863 -18.672 13.883 1 97.62 343 VAL B O 1
ATOM 5642 N N . TYR B 1 344 ? 6.043 -16.547 13.266 1 96.31 344 TYR B N 1
ATOM 5643 C CA . TYR B 1 344 ? 6.047 -16.016 14.625 1 96.31 344 TYR B CA 1
ATOM 5644 C C . TYR B 1 344 ? 4.781 -15.211 14.898 1 96.31 344 TYR B C 1
ATOM 5646 O O . TYR B 1 344 ? 4.293 -14.484 14.031 1 96.31 344 TYR B O 1
ATOM 5654 N N . LYS B 1 345 ? 4.281 -15.383 16 1 95.38 345 LYS B N 1
ATOM 5655 C CA . LYS B 1 345 ? 3.184 -14.547 16.484 1 95.38 345 LYS B CA 1
ATOM 5656 C C . LYS B 1 345 ? 3.697 -13.422 17.375 1 95.38 345 LYS B C 1
ATOM 5658 O O . LYS B 1 345 ? 4.551 -13.648 18.234 1 95.38 345 LYS B O 1
ATOM 5663 N N . ARG B 1 346 ? 3.195 -12.25 17.109 1 89.56 346 ARG B N 1
ATOM 5664 C CA . ARG B 1 346 ? 3.643 -11.078 17.844 1 89.56 346 ARG B CA 1
ATOM 5665 C C . ARG B 1 346 ? 3 -11.016 19.234 1 89.56 346 ARG B C 1
ATOM 5667 O O . ARG B 1 346 ? 1.781 -11.148 19.359 1 89.56 346 ARG B O 1
ATOM 5674 N N . GLY B 1 347 ? 3.783 -10.852 20.203 1 85.81 347 GLY B N 1
ATOM 5675 C CA . GLY B 1 347 ? 3.328 -10.461 21.531 1 85.81 347 GLY B CA 1
ATOM 5676 C C . GLY B 1 347 ? 3.496 -8.977 21.797 1 85.81 347 GLY B C 1
ATOM 5677 O O . GLY B 1 347 ? 3.697 -8.188 20.859 1 85.81 347 GLY B O 1
ATOM 5678 N N . TYR B 1 348 ? 3.281 -8.555 22.969 1 79.44 348 TYR B N 1
ATOM 5679 C CA . TYR B 1 348 ? 3.408 -7.137 23.281 1 79.44 348 TYR B CA 1
ATOM 5680 C C . TYR B 1 348 ? 4.848 -6.668 23.125 1 79.44 348 TYR B C 1
ATOM 5682 O O . TYR B 1 348 ? 5.098 -5.594 22.562 1 79.44 348 TYR B O 1
ATOM 5690 N N . PHE B 1 349 ? 5.816 -7.566 23.531 1 82 349 PHE B N 1
ATOM 5691 C CA . PHE B 1 349 ? 7.199 -7.102 23.469 1 82 349 PHE B CA 1
ATOM 5692 C C . PHE B 1 349 ? 8.078 -8.125 22.766 1 82 349 PHE B C 1
ATOM 5694 O O . PHE B 1 349 ? 9.289 -7.926 22.625 1 82 349 PHE B O 1
ATOM 5701 N N . SER B 1 350 ? 7.438 -9.125 22.266 1 86.94 350 SER B N 1
ATOM 5702 C CA . SER B 1 350 ? 8.273 -10.172 21.688 1 86.94 350 SER B CA 1
ATOM 5703 C C . SER B 1 350 ? 7.523 -10.969 20.625 1 86.94 350 SER B C 1
ATOM 5705 O O . SER B 1 350 ? 6.301 -10.867 20.531 1 86.94 350 SER B O 1
ATOM 5707 N N . TYR B 1 351 ? 8.289 -11.68 19.906 1 90.5 351 TYR B N 1
ATOM 5708 C CA . TYR B 1 351 ? 7.746 -12.656 18.969 1 90.5 351 TYR B CA 1
ATOM 5709 C C . TYR B 1 351 ? 7.914 -14.07 19.5 1 90.5 351 TYR B C 1
ATOM 5711 O O . TYR B 1 351 ? 8.953 -14.406 20.078 1 90.5 351 TYR B O 1
ATOM 5719 N N . HIS B 1 352 ? 6.902 -14.852 19.344 1 94.44 352 HIS B N 1
ATOM 5720 C CA . HIS B 1 352 ? 6.98 -16.266 19.703 1 94.44 352 HIS B CA 1
ATOM 5721 C C . HIS B 1 352 ? 6.781 -17.156 18.484 1 94.44 352 HIS B C 1
ATOM 5723 O O . HIS B 1 352 ? 5.914 -16.891 17.656 1 94.44 352 HIS B O 1
ATOM 5729 N N . LEU B 1 353 ? 7.594 -18.234 18.422 1 95.38 353 LEU B N 1
ATOM 5730 C CA . LEU B 1 353 ? 7.473 -19.172 17.312 1 95.38 353 LEU B CA 1
ATOM 5731 C C . LEU B 1 353 ? 6.148 -19.922 17.391 1 95.38 353 LEU B C 1
ATOM 5733 O O . LEU B 1 353 ? 5.879 -20.625 18.375 1 95.38 353 LEU B O 1
ATOM 5737 N N . MET B 1 354 ? 5.34 -19.766 16.391 1 95.81 354 MET B N 1
ATOM 5738 C CA . MET B 1 354 ? 4.02 -20.391 16.328 1 95.81 354 MET B CA 1
ATOM 5739 C C . MET B 1 354 ? 4.055 -21.656 15.469 1 95.81 354 MET B C 1
ATOM 5741 O O . MET B 1 354 ? 3.357 -22.625 15.758 1 95.81 354 MET B O 1
ATOM 5745 N N . ASP B 1 355 ? 4.75 -21.625 14.367 1 96.12 355 ASP B N 1
ATOM 5746 C CA . ASP B 1 355 ? 4.816 -22.719 13.406 1 96.12 355 ASP B CA 1
ATOM 5747 C C . ASP B 1 355 ? 6.121 -22.672 12.609 1 96.12 355 ASP B C 1
ATOM 5749 O O . ASP B 1 355 ? 6.68 -21.609 12.383 1 96.12 355 ASP B O 1
ATOM 5753 N N . MET B 1 356 ? 6.691 -23.828 12.336 1 96 356 MET B N 1
ATOM 5754 C CA . MET B 1 356 ? 7.895 -23.953 11.516 1 96 356 MET B CA 1
ATOM 5755 C C . MET B 1 356 ? 7.82 -25.188 10.625 1 96 356 MET B C 1
ATOM 5757 O O . MET B 1 356 ? 7.582 -26.297 11.117 1 96 356 MET B O 1
ATOM 5761 N N . LYS B 1 357 ? 7.953 -25 9.391 1 96.38 357 LYS B N 1
ATOM 5762 C CA . LYS B 1 357 ? 7.883 -26.109 8.43 1 96.38 357 LYS B CA 1
ATOM 5763 C C . LYS B 1 357 ? 9.008 -26.016 7.406 1 96.38 357 LYS B C 1
ATOM 5765 O O . LYS B 1 357 ? 9.461 -24.922 7.066 1 96.38 357 LYS B O 1
ATOM 5770 N N . SER B 1 358 ? 9.438 -27.188 6.941 1 95.5 358 SER B N 1
ATOM 5771 C CA . SER B 1 358 ? 10.383 -27.297 5.836 1 95.5 358 SER B CA 1
ATOM 5772 C C . SER B 1 358 ? 9.766 -28.016 4.645 1 95.5 358 SER B C 1
ATOM 5774 O O . SER B 1 358 ? 9.18 -29.094 4.797 1 95.5 358 SER B O 1
ATOM 5776 N N . PHE B 1 359 ? 9.891 -27.438 3.545 1 95.69 359 PHE B N 1
ATOM 5777 C CA . PHE B 1 359 ? 9.359 -28 2.311 1 95.69 359 PHE B CA 1
ATOM 5778 C C . PHE B 1 359 ? 10.5 -28.469 1.402 1 95.69 359 PHE B C 1
ATOM 5780 O O . PHE B 1 359 ? 11.359 -27.672 1.027 1 95.69 359 PHE B O 1
ATOM 5787 N N . GLU B 1 360 ? 10.445 -29.688 1.072 1 92.62 360 GLU B N 1
ATOM 5788 C CA . GLU B 1 360 ? 11.352 -30.219 0.064 1 92.62 360 GLU B CA 1
ATOM 5789 C C . GLU B 1 360 ? 10.672 -30.344 -1.294 1 92.62 360 GLU B C 1
ATOM 5791 O O . GLU B 1 360 ? 9.461 -30.594 -1.367 1 92.62 360 GLU B O 1
ATOM 5796 N N . GLY B 1 361 ? 11.484 -30.156 -2.355 1 92.88 361 GLY B N 1
ATOM 5797 C CA . GLY B 1 361 ? 10.906 -30.219 -3.689 1 92.88 361 GLY B CA 1
ATOM 5798 C C . GLY B 1 361 ? 10.016 -29.031 -4.004 1 92.88 361 GLY B C 1
ATOM 5799 O O . GLY B 1 361 ? 9.07 -29.141 -4.785 1 92.88 361 GLY B O 1
ATOM 5800 N N . ALA B 1 362 ? 10.234 -27.906 -3.309 1 95.81 362 ALA B N 1
ATOM 5801 C CA . ALA B 1 362 ? 9.5 -26.672 -3.598 1 95.81 362 ALA B CA 1
ATOM 5802 C C . ALA B 1 362 ? 10 -26.031 -4.879 1 95.81 362 ALA B C 1
ATOM 5804 O O . ALA B 1 362 ? 11.094 -26.344 -5.359 1 95.81 362 ALA B O 1
ATOM 5805 N N . ALA B 1 363 ? 9.172 -25.25 -5.418 1 97.62 363 ALA B N 1
ATOM 5806 C CA . ALA B 1 363 ? 9.555 -24.484 -6.605 1 97.62 363 ALA B CA 1
ATOM 5807 C C . ALA B 1 363 ? 10.039 -23.094 -6.227 1 97.62 363 ALA B C 1
ATOM 5809 O O . ALA B 1 363 ? 9.469 -22.453 -5.332 1 97.62 363 ALA B O 1
ATOM 5810 N N . ILE B 1 364 ? 11.055 -22.625 -6.895 1 98 364 ILE B N 1
ATOM 5811 C CA . ILE B 1 364 ? 11.508 -21.25 -6.781 1 98 364 ILE B CA 1
ATOM 5812 C C . ILE B 1 364 ? 11.867 -20.703 -8.164 1 98 364 ILE B C 1
ATOM 5814 O O . ILE B 1 364 ? 12.5 -21.391 -8.961 1 98 364 ILE B O 1
ATOM 5818 N N . GLU B 1 365 ? 11.383 -19.578 -8.438 1 98 365 GLU B N 1
ATOM 5819 C CA . GLU B 1 365 ? 11.586 -18.891 -9.711 1 98 365 GLU B CA 1
ATOM 5820 C C . GLU B 1 365 ? 12.172 -17.5 -9.508 1 98 365 GLU B C 1
ATOM 5822 O O . GLU B 1 365 ? 11.695 -16.734 -8.656 1 98 365 GLU B O 1
ATOM 5827 N N . PHE B 1 366 ? 13.25 -17.203 -10.203 1 96.94 366 PHE B N 1
ATOM 5828 C CA . PHE B 1 366 ? 13.844 -15.875 -10.266 1 96.94 366 PHE B CA 1
ATOM 5829 C C . PHE B 1 366 ? 13.617 -15.25 -11.641 1 96.94 366 PHE B C 1
ATOM 5831 O O . PHE B 1 366 ? 13.953 -15.852 -12.664 1 96.94 366 PHE B O 1
ATOM 5838 N N . GLY B 1 367 ? 13.102 -14.047 -11.648 1 95.75 367 GLY B N 1
ATOM 5839 C CA . GLY B 1 367 ? 12.797 -13.43 -12.93 1 95.75 367 GLY B CA 1
ATOM 5840 C C . GLY B 1 367 ? 13.203 -11.969 -13 1 95.75 367 GLY B C 1
ATOM 5841 O O . GLY B 1 367 ? 13.25 -11.281 -11.984 1 95.75 367 GLY B O 1
ATOM 5842 N N . GLY B 1 368 ? 13.414 -11.492 -14.219 1 92.44 368 GLY B N 1
ATOM 5843 C CA . GLY B 1 368 ? 13.781 -10.109 -14.461 1 92.44 368 GLY B CA 1
ATOM 5844 C C . GLY B 1 368 ? 15.117 -9.734 -13.859 1 92.44 368 GLY B C 1
ATOM 5845 O O . GLY B 1 368 ? 16.125 -10.391 -14.117 1 92.44 368 GLY B O 1
ATOM 5846 N N . GLU B 1 369 ? 15.031 -8.812 -13.008 1 89.94 369 GLU B N 1
ATOM 5847 C CA . GLU B 1 369 ? 16.25 -8.273 -12.422 1 89.94 369 GLU B CA 1
ATOM 5848 C C . GLU B 1 369 ? 16.828 -9.227 -11.375 1 89.94 369 GLU B C 1
ATOM 5850 O O . GLU B 1 369 ? 17.953 -9.047 -10.922 1 89.94 369 GLU B O 1
ATOM 5855 N N . GLU B 1 370 ? 16.094 -10.25 -11.086 1 91.44 370 GLU B N 1
ATOM 5856 C CA . GLU B 1 370 ? 16.562 -11.227 -10.102 1 91.44 370 GLU B CA 1
ATOM 5857 C C . GLU B 1 370 ? 17.406 -12.312 -10.766 1 91.44 370 GLU B C 1
ATOM 5859 O O . GLU B 1 370 ? 17.984 -13.164 -10.086 1 91.44 370 GLU B O 1
ATOM 5864 N N . LEU B 1 371 ? 17.469 -12.258 -12.031 1 90.94 371 LEU B N 1
ATOM 5865 C CA . LEU B 1 371 ? 18.281 -13.219 -12.773 1 90.94 371 LEU B CA 1
ATOM 5866 C C . LEU B 1 371 ? 19.766 -12.992 -12.516 1 90.94 371 LEU B C 1
ATOM 5868 O O . LEU B 1 371 ? 20.188 -11.867 -12.227 1 90.94 371 LEU B O 1
ATOM 5872 N N . CYS B 1 372 ? 20.422 -14.094 -12.703 1 89.19 372 CYS B N 1
ATOM 5873 C CA . CYS B 1 372 ? 21.875 -13.977 -12.648 1 89.19 372 CYS B CA 1
ATOM 5874 C C . CYS B 1 372 ? 22.406 -13.078 -13.766 1 89.19 372 CYS B C 1
ATOM 5876 O O . CYS B 1 372 ? 21.938 -13.172 -14.906 1 89.19 372 CYS B O 1
ATOM 5878 N N . GLU B 1 373 ? 23.266 -12.195 -13.43 1 79.12 373 GLU B N 1
ATOM 5879 C CA . GLU B 1 373 ? 23.812 -11.258 -14.406 1 79.12 373 GLU B CA 1
ATOM 5880 C C . GLU B 1 373 ? 24.359 -11.984 -15.625 1 79.12 373 GLU B C 1
ATOM 5882 O O . GLU B 1 373 ? 24.266 -11.484 -16.75 1 79.12 373 GLU B O 1
ATOM 5887 N N . HIS B 1 374 ? 24.891 -13.188 -15.453 1 74.75 374 HIS B N 1
ATOM 5888 C CA . HIS B 1 374 ? 25.5 -13.914 -16.562 1 74.75 374 HIS B CA 1
ATOM 5889 C C . HIS B 1 374 ? 24.547 -14.945 -17.141 1 74.75 374 HIS B C 1
ATOM 5891 O O . HIS B 1 374 ? 24.969 -15.953 -17.703 1 74.75 374 HIS B O 1
ATOM 5897 N N . ASN B 1 375 ? 23.281 -14.648 -16.953 1 71.56 375 ASN B N 1
ATOM 5898 C CA . ASN B 1 375 ? 22.328 -15.547 -17.594 1 71.56 375 ASN B CA 1
ATOM 5899 C C . ASN B 1 375 ? 22.484 -15.531 -19.109 1 71.56 375 ASN B C 1
ATOM 5901 O O . ASN B 1 375 ? 22.344 -14.484 -19.734 1 71.56 375 ASN B O 1
ATOM 5905 N N . PRO B 1 376 ? 22.891 -16.625 -19.672 1 70.69 376 PRO B N 1
ATOM 5906 C CA . PRO B 1 376 ? 23.203 -16.672 -21.094 1 70.69 376 PRO B CA 1
ATOM 5907 C C . PRO B 1 376 ? 22.016 -16.328 -21.984 1 70.69 376 PRO B C 1
ATOM 5909 O O . PRO B 1 376 ? 22.188 -16.016 -23.156 1 70.69 376 PRO B O 1
ATOM 5912 N N . CYS B 1 377 ? 20.859 -16.391 -21.391 1 70.44 377 CYS B N 1
ATOM 5913 C CA . CYS B 1 377 ? 19.703 -16.266 -22.281 1 70.44 377 CYS B CA 1
ATOM 5914 C C . CYS B 1 377 ? 19.188 -14.828 -22.281 1 70.44 377 CYS B C 1
ATOM 5916 O O . CYS B 1 377 ? 18.25 -14.508 -23.016 1 70.44 377 CYS B O 1
ATOM 5918 N N . THR B 1 378 ? 19.719 -13.969 -21.453 1 60.38 378 THR B N 1
ATOM 5919 C CA . THR B 1 378 ? 19.266 -12.578 -21.484 1 60.38 378 THR B CA 1
ATOM 5920 C C . THR B 1 378 ? 19.875 -11.852 -22.688 1 60.38 378 THR B C 1
ATOM 5922 O O . THR B 1 378 ? 19.5 -10.719 -22.984 1 60.38 378 THR B O 1
ATOM 5925 N N . ALA B 1 379 ? 21.016 -12.305 -23.25 1 50.56 379 ALA B N 1
ATOM 5926 C CA . ALA B 1 379 ? 21.688 -11.633 -24.359 1 50.56 379 ALA B CA 1
ATOM 5927 C C . ALA B 1 379 ? 20.75 -11.445 -25.547 1 50.56 379 ALA B C 1
ATOM 5929 O O . ALA B 1 379 ? 20.984 -10.586 -26.406 1 50.56 379 ALA B O 1
ATOM 5930 N N . GLU B 1 380 ? 19.797 -12.219 -25.594 1 47.41 380 GLU B N 1
ATOM 5931 C CA . GLU B 1 380 ? 18.938 -12.055 -26.75 1 47.41 380 GLU B CA 1
ATOM 5932 C C . GLU B 1 380 ? 17.859 -11 -26.5 1 47.41 380 GLU B C 1
ATOM 5934 O O . GLU B 1 380 ? 16.953 -10.812 -27.328 1 47.41 380 GLU B O 1
ATOM 5939 N N . LEU B 1 381 ? 17.844 -10.422 -25.344 1 43.53 381 LEU B N 1
ATOM 5940 C CA . LEU B 1 381 ? 16.844 -9.367 -25.188 1 43.53 381 LEU B CA 1
ATOM 5941 C C . LEU B 1 381 ? 17.344 -8.062 -25.797 1 43.53 381 LEU B C 1
ATOM 5943 O O . LEU B 1 381 ? 18.516 -7.723 -25.656 1 43.53 381 LEU B O 1
#

Radius of gyration: 31.79 Å; Cα contacts (8 Å, |Δi|>4): 2073; chains: 2; bounding box: 128×89×79 Å

Secondary structure (DSSP, 8-state):
---------------------------S-SPPPPPSSS-EEEEEEEEEEESSSS-EEEEEEEEEE----TT--TTS-SEEEEEEE---TTSPPEEEEE---GGGEEEEETTTEE--S---SSSPP-EEEEETTTEEEEE-SS-EEEEEEETTEEEEEEE-S---SSSTT--TTGGGGGSTT-SEEEEEEEEEEEEEEEEEEGGGTEEEEEEEEEEEEEEEES---SEEEEEEEE-TTSSEEEEEEEEEEEETTTEEEEEEEEEEEETTTTEEEEE-TTTEEEEEEEETTTTEEEEEEEESSEEEEEEEE--GGG-EEEEEEEETTEEEEEEEEEEEEEEEEEEEEE-SSBEEEEEEEEEEEEEEEEEETTS-TT-TTSTT-/---------------------------S-SPPPPPSSS-EEEEEEEEEEESSSS-EEEEEEEEEE----TT--TTS-SEEEEEEE---TTSPPEEEEE---GGGEEEEETTTEE--S---SSSPP-EEEEETTTEEEEE-SS-EEEEEEETTEEEEEEE-S---SSSTT--TTGGGGGSTT-SEEEEEEEEEEEEEEEEEEGGGTEEEEEEEEEEEEEEEES---SEEEEEEEE-TTSSEEEEEEEEEEEETTTEEEEEEEEEEEETTTTEEEEE-TTTEEEEEEEETTTTEEEEEEEESSEEEEEEEE--GGG-EEEEEEEETTEEEEEEEEEEEEEEEEEEEEE-SSBEEEEEEEEEEEEEEEEEETTS-TT-TTGGG-

InterPro domains:
  IPR025893 Tocopherol cyclase [PTHR35309] (33-369)
  IPR059486 Tocopherol cyclase-like [PF14249] (165-368)

Organism: Acanthaster planci (NCBI:txid133434)

Sequence (762 aa):
MKRPVVKALFGSLALVHVLFFQFGIANQYDPHVYPSIGPFIEGWYARLTDTSTPQSFGVLFGRVLPKPTAERKKSIPLTYVAIVCSAGDQAPFVVAEAFPDPDHISVTVDGGMPVTENPDNRSPANFRWAADPYGSFNVTAESTVFNFTIGDKSLAGSFGAPVPWGPVGQGPEGWLSNLPFIPLHWFVYSLSTFGDYTWESRGDGLTIHGNARMHQEKNWGDGFPPSWIWMQGVDSSGSTVFAGTFGVLKFLGYLSITAHLFGYRDYGADVELDFRPDNSISRMTADGCNGVARIEVLSFWYKVIVEARAPPATLQKCLRGPTEYGFQKVLVESFMATVDIAVYKRGYFSYHLMDMKSFEGAAIEFGGEELCEHNPCTAELMKRPVVKALFGSLALVHVLFFQFGIANQYDPHVYPSIGPFIEGWYARLTDTSTPQSFGVLFGRVLPKPTAERKKSIPLTYVAIVCSAGDQAPFVVAEAFPDPDHISVTVDGGMPVTENPDNRSPANFRWAADPYGSFNVTAESTVFNFTIGDKSLAGSFGAPVPWGPVGQGPEGWLSNLPFIPLHWFVYSLSTFGDYTWESRGDGLTIHGNARMHQEKNWGDGFPPSWIWMQGVDSSGSTVFAGTFGVLKFLGYLSITAHLFGYRDYGADVELDFRPDNSISRMTADGCNGVARIEVLSFWYKVIVEARAPPATLQKCLRGPTEYGFQKVLVESFMATVDIAVYKRGYFSYHLMDMKSFEGAAIEFGGEELCEHNPCTAEL

Solvent-accessible surface area (backbone atoms only — not comparable to full-atom values): 38548 Å² total; per-residue (Å²): 132,88,75,81,77,79,77,77,76,75,69,79,78,70,77,73,74,72,73,74,68,71,74,46,55,6,24,74,66,34,67,59,50,77,72,96,66,43,41,33,28,40,35,41,40,33,38,33,40,33,55,85,49,82,48,36,36,35,43,37,38,39,42,34,41,41,43,85,51,96,75,68,66,86,79,43,42,40,35,39,38,34,41,34,36,52,52,62,82,72,27,36,46,47,76,38,70,50,64,54,53,73,89,40,48,47,64,24,27,76,90,66,37,73,61,83,50,62,54,46,51,51,49,45,37,35,30,36,42,34,32,61,88,35,35,39,44,38,38,42,67,58,28,36,39,36,40,38,44,45,90,54,35,34,47,33,36,45,32,42,43,62,37,56,68,43,73,67,31,30,36,62,50,52,74,62,67,72,48,82,80,62,45,56,46,64,34,42,53,16,63,52,18,52,32,37,38,37,39,36,31,59,86,73,70,43,72,47,73,50,49,26,33,32,29,31,34,34,39,40,33,34,33,63,54,63,24,34,37,39,39,38,36,50,31,74,83,64,46,32,37,38,41,33,39,40,34,34,39,63,42,93,85,71,42,77,39,80,45,46,33,37,38,42,35,30,64,85,74,72,40,78,48,78,40,31,59,87,58,27,44,75,48,74,49,74,36,46,65,58,32,33,37,40,35,41,37,40,41,89,52,37,38,37,39,38,39,36,42,24,57,49,58,18,45,26,70,56,32,68,41,56,34,43,67,12,47,38,44,46,31,34,36,25,55,51,13,38,36,36,39,40,34,25,37,52,53,96,53,32,53,41,84,71,48,75,49,72,24,64,52,12,33,41,32,27,19,45,71,35,39,34,90,80,42,80,48,52,72,78,106,136,82,74,78,76,78,77,77,75,77,70,79,77,71,76,74,75,72,73,73,69,71,74,46,54,8,23,74,69,34,66,60,51,79,72,95,66,44,42,34,28,42,36,42,40,35,38,32,39,34,55,85,48,84,47,34,36,34,42,36,38,38,42,33,41,40,43,87,51,97,75,68,68,86,78,42,42,41,32,39,38,36,41,35,36,51,51,62,82,71,26,35,46,48,76,39,71,50,65,52,54,72,89,41,48,47,66,24,26,75,90,65,37,75,61,81,51,61,54,47,53,51,50,46,37,35,30,35,42,34,32,61,90,33,35,39,42,36,38,42,67,59,28,36,39,35,40,37,42,44,90,54,34,34,47,32,36,45,30,41,43,62,37,55,67,42,73,67,31,30,34,61,50,52,75,60,68,72,49,81,80,62,45,54,44,62,37,42,51,16,61,52,17,54,32,37,38,39,40,34,32,60,86,73,71,42,74,47,74,50,49,25,32,32,31,31,34,34,38,40,33,34,33,62,52,62,23,34,37,39,39,38,38,49,32,74,83,63,47,31,37,37,41,33,38,39,36,34,40,63,43,94,85,71,41,77,40,81,44,46,32,38,38,44,36,30,62,84,77,72,41,80,48,77,39,31,60,87,58,27,44,73,48,75,50,74,37,46,63,57,32,32,37,39,35,42,38,41,39,89,53,37,38,36,40,39,40,37,41,25,56,50,58,17,45,26,70,58,33,68,40,56,35,42,66,12,45,38,46,45,31,32,35,25,55,51,12,38,36,37,39,39,34,25,36,53,54,96,52,33,54,41,84,72,47,74,50,72,24,64,51,13,34,43,32,26,19,45,72,35,38,35,89,78,44,79,47,50,74,77,106

Nearest PDB structures (foldseek):
  8oz0-assembly1_I  TM=1.604E-01  e=1.653E-03  Homo sapiens
  8pj2-assembly1_1  TM=1.762E-01  e=8.510E-02  Homo sapiens
  2yg2-assembly2_B  TM=2.553E-01  e=1.343E+00  Homo sapiens
  7pd7-assembly1_A  TM=5.114E-01  e=6.187E+00  Chondromyces crocatus
  3fip-assembly2_B  TM=1.399E-01  e=1.411E+00  Escherichia coli

pLDDT: mean 87.91, std 17.94, range [22.52, 98.88]